Protein AF-0000000076064973 (afdb_homodimer)

Radius of gyration: 24.93 Å; Cα contacts (8 Å, |Δi|>4): 1109; chains: 2; bounding box: 46×72×66 Å

Nearest PDB structures (foldseek):
  3hca-assembly2_B  TM=9.732E-01  e=1.735E-37  Homo sapiens
  3hce-assembly2_B  TM=9.730E-01  e=3.536E-37  Homo sapiens
  2an3-assembly2_B  TM=9.728E-01  e=1.229E-36  Homo sapiens
  4mik-assembly1_A  TM=9.712E-01  e=2.505E-36  Homo sapiens
  2opb-assembly3_A  TM=9.695E-01  e=2.120E-35  Homo sapiens

Organism: Dicentrarchus labrax (NCBI:txid13489)

pLDDT: mean 95.2, std 8.59, range [31.08, 98.94]

Solvent-accessible surface area (backbone atoms only — not comparable to full-atom values): 27871 Å² total; per-residue (Å²): 120,74,71,55,54,57,46,52,53,34,42,55,53,43,56,58,57,50,74,69,51,29,62,54,51,31,44,59,71,59,63,30,70,62,29,39,29,84,88,38,67,87,18,57,45,41,40,53,48,49,53,48,40,50,54,45,65,69,70,80,53,61,55,49,36,35,35,30,46,39,41,52,67,57,62,72,89,44,58,54,44,47,80,51,21,70,30,32,36,41,22,21,64,49,63,72,23,48,50,40,47,48,26,54,64,64,66,69,77,63,46,81,67,84,58,60,68,58,48,42,51,54,19,57,78,68,72,48,72,48,85,52,51,63,58,47,43,51,66,22,45,75,52,76,41,66,36,42,52,88,34,78,68,29,51,63,83,80,72,53,61,94,66,34,26,32,27,38,36,34,53,59,28,59,44,49,58,20,71,37,66,69,51,26,31,49,25,51,33,21,53,46,70,49,39,18,77,65,15,36,38,39,39,35,38,56,24,53,17,50,35,36,45,37,20,93,89,30,72,31,60,26,35,52,37,47,72,29,55,52,46,47,33,39,47,76,40,47,30,45,69,41,34,40,36,44,44,75,60,54,75,85,60,65,79,72,54,49,58,59,51,25,38,36,43,36,38,29,30,32,100,123,76,70,58,54,57,46,52,54,36,42,55,55,43,56,60,54,51,73,68,52,30,61,56,50,29,43,60,71,58,64,31,70,59,28,39,28,84,88,38,70,88,17,56,45,40,40,52,49,50,52,49,38,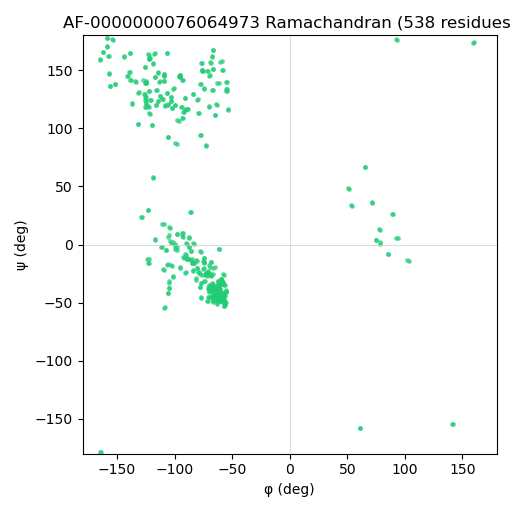50,54,44,64,70,69,81,52,58,56,51,34,36,36,32,46,37,40,52,67,57,62,74,90,45,59,54,42,45,79,54,20,69,29,30,36,41,21,21,65,50,64,71,22,47,50,41,48,47,26,53,65,65,65,68,78,66,45,81,67,85,58,60,68,58,50,41,50,52,20,55,77,68,74,48,70,48,86,51,51,64,59,48,41,52,67,22,45,75,50,76,42,67,37,41,51,87,34,77,68,30,50,62,84,80,72,54,60,94,68,35,27,30,28,38,36,33,52,60,28,59,43,49,59,21,72,36,68,69,50,27,33,49,25,52,32,22,54,45,70,50,39,19,78,65,16,36,39,39,38,34,38,55,24,51,17,48,36,35,45,37,20,94,91,31,73,32,60,27,35,52,38,48,72,29,55,52,46,47,33,39,47,74,39,48,32,44,70,40,34,37,36,44,44,73,60,54,75,83,59,66,80,72,53,48,57,59,51,25,37,38,41,35,39,29,30,32,100

InterPro domains:
  IPR000940 Methyltransferase, NNMT/PNMT/TEMT [PF01234] (10-270)
  IPR000940 Methyltransferase, NNMT/PNMT/TEMT [PIRSF000384] (15-271)
  IPR000940 Methyltransferase, NNMT/PNMT/TEMT [PS51681] (14-271)
  IPR000940 Methyltransferase, NNMT/PNMT/TEMT [PTHR10867] (10-270)
  IPR029063 S-adenosyl-L-methionine-dependent methyltransferase superfamily [G3DSA:3.40.50.150] (17-271)
  IPR029063 S-adenosyl-L-methionine-dependent methyltransferase superfamily [SSF53335] (15-270)

Structure (mmCIF, N/CA/C/O backbone):
data_AF-0000000076064973-model_v1
#
loop_
_entity.id
_entity.type
_entity.pdbx_description
1 polymer 'Phenylethanolamine N-methyltransferase'
#
loop_
_atom_site.group_PDB
_atom_site.id
_atom_site.type_symbol
_atom_site.label_atom_id
_atom_site.label_alt_id
_atom_site.label_comp_id
_atom_site.label_asym_id
_atom_site.label_entity_id
_atom_site.label_seq_id
_atom_site.pdbx_PDB_ins_code
_atom_site.Cartn_x
_atom_site.Cartn_y
_atom_site.Cartn_z
_atom_site.occupancy
_atom_site.B_iso_or_equiv
_atom_site.auth_seq_id
_atom_site.auth_comp_id
_atom_site.auth_asym_id
_atom_site.auth_atom_id
_atom_site.pdbx_PDB_model_num
ATOM 1 N N . MET A 1 1 ? 5.527 29.094 -19.375 1 31.08 1 MET A N 1
ATOM 2 C CA . MET A 1 1 ? 5.242 30.469 -18.984 1 31.08 1 MET A CA 1
ATOM 3 C C . MET A 1 1 ? 3.76 30.656 -18.656 1 31.08 1 MET A C 1
ATOM 5 O O . MET A 1 1 ? 3.395 31.5 -17.844 1 31.08 1 MET A O 1
ATOM 9 N N . LEU A 1 2 ? 2.896 30.031 -19.656 1 41 2 LEU A N 1
ATOM 10 C CA . LEU A 1 2 ? 1.448 30.172 -19.547 1 41 2 LEU A CA 1
ATOM 11 C C . LEU A 1 2 ? 0.914 29.391 -18.359 1 41 2 LEU A C 1
ATOM 13 O O . LEU A 1 2 ? -0.109 29.766 -17.766 1 41 2 LEU A O 1
ATOM 17 N N . SER A 1 3 ? 1.483 28.125 -17.969 1 45.94 3 SER A N 1
ATOM 18 C CA . SER A 1 3 ? 1.04 27.125 -16.984 1 45.94 3 SER A CA 1
ATOM 19 C C . SER A 1 3 ? 1.243 27.625 -15.562 1 45.94 3 SER A C 1
ATOM 21 O O . SER A 1 3 ? 0.435 27.344 -14.68 1 45.94 3 SER A O 1
ATOM 23 N N . GLY A 1 4 ? 2.188 28.5 -15.328 1 46.19 4 GLY A N 1
ATOM 24 C CA . GLY A 1 4 ? 2.498 29.109 -14.047 1 46.19 4 GLY A CA 1
ATOM 25 C C . GLY A 1 4 ? 1.452 30.109 -13.594 1 46.19 4 GLY A C 1
ATOM 26 O O . GLY A 1 4 ? 1.069 30.125 -12.422 1 46.19 4 GLY A O 1
ATOM 27 N N . SER A 1 5 ? 1.077 31 -14.445 1 49.84 5 SER A N 1
ATOM 28 C CA . SER A 1 5 ? 0.128 32.062 -14.125 1 49.84 5 SER A CA 1
ATOM 29 C C . SER A 1 5 ? -1.234 31.5 -13.75 1 49.84 5 SER A C 1
ATOM 31 O O . SER A 1 5 ? -1.862 31.953 -12.789 1 49.84 5 SER A O 1
ATOM 33 N N . ASN A 1 6 ? -1.636 30.484 -14.43 1 57.56 6 ASN A N 1
ATOM 34 C CA . ASN A 1 6 ? -2.91 29.844 -14.141 1 57.56 6 ASN A CA 1
ATOM 35 C C . ASN A 1 6 ? -2.871 29.109 -12.797 1 57.56 6 ASN A C 1
ATOM 37 O O . ASN A 1 6 ? -3.846 29.125 -12.047 1 57.56 6 ASN A O 1
ATOM 41 N N . THR A 1 7 ? -1.599 28.797 -12.547 1 72 7 THR A N 1
ATOM 42 C CA . THR A 1 7 ? -1.459 28.125 -11.258 1 72 7 THR A CA 1
ATOM 43 C C . THR A 1 7 ? -1.532 29.141 -10.117 1 72 7 THR A C 1
ATOM 45 O O . THR A 1 7 ? -2.164 28.875 -9.086 1 72 7 THR A O 1
ATOM 48 N N . ALA A 1 8 ? -0.966 30.375 -10.289 1 72.94 8 ALA A N 1
ATOM 49 C CA . ALA A 1 8 ? -0.979 31.406 -9.258 1 72.94 8 ALA A CA 1
ATOM 50 C C . ALA A 1 8 ? -2.396 31.922 -9.008 1 72.94 8 ALA A C 1
ATOM 52 O O . ALA A 1 8 ? -2.795 32.125 -7.859 1 72.94 8 ALA A O 1
ATOM 53 N N . SER A 1 9 ? -3.014 32.031 -10.023 1 79.31 9 SER A N 1
ATOM 54 C CA . SER A 1 9 ? -4.398 32.469 -9.922 1 79.31 9 SER A CA 1
ATOM 55 C C . SER A 1 9 ? -5.27 31.422 -9.234 1 79.31 9 SER A C 1
ATOM 57 O O . SER A 1 9 ? -6.121 31.766 -8.414 1 79.31 9 SER A O 1
ATOM 59 N N . GLY A 1 10 ? -5.039 30.203 -9.508 1 87.5 10 GLY A N 1
ATOM 60 C CA . GLY A 1 10 ? -5.77 29.125 -8.867 1 87.5 10 GLY A CA 1
ATOM 61 C C . GLY A 1 10 ? -5.477 29 -7.383 1 87.5 10 GLY A C 1
ATOM 62 O O . GLY A 1 10 ? -6.391 28.828 -6.574 1 87.5 10 GLY A O 1
ATOM 63 N N . VAL A 1 11 ? -4.242 29.25 -7.051 1 89.31 11 VAL A N 1
ATOM 64 C CA . VAL A 1 11 ? -3.818 29.172 -5.656 1 89.31 11 VAL A CA 1
ATOM 65 C C . VAL A 1 11 ? -4.426 30.312 -4.859 1 89.31 11 VAL A C 1
ATOM 67 O O . VAL A 1 11 ? -4.918 30.109 -3.746 1 89.31 11 VAL A O 1
ATOM 70 N N . ALA A 1 12 ? -4.367 31.438 -5.402 1 89.69 12 ALA A N 1
ATOM 71 C CA . ALA A 1 12 ? -4.98 32.594 -4.742 1 89.69 12 ALA A CA 1
ATOM 72 C C . ALA A 1 12 ? -6.477 32.375 -4.539 1 89.69 12 ALA A C 1
ATOM 74 O O . ALA A 1 12 ? -7.027 32.75 -3.496 1 89.69 12 ALA A O 1
ATOM 75 N N . ALA A 1 13 ? -7.098 31.844 -5.539 1 90.81 13 ALA A N 1
ATOM 76 C CA . ALA A 1 13 ? -8.523 31.547 -5.441 1 90.81 13 ALA A CA 1
ATOM 77 C C . ALA A 1 13 ? -8.805 30.547 -4.328 1 90.81 13 ALA A C 1
ATOM 79 O O . ALA A 1 13 ? -9.812 30.656 -3.625 1 90.81 13 ALA A O 1
ATOM 80 N N . MET A 1 14 ? -7.961 29.609 -4.148 1 93.12 14 MET A N 1
ATOM 81 C CA . MET A 1 14 ? -8.133 28.625 -3.086 1 93.12 14 MET A CA 1
ATOM 82 C C . MET A 1 14 ? -8.094 29.281 -1.715 1 93.12 14 MET A C 1
ATOM 84 O O . MET A 1 14 ? -8.883 28.938 -0.832 1 93.12 14 MET A O 1
ATOM 88 N N . ALA A 1 15 ? -7.172 30.219 -1.565 1 92.19 15 ALA A N 1
ATOM 89 C CA . ALA A 1 15 ? -7.051 30.906 -0.287 1 92.19 15 ALA A CA 1
ATOM 90 C C . ALA A 1 15 ? -8.359 31.609 0.081 1 92.19 15 ALA A C 1
ATOM 92 O O . ALA A 1 15 ? -8.719 31.688 1.257 1 92.19 15 ALA A O 1
ATOM 93 N N . ALA A 1 16 ? -9.055 32.031 -0.907 1 93.25 16 ALA A N 1
ATOM 94 C CA . ALA A 1 16 ? -10.305 32.75 -0.691 1 93.25 16 ALA A CA 1
ATOM 95 C C . ALA A 1 16 ? -11.367 31.844 -0.103 1 93.25 16 ALA A C 1
ATOM 97 O O . ALA A 1 16 ? -12.203 32.281 0.699 1 93.25 16 ALA A O 1
ATOM 98 N N . TYR A 1 17 ? -11.367 30.594 -0.438 1 94.38 17 TYR A N 1
ATOM 99 C CA . TYR A 1 17 ? -12.336 29.625 0.072 1 94.38 17 TYR A CA 1
ATOM 100 C C . TYR A 1 17 ? -12.156 29.406 1.571 1 94.38 17 TYR A C 1
ATOM 102 O O . TYR A 1 17 ? -13.086 28.984 2.256 1 94.38 17 TYR A O 1
ATOM 110 N N . TYR A 1 18 ? -11.016 29.734 2.094 1 96.38 18 TYR A N 1
ATOM 111 C CA . TYR A 1 18 ? -10.695 29.391 3.477 1 96.38 18 TYR A CA 1
ATOM 112 C C . TYR A 1 18 ? -10.945 30.578 4.398 1 96.38 18 TYR A C 1
ATOM 114 O O . TYR A 1 18 ? -10.758 30.469 5.613 1 96.38 18 TYR A O 1
ATOM 122 N N . GLN A 1 19 ? -11.352 31.703 3.891 1 93.19 19 GLN A N 1
ATOM 123 C CA . GLN A 1 19 ? -11.539 32.906 4.672 1 93.19 19 GLN A CA 1
ATOM 124 C C . GLN A 1 19 ? -12.539 32.688 5.805 1 93.19 19 GLN A C 1
ATOM 126 O O . GLN A 1 19 ? -12.391 33.281 6.887 1 93.19 19 GLN A O 1
ATOM 131 N N . ARG A 1 20 ? -13.578 31.828 5.586 1 94.62 20 ARG A N 1
ATOM 132 C CA . ARG A 1 20 ? -14.609 31.609 6.598 1 94.62 20 ARG A CA 1
ATOM 133 C C . ARG A 1 20 ? -14.484 30.219 7.219 1 94.62 20 ARG A C 1
ATOM 135 O O . ARG A 1 20 ? -15.469 29.688 7.727 1 94.62 20 ARG A O 1
ATOM 142 N N . PHE A 1 21 ? -13.336 29.641 7.035 1 97.81 21 PHE A N 1
ATOM 143 C CA . PHE A 1 21 ? -13.102 28.344 7.656 1 97.81 21 PHE A CA 1
ATOM 144 C C . PHE A 1 21 ? -13.352 28.406 9.156 1 97.81 21 PHE A C 1
ATOM 146 O O . PHE A 1 21 ? -12.906 29.344 9.828 1 97.81 21 PHE A O 1
ATOM 153 N N . ASP A 1 22 ? -14.062 27.453 9.695 1 97.94 22 ASP A N 1
ATOM 154 C CA . ASP A 1 22 ? -14.422 27.391 11.109 1 97.94 22 ASP A CA 1
ATOM 155 C C . ASP A 1 22 ? -13.867 26.125 11.758 1 97.94 22 ASP A C 1
ATOM 157 O O . ASP A 1 22 ? -14.453 25.047 11.641 1 97.94 22 ASP A O 1
ATOM 161 N N . PRO A 1 23 ? -12.773 26.297 12.508 1 97.88 23 PRO A N 1
ATOM 162 C CA . PRO A 1 23 ? -12.141 25.109 13.102 1 97.88 23 PRO A CA 1
ATOM 163 C C . PRO A 1 23 ? -13.109 24.281 13.945 1 97.88 23 PRO A C 1
ATOM 165 O O . PRO A 1 23 ? -13.07 23.047 13.914 1 97.88 23 PRO A O 1
ATOM 168 N N . ALA A 1 24 ? -13.977 24.922 14.703 1 97.5 24 ALA A N 1
ATOM 169 C CA . ALA A 1 24 ? -14.906 24.203 15.57 1 97.5 24 ALA A CA 1
ATOM 170 C C . ALA A 1 24 ? -15.867 23.344 14.75 1 97.5 24 ALA A C 1
ATOM 172 O O . ALA A 1 24 ? -16.078 22.172 15.062 1 97.5 24 ALA A O 1
ATOM 173 N N . ALA A 1 25 ? -16.484 23.922 13.758 1 97.56 25 ALA A N 1
ATOM 174 C CA . ALA A 1 25 ? -17.391 23.188 12.883 1 97.56 25 ALA A CA 1
ATOM 175 C C . ALA A 1 25 ? -16.672 22.047 12.172 1 97.56 25 ALA A C 1
ATOM 177 O O . ALA A 1 25 ? -17.188 20.922 12.086 1 97.56 25 ALA A O 1
ATOM 178 N N . TYR A 1 26 ? -15.523 22.375 11.695 1 97.94 26 TYR A N 1
ATOM 179 C CA . TYR A 1 26 ? -14.711 21.391 11.008 1 97.94 26 TYR A CA 1
ATOM 180 C C . TYR A 1 26 ? -14.438 20.188 11.906 1 97.94 26 TYR A C 1
ATOM 182 O O . TYR A 1 26 ? -14.57 19.031 11.477 1 97.94 26 TYR A O 1
ATOM 190 N N . LEU A 1 27 ? -14.008 20.406 13.125 1 98.12 27 LEU A N 1
ATOM 191 C CA . LEU A 1 27 ? -13.742 19.344 14.086 1 98.12 27 LEU A CA 1
ATOM 192 C C . LEU A 1 27 ? -15 18.531 14.367 1 98.12 27 LEU A C 1
ATOM 194 O O . LEU A 1 27 ? -14.953 17.312 14.438 1 98.12 27 LEU A O 1
ATOM 198 N N . GLN A 1 28 ? -16.109 19.188 14.453 1 96.69 28 GLN A N 1
ATOM 199 C CA . GLN A 1 28 ? -17.375 18.516 14.703 1 96.69 28 GLN A CA 1
ATOM 200 C C . GLN A 1 28 ? -17.766 17.641 13.516 1 96.69 28 GLN A C 1
ATOM 202 O O . GLN A 1 28 ? -18.344 16.562 13.703 1 96.69 28 GLN A O 1
ATOM 207 N N . TYR A 1 29 ? -17.453 18.109 12.336 1 95.81 29 TYR A N 1
ATOM 208 C CA . TYR A 1 29 ? -17.812 17.391 11.109 1 95.81 29 TYR A CA 1
ATOM 209 C C . TYR A 1 29 ? -16.984 16.125 10.961 1 95.81 29 TYR A C 1
ATOM 211 O O . TYR A 1 29 ? -17.5 15.094 10.5 1 95.81 29 TYR A O 1
ATOM 219 N N . ASN A 1 30 ? -15.734 16.109 11.375 1 96.56 30 ASN A N 1
ATOM 220 C CA . ASN A 1 30 ? -14.805 15.109 10.867 1 96.56 30 ASN A CA 1
ATOM 221 C C . ASN A 1 30 ? -14.188 14.297 12 1 96.56 30 ASN A C 1
ATOM 223 O O . ASN A 1 30 ? -13.656 13.203 11.773 1 96.56 30 ASN A O 1
ATOM 227 N N . TYR A 1 31 ? -14.297 14.766 13.203 1 97.44 31 TYR A N 1
ATOM 228 C CA . TYR A 1 31 ? -13.516 14.148 14.266 1 97.44 31 TYR A CA 1
ATOM 229 C C . TYR A 1 31 ? -14.398 13.789 15.453 1 97.44 31 TYR A C 1
ATOM 231 O O . TYR A 1 31 ? -13.938 13.789 16.594 1 97.44 31 TYR A O 1
ATOM 239 N N . THR A 1 32 ? -15.695 13.617 15.156 1 97 32 THR A N 1
ATOM 240 C CA . THR A 1 32 ? -16.672 13.039 16.078 1 97 32 THR A CA 1
ATOM 241 C C . THR A 1 32 ? -17.328 11.812 15.461 1 97 32 THR A C 1
ATOM 243 O O . THR A 1 32 ? -17.203 11.57 14.258 1 97 32 THR A O 1
ATOM 246 N N . PRO A 1 33 ? -17.984 10.977 16.281 1 96.12 33 PRO A N 1
ATOM 247 C CA . PRO A 1 33 ? -18.688 9.836 15.695 1 96.12 33 PRO A CA 1
ATOM 248 C C . PRO A 1 33 ? -19.688 10.242 14.617 1 96.12 33 PRO A C 1
ATOM 250 O O . PRO A 1 33 ? -20.312 11.305 14.727 1 96.12 33 PRO A O 1
ATOM 253 N N . PRO A 1 34 ? -19.781 9.508 13.539 1 97.12 34 PRO A N 1
ATOM 254 C CA . PRO A 1 34 ? -19.297 8.133 13.398 1 97.12 34 PRO A CA 1
ATOM 255 C C . PRO A 1 34 ? -17.859 8.062 12.883 1 97.12 34 PRO A C 1
ATOM 257 O O . PRO A 1 34 ? -17.234 7.008 12.945 1 97.12 34 PRO A O 1
ATOM 260 N N . ARG A 1 35 ? -17.219 9.078 12.461 1 97.69 35 ARG A N 1
ATOM 261 C CA . ARG A 1 35 ? -15.898 9.055 11.852 1 97.69 35 ARG A CA 1
ATOM 262 C C . ARG A 1 35 ? -14.805 8.898 12.906 1 97.69 35 ARG A C 1
ATOM 264 O O . ARG A 1 35 ? -13.703 8.438 12.602 1 97.69 35 ARG A O 1
ATOM 271 N N . ALA A 1 36 ? -15.094 9.32 14.125 1 97.5 36 ALA A N 1
ATOM 272 C CA . ALA A 1 36 ? -14.203 9.125 15.266 1 97.5 36 ALA A CA 1
ATOM 273 C C . ALA A 1 36 ? -14.875 8.273 16.344 1 97.5 36 ALA A C 1
ATOM 275 O O . ALA A 1 36 ? -15.047 8.727 17.469 1 97.5 36 ALA A O 1
ATOM 276 N N . ASP A 1 37 ? -15.266 7.082 15.961 1 97.56 37 ASP A N 1
ATOM 277 C CA . ASP A 1 37 ? -15.789 6.082 16.891 1 97.56 37 ASP A CA 1
ATOM 278 C C . ASP A 1 37 ? -14.703 5.094 17.297 1 97.56 37 ASP A C 1
ATOM 280 O O . ASP A 1 37 ? -14.328 4.215 16.516 1 97.56 37 ASP A O 1
ATOM 284 N N . PHE A 1 38 ? -14.203 5.16 18.484 1 97.19 38 PHE A N 1
ATOM 285 C CA . PHE A 1 38 ? -13.031 4.426 18.953 1 97.19 38 PHE A CA 1
ATOM 286 C C . PHE A 1 38 ? -13.414 3.018 19.391 1 97.19 38 PHE A C 1
ATOM 288 O O . PHE A 1 38 ? -12.547 2.215 19.734 1 97.19 38 PHE A O 1
ATOM 295 N N . GLU A 1 39 ? -14.711 2.688 19.266 1 95.56 39 GLU A N 1
ATOM 296 C CA . GLU A 1 39 ? -15.172 1.337 19.562 1 95.56 39 GLU A CA 1
ATOM 297 C C . GLU A 1 39 ? -15.102 0.44 18.328 1 95.56 39 GLU A C 1
ATOM 299 O O . GLU A 1 39 ? -15.234 -0.781 18.438 1 95.56 39 GLU A O 1
ATOM 304 N N . ARG A 1 40 ? -14.906 1.016 17.266 1 93.25 40 ARG A N 1
ATOM 305 C CA . ARG A 1 40 ? -14.797 0.234 16.031 1 93.25 40 ARG A CA 1
ATOM 306 C C . ARG A 1 40 ? -13.516 0.575 15.281 1 93.25 40 ARG A C 1
ATOM 308 O O . ARG A 1 40 ? -13.172 1.749 15.141 1 93.25 40 ARG A O 1
ATOM 315 N N . LYS A 1 41 ? -12.93 -0.402 14.719 1 85.88 41 LYS A N 1
ATOM 316 C CA . LYS A 1 41 ? -11.664 -0.236 14.008 1 85.88 41 LYS A CA 1
ATOM 317 C C . LYS A 1 41 ? -11.898 0.312 12.602 1 85.88 41 LYS A C 1
ATOM 319 O O . LYS A 1 41 ? -10.984 0.886 11.992 1 85.88 41 LYS A O 1
ATOM 324 N N . ASP A 1 42 ? -13.125 0.16 12.102 1 90.12 42 ASP A N 1
ATOM 325 C CA . ASP A 1 42 ? -13.367 0.544 10.719 1 90.12 42 ASP A CA 1
ATOM 326 C C . ASP A 1 42 ? -13.867 1.984 10.625 1 90.12 42 ASP A C 1
ATOM 328 O O . ASP A 1 42 ? -14.383 2.404 9.586 1 90.12 42 ASP A O 1
ATOM 332 N N . SER A 1 43 ? -13.797 2.67 11.766 1 97.19 43 SER A N 1
ATOM 333 C CA . SER A 1 43 ? -14.023 4.113 11.734 1 97.19 43 SER A CA 1
ATOM 334 C C . SER A 1 43 ? -12.812 4.848 11.164 1 97.19 43 SER A C 1
ATOM 336 O O . SER A 1 43 ? -11.68 4.387 11.305 1 97.19 43 SER A O 1
ATOM 338 N N . ILE A 1 44 ? -13.078 5.969 10.523 1 97.81 44 ILE A N 1
ATOM 339 C CA . ILE A 1 44 ? -12.047 6.68 9.781 1 97.81 44 ILE A CA 1
ATOM 340 C C . ILE A 1 44 ? -10.875 7.016 10.711 1 97.81 44 ILE A C 1
ATOM 342 O O . ILE A 1 44 ? -9.727 6.719 10.391 1 97.81 44 ILE A O 1
ATOM 346 N N . VAL A 1 45 ? -11.141 7.637 11.82 1 98.25 45 VAL A N 1
ATOM 347 C CA . VAL A 1 45 ? -10.094 8.156 12.695 1 98.25 45 VAL A CA 1
ATOM 348 C C . VAL A 1 45 ? -9.297 7.004 13.297 1 98.25 45 VAL A C 1
ATOM 350 O O . VAL A 1 45 ? -8.07 6.977 13.219 1 98.25 45 VAL A O 1
ATOM 353 N N . PRO A 1 46 ? -9.984 5.973 13.875 1 98 46 PRO A N 1
ATOM 354 C CA . PRO A 1 46 ? -9.227 4.816 14.359 1 98 46 PRO A CA 1
ATOM 355 C C . PRO A 1 46 ? -8.344 4.191 13.273 1 98 46 PRO A C 1
ATOM 357 O O . PRO A 1 46 ? -7.215 3.783 13.547 1 98 46 PRO A O 1
ATOM 360 N N . TRP A 1 47 ? -8.828 4.086 12.094 1 98 47 TRP A N 1
ATOM 361 C CA . TRP A 1 47 ? -8.039 3.533 10.992 1 98 47 TRP A CA 1
ATOM 362 C C . TRP A 1 47 ? -6.789 4.367 10.742 1 98 47 TRP A C 1
ATOM 364 O O . TRP A 1 47 ? -5.688 3.824 10.617 1 98 47 TRP A O 1
ATOM 374 N N . LYS A 1 48 ? -6.941 5.703 10.656 1 98.62 48 LYS A N 1
ATOM 375 C CA . LYS A 1 48 ? -5.809 6.594 10.438 1 98.62 48 LYS A CA 1
ATOM 376 C C . LYS A 1 48 ? -4.785 6.469 11.562 1 98.62 48 LYS A C 1
ATOM 378 O O . LYS A 1 48 ? -3.58 6.418 11.312 1 98.62 48 LYS A O 1
ATOM 383 N N . LEU A 1 49 ? -5.297 6.43 12.781 1 98.44 49 LEU A N 1
ATOM 384 C CA . LEU A 1 49 ? -4.414 6.332 13.938 1 98.44 49 LEU A CA 1
ATOM 385 C C . LEU A 1 49 ? -3.639 5.02 13.914 1 98.44 49 LEU A C 1
ATOM 387 O O . LEU A 1 49 ? -2.457 4.988 14.273 1 98.44 49 LEU A O 1
ATOM 391 N N . ALA A 1 50 ? -4.301 3.969 13.531 1 97.5 50 ALA A N 1
ATOM 392 C CA . ALA A 1 50 ? -3.635 2.674 13.43 1 97.5 50 ALA A CA 1
ATOM 393 C C . ALA A 1 50 ? -2.521 2.709 12.391 1 97.5 50 ALA A C 1
ATOM 395 O O . ALA A 1 50 ? -1.435 2.172 12.609 1 97.5 50 ALA A O 1
ATOM 396 N N . CYS A 1 51 ? -2.779 3.316 11.219 1 98.06 51 CYS A N 1
ATOM 397 C CA . CYS A 1 51 ? -1.772 3.449 10.172 1 98.06 51 CYS A CA 1
ATOM 398 C C . CYS A 1 51 ? -0.558 4.219 10.68 1 98.06 51 CYS A C 1
ATOM 400 O O . CYS A 1 51 ? 0.58 3.787 10.484 1 98.06 51 CYS A O 1
ATOM 402 N N . LEU A 1 52 ? -0.816 5.348 11.328 1 98.56 52 LEU A N 1
ATOM 403 C CA . LEU A 1 52 ? 0.261 6.188 11.836 1 98.56 52 LEU A CA 1
ATOM 404 C C . LEU A 1 52 ? 1.054 5.457 12.914 1 98.56 52 LEU A C 1
ATOM 406 O O . LEU A 1 52 ? 2.287 5.48 12.914 1 98.56 52 LEU A O 1
ATOM 410 N N . HIS A 1 53 ? 0.342 4.801 13.805 1 97.69 53 HIS A N 1
ATOM 411 C CA . HIS A 1 53 ? 0.998 4.039 14.859 1 97.69 53 HIS A CA 1
ATOM 412 C C . HIS A 1 53 ? 1.948 2.996 14.281 1 97.69 53 HIS A C 1
ATOM 414 O O . HIS A 1 53 ? 3.102 2.898 14.703 1 97.69 53 HIS A O 1
ATOM 420 N N . ARG A 1 54 ? 1.455 2.246 13.344 1 96.75 54 ARG A N 1
ATOM 421 C CA . ARG A 1 54 ? 2.281 1.219 12.719 1 96.75 54 ARG A CA 1
ATOM 422 C C . ARG A 1 54 ? 3.512 1.831 12.055 1 96.75 54 ARG A C 1
ATOM 424 O O . ARG A 1 54 ? 4.625 1.337 12.227 1 96.75 54 ARG A O 1
ATOM 431 N N . ALA A 1 55 ? 3.336 2.91 11.32 1 97.81 55 ALA A N 1
ATOM 432 C CA . ALA A 1 55 ? 4.43 3.551 10.594 1 97.81 55 ALA A CA 1
ATOM 433 C C . ALA A 1 55 ? 5.52 4.02 11.555 1 97.81 55 ALA A C 1
ATOM 435 O O . ALA A 1 55 ? 6.711 3.869 11.273 1 97.81 55 ALA A O 1
ATOM 436 N N . PHE A 1 56 ? 5.133 4.555 12.688 1 97.5 56 PHE A N 1
ATOM 437 C CA . PHE A 1 56 ? 6.094 5.113 13.625 1 97.5 56 PHE A CA 1
ATOM 438 C C . PHE A 1 56 ? 6.723 4.012 14.477 1 97.5 56 PHE A C 1
ATOM 440 O O . PHE A 1 56 ? 7.742 4.234 15.133 1 97.5 56 PHE A O 1
ATOM 447 N N . ASN A 1 57 ? 6.16 2.822 14.461 1 93.81 57 ASN A N 1
ATOM 448 C CA . ASN A 1 57 ? 6.637 1.788 15.375 1 93.81 57 ASN A CA 1
ATOM 449 C C . ASN A 1 57 ? 7.34 0.66 14.625 1 93.81 57 ASN A C 1
ATOM 451 O O . ASN A 1 57 ? 7.84 -0.284 15.234 1 93.81 57 ASN A O 1
ATOM 455 N N . GLU A 1 58 ? 7.41 0.691 13.352 1 91.38 58 GLU A N 1
ATOM 456 C CA . GLU A 1 58 ? 8.078 -0.327 12.547 1 91.38 58 GLU A CA 1
ATOM 457 C C . GLU A 1 58 ? 9.594 -0.2 12.633 1 91.38 58 GLU A C 1
ATOM 459 O O . GLU A 1 58 ? 10.32 -1.1 12.211 1 91.38 58 GLU A O 1
ATOM 464 N N . GLY A 1 59 ? 10.133 0.904 13.125 1 90.06 59 GLY A N 1
ATOM 465 C CA . GLY A 1 59 ? 11.539 1.017 13.461 1 90.06 59 GLY A CA 1
ATOM 466 C C . GLY A 1 59 ? 12.344 1.776 12.422 1 90.06 59 GLY A C 1
ATOM 467 O O . GLY A 1 59 ? 13.477 2.189 12.688 1 90.06 59 GLY A O 1
ATOM 468 N N . ASP A 1 60 ? 11.812 2.004 11.258 1 92.25 60 ASP A N 1
ATOM 469 C CA . ASP A 1 60 ? 12.586 2.646 10.203 1 92.25 60 ASP A CA 1
ATOM 470 C C . ASP A 1 60 ? 12.336 4.152 10.172 1 92.25 60 ASP A C 1
ATOM 472 O O . ASP A 1 60 ? 13.125 4.91 9.609 1 92.25 60 ASP A O 1
ATOM 476 N N . VAL A 1 61 ? 11.25 4.586 10.758 1 95.94 61 VAL A N 1
ATOM 477 C CA . VAL A 1 61 ? 10.953 6.008 10.891 1 95.94 61 VAL A CA 1
ATOM 478 C C . VAL A 1 61 ? 11.469 6.527 12.227 1 95.94 61 VAL A C 1
ATOM 480 O O . VAL A 1 61 ? 10.922 6.184 13.281 1 95.94 61 VAL A O 1
ATOM 483 N N . SER A 1 62 ? 12.5 7.301 12.18 1 94.62 62 SER A N 1
ATOM 484 C CA . SER A 1 62 ? 13.109 7.801 13.406 1 94.62 62 SER A CA 1
ATOM 485 C C . SER A 1 62 ? 13.938 9.055 13.148 1 94.62 62 SER A C 1
ATOM 487 O O . SER A 1 62 ? 14.109 9.461 11.992 1 94.62 62 SER A O 1
ATOM 489 N N . GLY A 1 63 ? 14.367 9.695 14.211 1 96.25 63 GLY A N 1
ATOM 490 C CA . GLY A 1 63 ? 15.164 10.906 14.148 1 96.25 63 GLY A CA 1
ATOM 491 C C . GLY A 1 63 ? 14.797 11.914 15.227 1 96.25 63 GLY A C 1
ATOM 492 O O . GLY A 1 63 ? 14.336 11.531 16.312 1 96.25 63 GLY A O 1
ATOM 493 N N . GLU A 1 64 ? 15.07 13.133 14.938 1 97.88 64 GLU A N 1
ATOM 494 C CA . GLU A 1 64 ? 14.898 14.172 15.953 1 97.88 64 GLU A CA 1
ATOM 495 C C . GLU A 1 64 ? 13.656 15.008 15.68 1 97.88 64 GLU A C 1
ATOM 497 O O . GLU A 1 64 ? 12.898 15.328 16.594 1 97.88 64 GLU A O 1
ATOM 502 N N . LEU A 1 65 ? 13.367 15.289 14.438 1 98.69 65 LEU A N 1
ATOM 503 C CA . LEU A 1 65 ? 12.391 16.328 14.117 1 98.69 65 LEU A CA 1
ATOM 504 C C . LEU A 1 65 ? 11.289 15.781 13.219 1 98.69 65 LEU A C 1
ATOM 506 O O . LEU A 1 65 ? 11.57 15.297 12.117 1 98.69 65 LEU A O 1
ATOM 510 N N . LEU A 1 66 ? 10.094 15.805 13.672 1 98.81 66 LEU A N 1
ATOM 511 C CA . LEU A 1 66 ? 8.867 15.57 12.93 1 98.81 66 LEU A CA 1
ATOM 512 C C . LEU A 1 66 ? 8.148 16.891 12.625 1 98.81 66 LEU A C 1
ATOM 514 O O . LEU A 1 66 ? 7.934 17.703 13.523 1 98.81 66 LEU A O 1
ATOM 518 N N . VAL A 1 67 ? 7.844 17.109 11.359 1 98.88 67 VAL A N 1
ATOM 519 C CA . VAL A 1 67 ? 7.094 18.312 10.992 1 98.88 67 VAL A CA 1
ATOM 520 C C . VAL A 1 67 ? 5.723 17.922 10.445 1 98.88 67 VAL A C 1
ATOM 522 O O . VAL A 1 67 ? 5.625 17.125 9.516 1 98.88 67 VAL A O 1
ATOM 525 N N . ASP A 1 68 ? 4.695 18.438 11.039 1 98.94 68 ASP A N 1
ATOM 526 C CA . ASP A 1 68 ? 3.336 18.266 10.531 1 98.94 68 ASP A CA 1
ATOM 527 C C . ASP A 1 68 ? 2.986 19.375 9.539 1 98.94 68 ASP A C 1
ATOM 529 O O . ASP A 1 68 ? 2.926 20.547 9.906 1 98.94 68 ASP A O 1
ATOM 533 N N . ILE A 1 69 ? 2.736 19.031 8.297 1 98.88 69 ILE A N 1
ATOM 534 C CA . ILE A 1 69 ? 2.453 19.953 7.203 1 98.88 69 ILE A CA 1
ATOM 535 C C . ILE A 1 69 ? 0.946 20.156 7.082 1 98.88 69 ILE A C 1
ATOM 537 O O . ILE A 1 69 ? 0.227 19.281 6.605 1 98.88 69 ILE A O 1
ATOM 541 N N . GLY A 1 70 ? 0.517 21.375 7.359 1 98.75 70 GLY A N 1
ATOM 542 C CA . GLY A 1 70 ? -0.92 21.594 7.352 1 98.75 70 GLY A CA 1
ATOM 543 C C . GLY A 1 70 ? -1.65 20.828 8.438 1 98.75 70 GLY A C 1
ATOM 544 O O . GLY A 1 70 ? -2.514 20 8.148 1 98.75 70 GLY A O 1
ATOM 545 N N . SER A 1 71 ? -1.4 21.188 9.68 1 98.75 71 SER A N 1
ATOM 546 C CA . SER A 1 71 ? -1.933 20.453 10.82 1 98.75 71 SER A CA 1
ATOM 547 C C . SER A 1 71 ? -3.445 20.609 10.93 1 98.75 71 SER A C 1
ATOM 549 O O . SER A 1 71 ? -4.137 19.734 11.445 1 98.75 71 SER A O 1
ATOM 551 N N . GLY A 1 72 ? -3.951 21.734 10.398 1 98.38 72 GLY A N 1
ATOM 552 C CA . GLY A 1 72 ? -5.301 22.109 10.781 1 98.38 72 GLY A CA 1
ATOM 553 C C . GLY A 1 72 ? -5.449 22.359 12.273 1 98.38 72 GLY A C 1
ATOM 554 O O . GLY A 1 72 ? -4.5 22.781 12.93 1 98.38 72 GLY A O 1
ATOM 555 N N . PRO A 1 73 ? -6.684 22.25 12.734 1 98.56 73 PRO A N 1
ATOM 556 C CA . PRO A 1 73 ? -6.895 22.344 14.18 1 98.56 73 PRO A CA 1
ATOM 557 C C . PRO A 1 73 ? -6.734 21 14.883 1 98.56 73 PRO A C 1
ATOM 559 O O . PRO A 1 73 ? -7.449 20.719 15.852 1 98.56 73 PRO A O 1
ATOM 562 N N . THR A 1 74 ? -5.91 20.062 14.352 1 98.69 74 THR A N 1
ATOM 563 C CA . THR A 1 74 ? -5.926 18.672 14.82 1 98.69 74 THR A CA 1
ATOM 564 C C . THR A 1 74 ? -4.562 18.281 15.391 1 98.69 74 THR A C 1
ATOM 566 O O . THR A 1 74 ? -3.547 18.906 15.062 1 98.69 74 THR A O 1
ATOM 569 N N . LEU A 1 75 ? -4.578 17.297 16.266 1 97.88 75 LEU A N 1
ATOM 570 C CA . LEU A 1 75 ? -3.375 16.828 16.938 1 97.88 75 LEU A CA 1
ATOM 571 C C . LEU A 1 75 ? -3.15 15.344 16.688 1 97.88 75 LEU A C 1
ATOM 573 O O . LEU A 1 75 ? -2.059 14.828 16.938 1 97.88 75 LEU A O 1
ATOM 577 N N . TYR A 1 76 ? -4.105 14.633 16.156 1 98.06 76 TYR A N 1
ATOM 578 C CA . TYR A 1 76 ? -4.125 13.172 16.141 1 98.06 76 TYR A CA 1
ATOM 579 C C . TYR A 1 76 ? -2.943 12.625 15.352 1 98.06 76 TYR A C 1
ATOM 581 O O . TYR A 1 76 ? -2.402 11.562 15.68 1 98.06 76 TYR A O 1
ATOM 589 N N . GLN A 1 77 ? -2.486 13.367 14.312 1 98.38 77 GLN A N 1
ATOM 590 C CA . GLN A 1 77 ? -1.532 12.852 13.336 1 98.38 77 GLN A CA 1
ATOM 591 C C . GLN A 1 77 ? -0.127 12.781 13.93 1 98.38 77 GLN A C 1
ATOM 593 O O . GLN A 1 77 ? 0.762 12.148 13.352 1 98.38 77 GLN A O 1
ATOM 598 N N . VAL A 1 78 ? 0.081 13.414 15.133 1 98.56 78 VAL A N 1
ATOM 599 C CA . VAL A 1 78 ? 1.434 13.414 15.688 1 98.56 78 VAL A CA 1
ATOM 600 C C . VAL A 1 78 ? 1.455 12.664 17.016 1 98.56 78 VAL A C 1
ATOM 602 O O . VAL A 1 78 ? 2.492 12.594 17.672 1 98.56 78 VAL A O 1
ATOM 605 N N . LEU A 1 79 ? 0.334 12.07 17.391 1 97.62 79 LEU A N 1
ATOM 606 C CA . LEU A 1 79 ? 0.238 11.438 18.703 1 97.62 79 LEU A CA 1
ATOM 607 C C . LEU A 1 79 ? 1.21 10.273 18.812 1 97.62 79 LEU A C 1
ATOM 609 O O . LEU A 1 79 ? 1.914 10.133 19.812 1 97.62 79 LEU A O 1
ATOM 613 N N . SER A 1 80 ? 1.27 9.406 17.797 1 97.69 80 SER A N 1
ATOM 614 C CA . SER A 1 80 ? 2.211 8.297 17.828 1 97.69 80 SER A CA 1
ATOM 615 C C . SER A 1 80 ? 3.639 8.773 17.578 1 97.69 80 SER A C 1
ATOM 617 O O . SER A 1 80 ? 4.586 8.234 18.156 1 97.69 80 SER A O 1
ATOM 619 N N . GLY A 1 81 ? 3.795 9.828 16.781 1 97.69 81 GLY A N 1
ATOM 620 C CA . GLY A 1 81 ? 5.105 10.352 16.422 1 97.69 81 GLY A CA 1
ATOM 621 C C . GLY A 1 81 ? 5.836 10.992 17.594 1 97.69 81 GLY A C 1
ATOM 622 O O . GLY A 1 81 ? 7.066 11.008 17.625 1 97.69 81 GLY A O 1
ATOM 623 N N . CYS A 1 82 ? 5.051 11.477 18.547 1 96.56 82 CYS A N 1
ATOM 624 C CA . CYS A 1 82 ? 5.676 12.211 19.641 1 96.56 82 CYS A CA 1
ATOM 625 C C . CYS A 1 82 ? 6.504 11.273 20.516 1 96.56 82 CYS A C 1
ATOM 627 O O . CYS A 1 82 ? 7.348 11.734 21.297 1 96.56 82 CYS A O 1
ATOM 629 N N . GLU A 1 83 ? 6.312 9.914 20.391 1 95.06 83 GLU A N 1
ATOM 630 C CA . GLU A 1 83 ? 7.102 8.93 21.125 1 95.06 83 GLU A CA 1
ATOM 631 C C . GLU A 1 83 ? 8.422 8.641 20.422 1 95.06 83 GLU A C 1
ATOM 633 O O . GLU A 1 83 ? 9.336 8.055 21 1 95.06 83 GLU A O 1
ATOM 638 N N . VAL A 1 84 ? 8.5 9.023 19.203 1 97.31 84 VAL A N 1
ATOM 639 C CA . VAL A 1 84 ? 9.641 8.656 18.375 1 97.31 84 VAL A CA 1
ATOM 640 C C . VAL A 1 84 ? 10.555 9.867 18.203 1 97.31 84 VAL A C 1
ATOM 642 O O . VAL A 1 84 ? 11.781 9.719 18.141 1 97.31 84 VAL A O 1
ATOM 645 N N . PHE A 1 85 ? 9.969 11.047 18.172 1 98.12 85 PHE A N 1
ATOM 646 C CA . PHE A 1 85 ? 10.727 12.266 17.875 1 98.12 85 PHE A CA 1
ATOM 647 C C . PHE A 1 85 ? 10.789 13.172 19.109 1 98.12 85 PHE A C 1
ATOM 649 O O . PHE A 1 85 ? 9.789 13.352 19.797 1 98.12 85 PHE A O 1
ATOM 656 N N . SER A 1 86 ? 11.898 13.75 19.297 1 98 86 SER A N 1
ATOM 657 C CA . SER A 1 86 ? 12.07 14.633 20.453 1 98 86 SER A CA 1
ATOM 658 C C . SER A 1 86 ? 11.578 16.047 20.141 1 98 86 SER A C 1
ATOM 660 O O . SER A 1 86 ? 11.406 16.859 21.047 1 98 86 SER A O 1
ATOM 662 N N . LYS A 1 87 ? 11.406 16.359 18.906 1 98.56 87 LYS A N 1
ATOM 663 C CA . LYS A 1 87 ? 10.883 17.641 18.469 1 98.56 87 LYS A CA 1
ATOM 664 C C . LYS A 1 87 ? 9.766 17.469 17.453 1 98.56 87 LYS A C 1
ATOM 666 O O . LYS A 1 87 ? 9.906 16.719 16.484 1 98.56 87 LYS A O 1
ATOM 671 N N . VAL A 1 88 ? 8.703 18.141 17.688 1 98.75 88 VAL A N 1
ATOM 672 C CA . VAL A 1 88 ? 7.57 18.156 16.766 1 98.75 88 VAL A CA 1
ATOM 673 C C . VAL A 1 88 ? 7.223 19.609 16.406 1 98.75 88 VAL A C 1
ATOM 675 O O . VAL A 1 88 ? 7.051 20.438 17.297 1 98.75 88 VAL A O 1
ATOM 678 N N . LEU A 1 89 ? 7.215 19.891 15.203 1 98.81 89 LEU A N 1
ATOM 679 C CA . LEU A 1 89 ? 6.805 21.203 14.703 1 98.81 89 LEU A CA 1
ATOM 680 C C . LEU A 1 89 ? 5.449 21.109 14.008 1 98.81 89 LEU A C 1
ATOM 682 O O . LEU A 1 89 ? 5.273 20.344 13.07 1 98.81 89 LEU A O 1
ATOM 686 N N . LEU A 1 90 ? 4.48 21.844 14.5 1 98.88 90 LEU A N 1
ATOM 687 C CA . LEU A 1 90 ? 3.188 21.953 13.836 1 98.88 90 LEU A CA 1
ATOM 688 C C . LEU A 1 90 ? 3.148 23.172 12.922 1 98.88 90 LEU A C 1
ATOM 690 O O . LEU A 1 90 ? 3.746 24.203 13.234 1 98.88 90 LEU A O 1
ATOM 694 N N . THR A 1 91 ? 2.506 23.031 11.766 1 98.94 91 THR A N 1
ATOM 695 C CA . THR A 1 91 ? 2.422 24.156 10.836 1 98.94 91 THR A CA 1
ATOM 696 C C . THR A 1 91 ? 1.042 24.203 10.18 1 98.94 91 THR A C 1
ATOM 698 O O . THR A 1 91 ? 0.425 23.172 9.93 1 98.94 91 THR A O 1
ATOM 701 N N . ASP A 1 92 ? 0.581 25.359 9.945 1 98.81 92 ASP A N 1
ATOM 702 C CA . ASP A 1 92 ? -0.665 25.547 9.203 1 98.81 92 ASP A CA 1
ATOM 703 C C . ASP A 1 92 ? -0.723 26.938 8.57 1 98.81 92 ASP A C 1
ATOM 705 O O . ASP A 1 92 ? -0.246 27.906 9.156 1 98.81 92 ASP A O 1
ATOM 709 N N . PHE A 1 93 ? -1.341 26.984 7.469 1 98.5 93 PHE A N 1
ATOM 710 C CA . PHE A 1 93 ? -1.487 28.234 6.734 1 98.5 93 PHE A CA 1
ATOM 711 C C . PHE A 1 93 ? -2.443 29.172 7.453 1 98.5 93 PHE A C 1
ATOM 713 O O . PHE A 1 93 ? -2.205 30.375 7.512 1 98.5 93 PHE A O 1
ATOM 720 N N . LEU A 1 94 ? -3.508 28.688 8 1 98.38 94 LEU A N 1
ATOM 721 C CA . LEU A 1 94 ? -4.566 29.484 8.609 1 98.38 94 LEU A CA 1
ATOM 722 C C . LEU A 1 94 ? -4.215 29.844 10.047 1 98.38 94 LEU A C 1
ATOM 724 O O . LEU A 1 94 ? -3.943 28.953 10.867 1 98.38 94 LEU A O 1
ATOM 728 N N . GLU A 1 95 ? -4.316 31.047 10.359 1 98.06 95 GLU A N 1
ATOM 729 C CA . GLU A 1 95 ? -4.059 31.531 11.719 1 98.06 95 GLU A CA 1
ATOM 730 C C . GLU A 1 95 ? -5.062 30.938 12.711 1 98.06 95 GLU A C 1
ATOM 732 O O . GLU A 1 95 ? -4.703 30.609 13.836 1 98.06 95 GLU A O 1
ATOM 737 N N . VAL A 1 96 ? -6.309 30.812 12.336 1 97.81 96 VAL A N 1
ATOM 738 C CA . VAL A 1 96 ? -7.359 30.312 13.227 1 97.81 96 VAL A CA 1
ATOM 739 C C . VAL A 1 96 ? -7.051 28.891 13.656 1 97.81 96 VAL A C 1
ATOM 741 O O . VAL A 1 96 ? -7.359 28.5 14.781 1 97.81 96 VAL A O 1
ATOM 744 N N . ASN A 1 97 ? -6.496 28.078 12.75 1 98.56 97 ASN A N 1
ATOM 745 C CA . ASN A 1 97 ? -6.078 26.719 13.109 1 98.56 97 ASN A CA 1
ATOM 746 C C . ASN A 1 97 ? -4.902 26.734 14.086 1 98.56 97 ASN A C 1
ATOM 748 O O . ASN A 1 97 ? -4.895 26 15.07 1 98.56 97 ASN A O 1
ATOM 752 N N . ARG A 1 98 ? -3.879 27.594 13.82 1 98.62 98 ARG A N 1
ATOM 753 C CA . ARG A 1 98 ? -2.729 27.703 14.711 1 98.62 98 ARG A CA 1
ATOM 754 C C . ARG A 1 98 ? -3.156 28.156 16.109 1 98.62 98 ARG A C 1
ATOM 756 O O . ARG A 1 98 ? -2.613 27.688 17.109 1 98.62 98 ARG A O 1
ATOM 763 N N . GLU A 1 99 ? -4.094 29.031 16.172 1 97.94 99 GLU A N 1
ATOM 764 C CA . GLU A 1 99 ? -4.602 29.484 17.469 1 97.94 99 GLU A CA 1
ATOM 765 C C . GLU A 1 99 ? -5.254 28.344 18.234 1 97.94 99 GLU A C 1
ATOM 767 O O . GLU A 1 99 ? -5.059 28.219 19.453 1 97.94 99 GLU A O 1
ATOM 772 N N . GLU A 1 100 ? -6.066 27.531 17.5 1 97.94 100 GLU A N 1
ATOM 773 C CA . GLU A 1 100 ? -6.668 26.359 18.125 1 97.94 100 GLU A CA 1
ATOM 774 C C . GLU A 1 100 ? -5.598 25.438 18.719 1 97.94 100 GLU A C 1
ATOM 776 O O . GLU A 1 100 ? -5.754 24.953 19.844 1 97.94 100 GLU A O 1
ATOM 781 N N . LEU A 1 101 ? -4.539 25.234 18 1 98.44 101 LEU A N 1
ATOM 782 C CA . LEU A 1 101 ? -3.441 24.391 18.469 1 98.44 101 LEU A CA 1
ATOM 783 C C . LEU A 1 101 ? -2.742 25.016 19.672 1 98.44 101 LEU A C 1
ATOM 785 O O . LEU A 1 101 ? -2.357 24.312 20.594 1 98.44 101 LEU A O 1
ATOM 789 N N . LYS A 1 102 ? -2.582 26.328 19.672 1 98 102 LYS A N 1
ATOM 790 C CA . LYS A 1 102 ? -1.939 27.047 20.766 1 98 102 LYS A CA 1
ATOM 791 C C . LYS A 1 102 ? -2.748 26.906 22.062 1 98 102 LYS A C 1
ATOM 793 O O . LYS A 1 102 ? -2.18 26.766 23.141 1 98 102 LYS A O 1
ATOM 798 N N . HIS A 1 103 ? -4.062 26.969 21.922 1 97.06 103 HIS A N 1
ATOM 799 C CA . HIS A 1 103 ? -4.914 26.797 23.078 1 97.06 103 HIS A CA 1
ATOM 800 C C . HIS A 1 103 ? -4.676 25.438 23.75 1 97.06 103 HIS A C 1
ATOM 802 O O . HIS A 1 103 ? -4.605 25.344 24.969 1 97.06 103 HIS A O 1
ATOM 808 N N . TRP A 1 104 ? -4.555 24.422 22.938 1 96.75 104 TRP A N 1
ATOM 809 C CA . TRP A 1 104 ? -4.305 23.094 23.484 1 96.75 104 TRP A CA 1
ATOM 810 C C . TRP A 1 104 ? -2.928 23.047 24.141 1 96.75 104 TRP A C 1
ATOM 812 O O . TRP A 1 104 ? -2.779 22.484 25.234 1 96.75 104 TRP A O 1
ATOM 822 N N . LEU A 1 105 ? -1.945 23.609 23.453 1 96.81 105 LEU A N 1
ATOM 823 C CA . LEU A 1 105 ? -0.569 23.562 23.938 1 96.81 105 LEU A CA 1
ATOM 824 C C . LEU A 1 105 ? -0.444 24.266 25.281 1 96.81 105 LEU A C 1
ATOM 826 O O . LEU A 1 105 ? 0.288 23.812 26.156 1 96.81 105 LEU A O 1
ATOM 830 N N . GLN A 1 106 ? -1.196 25.312 25.453 1 94.12 106 GLN A N 1
ATOM 831 C CA . GLN A 1 106 ? -1.127 26.125 26.656 1 94.12 106 GLN A CA 1
ATOM 832 C C . GLN A 1 106 ? -2.025 25.562 27.75 1 94.12 106 GLN A C 1
ATOM 834 O O . GLN A 1 106 ? -1.989 26.031 28.891 1 94.12 106 GLN A O 1
ATOM 839 N N . ASP A 1 107 ? -2.77 24.562 27.406 1 90.75 107 ASP A N 1
ATOM 840 C CA . ASP A 1 107 ? -3.691 23.938 28.359 1 90.75 107 ASP A CA 1
ATOM 841 C C . ASP A 1 107 ? -4.574 24.984 29.031 1 90.75 107 ASP A C 1
ATOM 843 O O . ASP A 1 107 ? -4.707 24.984 30.25 1 90.75 107 ASP A O 1
ATOM 847 N N . ASP A 1 108 ? -5.152 25.844 28.328 1 88 108 ASP A N 1
ATOM 848 C CA . ASP A 1 108 ? -5.891 26.969 28.891 1 88 108 ASP A CA 1
ATOM 849 C C . ASP A 1 108 ? -7.395 26.75 28.766 1 88 108 ASP A C 1
ATOM 851 O O . ASP A 1 108 ? -8.18 27.656 29.047 1 88 108 ASP A O 1
ATOM 855 N N . GLY A 1 109 ? -7.781 25.578 28.312 1 84.38 109 GLY A N 1
ATOM 856 C CA . GLY A 1 109 ? -9.195 25.25 28.234 1 84.38 109 GLY A CA 1
ATOM 857 C C . GLY A 1 109 ? -9.891 25.859 27.047 1 84.38 109 GLY A C 1
ATOM 858 O O . GLY A 1 109 ? -11.117 25.812 26.938 1 84.38 109 GLY A O 1
ATOM 859 N N . GLY A 1 110 ? -9.281 26.391 26.094 1 87.88 110 GLY A N 1
ATOM 860 C CA . GLY A 1 110 ? -9.875 27.109 24.969 1 87.88 110 GLY A CA 1
ATOM 861 C C . GLY A 1 110 ? -10.023 26.25 23.734 1 87.88 110 GLY A C 1
ATOM 862 O O . GLY A 1 110 ? -10.438 26.734 22.672 1 87.88 110 GLY A O 1
ATOM 863 N N . CYS A 1 111 ? -9.789 25.031 23.875 1 89.31 111 CYS A N 1
ATOM 864 C CA . CYS A 1 111 ? -9.906 24.156 22.703 1 89.31 111 CYS A CA 1
ATOM 865 C C . CYS A 1 111 ? -11.367 23.875 22.375 1 89.31 111 CYS A C 1
ATOM 867 O O . CYS A 1 111 ? -12.203 23.781 23.266 1 89.31 111 CYS A O 1
ATOM 869 N N . ASN A 1 112 ? -11.602 23.672 21.078 1 92.31 112 ASN A N 1
ATOM 870 C CA . ASN A 1 112 ? -12.961 23.438 20.578 1 92.31 112 ASN A CA 1
ATOM 871 C C . ASN A 1 112 ? -13.328 21.969 20.625 1 92.31 112 ASN A C 1
ATOM 873 O O . ASN A 1 112 ? -14.477 21.594 20.359 1 92.31 112 ASN A O 1
ATOM 877 N N . LEU A 1 113 ? -12.328 21.125 20.844 1 94.94 113 LEU A N 1
ATOM 878 C CA . LEU A 1 113 ? -12.586 19.688 20.906 1 94.94 113 LEU A CA 1
ATOM 879 C C . LEU A 1 113 ? -11.797 19.031 22.031 1 94.94 113 LEU A C 1
ATOM 881 O O . LEU A 1 113 ? -10.633 19.375 22.266 1 94.94 113 LEU A O 1
ATOM 885 N N . ASP A 1 114 ? -12.43 18.078 22.703 1 95.44 114 ASP A N 1
ATOM 886 C CA . ASP A 1 114 ? -11.758 17.25 23.688 1 95.44 114 ASP A CA 1
ATOM 887 C C . ASP A 1 114 ? -10.938 16.141 23.031 1 95.44 114 ASP A C 1
ATOM 889 O O . ASP A 1 114 ? -11.5 15.195 22.484 1 95.44 114 ASP A O 1
ATOM 893 N N . TRP A 1 115 ? -9.633 16.203 23.141 1 95.88 115 TRP A N 1
ATOM 894 C CA . TRP A 1 115 ? -8.742 15.258 22.484 1 95.88 115 TRP A CA 1
ATOM 895 C C . TRP A 1 115 ? -8.469 14.047 23.359 1 95.88 115 TRP A C 1
ATOM 897 O O . TRP A 1 115 ? -7.77 13.117 22.953 1 95.88 115 TRP A O 1
ATOM 907 N N . THR A 1 116 ? -9.031 13.984 24.5 1 94.88 116 THR A N 1
ATOM 908 C CA . THR A 1 116 ? -8.758 12.945 25.484 1 94.88 116 THR A CA 1
ATOM 909 C C . THR A 1 116 ? -9.023 11.562 24.906 1 94.88 116 THR A C 1
ATOM 911 O O . THR A 1 116 ? -8.188 10.664 25.016 1 94.88 116 THR A O 1
ATOM 914 N N . PRO A 1 117 ? -10.219 11.352 24.203 1 95.94 117 PRO A N 1
ATOM 915 C CA . PRO A 1 117 ? -10.461 10.016 23.641 1 95.94 117 PRO A CA 1
ATOM 916 C C . PRO A 1 117 ? -9.398 9.602 22.625 1 95.94 117 PRO A C 1
ATOM 918 O O . PRO A 1 117 ? -9.062 8.414 22.531 1 95.94 117 PRO A O 1
ATOM 921 N N . TYR A 1 118 ? -8.859 10.5 21.891 1 97 118 TYR A N 1
ATOM 922 C CA . TYR A 1 118 ? -7.809 10.227 20.922 1 97 118 TYR A CA 1
ATOM 923 C C . TYR A 1 118 ? -6.523 9.789 21.609 1 97 118 TYR A C 1
ATOM 925 O O . TYR A 1 118 ? -5.91 8.797 21.219 1 97 118 TYR A O 1
ATOM 933 N N . LEU A 1 119 ? -6.152 10.57 22.656 1 96.38 119 LEU A N 1
ATOM 934 C CA . LEU A 1 119 ? -4.965 10.266 23.453 1 96.38 119 LEU A CA 1
ATOM 935 C C . LEU A 1 119 ? -5.07 8.883 24.078 1 96.38 119 LEU A C 1
ATOM 937 O O . LEU A 1 119 ? -4.125 8.094 24.016 1 96.38 119 LEU A O 1
ATOM 941 N N . GLN A 1 120 ? -6.207 8.617 24.578 1 96.12 120 GLN A N 1
ATOM 942 C CA . GLN A 1 120 ? -6.445 7.332 25.234 1 96.12 120 GLN A CA 1
ATOM 943 C C . GLN A 1 120 ? -6.344 6.184 24.219 1 96.12 120 GLN A C 1
ATOM 945 O O . GLN A 1 120 ? -5.734 5.152 24.516 1 96.12 120 GLN A O 1
ATOM 950 N N . HIS A 1 121 ? -6.941 6.375 23.109 1 96.81 121 HIS A N 1
ATOM 951 C CA . HIS A 1 121 ? -6.926 5.34 22.078 1 96.81 121 HIS A CA 1
ATOM 952 C C . HIS A 1 121 ? -5.504 5.047 21.625 1 96.81 121 HIS A C 1
ATOM 954 O O . HIS A 1 121 ? -5.113 3.883 21.5 1 96.81 121 HIS A O 1
ATOM 960 N N . VAL A 1 122 ? -4.719 6.051 21.359 1 96.81 122 VAL A N 1
ATOM 961 C CA . VAL A 1 122 ? -3.354 5.875 20.875 1 96.81 122 VAL A CA 1
ATOM 962 C C . VAL A 1 122 ? -2.508 5.203 21.969 1 96.81 122 VAL A C 1
ATOM 964 O O . VAL A 1 122 ? -1.668 4.352 21.656 1 96.81 122 VAL A O 1
ATOM 967 N N . CYS A 1 123 ? -2.738 5.562 23.234 1 96.62 123 CYS A N 1
ATOM 968 C CA . CYS A 1 123 ? -2.039 4.906 24.328 1 96.62 123 CYS A CA 1
ATOM 969 C C . CYS A 1 123 ? -2.365 3.416 24.359 1 96.62 123 CYS A C 1
ATOM 971 O O . CYS A 1 123 ? -1.484 2.59 24.625 1 96.62 123 CYS A O 1
ATOM 973 N N . LYS A 1 124 ? -3.619 3.143 24.109 1 95 124 LYS A N 1
ATOM 974 C CA . LYS A 1 124 ? -4.02 1.74 24.047 1 95 124 LYS A CA 1
ATOM 975 C C . LYS A 1 124 ? -3.279 1.012 22.922 1 95 124 LYS A C 1
ATOM 977 O O . LYS A 1 124 ? -2.793 -0.104 23.125 1 95 124 LYS A O 1
ATOM 982 N N . LEU A 1 125 ? -3.164 1.569 21.75 1 94.44 125 LEU A N 1
ATOM 983 C CA . LEU A 1 125 ? -2.424 0.999 20.641 1 94.44 125 LEU A CA 1
ATOM 984 C C . LEU A 1 125 ? -0.974 0.729 21.016 1 94.44 125 LEU A C 1
ATOM 986 O O . LEU A 1 125 ? -0.381 -0.256 20.578 1 94.44 125 LEU A O 1
ATOM 990 N N . GLU A 1 126 ? -0.43 1.584 21.844 1 94.38 126 GLU A N 1
ATOM 991 C CA . GLU A 1 126 ? 0.994 1.55 22.172 1 94.38 126 GLU A CA 1
ATOM 992 C C . GLU A 1 126 ? 1.26 0.71 23.406 1 94.38 126 GLU A C 1
ATOM 994 O O . GLU A 1 126 ? 2.414 0.431 23.75 1 94.38 126 GLU A O 1
ATOM 999 N N . GLY A 1 127 ? 0.2 0.381 24.078 1 92.5 127 GLY A N 1
ATOM 1000 C CA . GLY A 1 127 ? 0.362 -0.341 25.328 1 92.5 127 GLY A CA 1
ATOM 1001 C C . GLY A 1 127 ? 0.926 0.519 26.453 1 92.5 127 GLY A C 1
ATOM 1002 O O . GLY A 1 127 ? 1.76 0.059 27.234 1 92.5 127 GLY A O 1
ATOM 1003 N N . ARG A 1 128 ? 0.501 1.815 26.453 1 87.56 128 ARG A N 1
ATOM 1004 C CA . ARG A 1 128 ? 0.98 2.77 27.453 1 87.56 128 ARG A CA 1
ATOM 1005 C C . ARG A 1 128 ? -0.166 3.277 28.312 1 87.56 128 ARG A C 1
ATOM 1007 O O . ARG A 1 128 ? -1.335 3.146 27.953 1 87.56 128 ARG A O 1
ATOM 1014 N N . ARG A 1 129 ? 0.409 3.898 29.469 1 83.5 129 ARG A N 1
ATOM 1015 C CA . ARG A 1 129 ? -0.557 4.547 30.344 1 83.5 129 ARG A CA 1
ATOM 1016 C C . ARG A 1 129 ? -1.003 5.891 29.781 1 83.5 129 ARG A C 1
ATOM 1018 O O . ARG A 1 129 ? -0.185 6.652 29.25 1 83.5 129 ARG A O 1
ATOM 1025 N N . TYR A 1 130 ? -2.191 6.309 29.797 1 78.19 130 TYR A N 1
ATOM 1026 C CA . TYR A 1 130 ? -2.857 7.449 29.172 1 78.19 130 TYR A CA 1
ATOM 1027 C C . TYR A 1 130 ? -2.291 8.766 29.688 1 78.19 130 TYR A C 1
ATOM 1029 O O . TYR A 1 130 ? -2.07 9.703 28.922 1 78.19 130 TYR A O 1
ATOM 1037 N N . ASP A 1 131 ? -2.156 8.867 30.922 1 78.44 131 ASP A N 1
ATOM 1038 C CA . ASP A 1 131 ? -1.82 10.141 31.562 1 78.44 131 ASP A CA 1
ATOM 1039 C C . ASP A 1 131 ? -0.466 10.656 31.078 1 78.44 131 ASP A C 1
ATOM 1041 O O . ASP A 1 131 ? -0.169 11.844 31.203 1 78.44 131 ASP A O 1
ATOM 1045 N N . GLN A 1 132 ? 0.229 9.984 30.312 1 88.12 132 GLN A N 1
ATOM 1046 C CA . GLN A 1 132 ? 1.587 10.367 29.938 1 88.12 132 GLN A CA 1
ATOM 1047 C C . GLN A 1 132 ? 1.625 10.961 28.531 1 88.12 132 GLN A C 1
ATOM 1049 O O . GLN A 1 132 ? 2.52 11.742 28.203 1 88.12 132 GLN A O 1
ATOM 1054 N N . LYS A 1 133 ? 0.67 10.758 27.766 1 92.81 133 LYS A N 1
ATOM 1055 C CA . LYS A 1 133 ? 0.744 11.094 26.359 1 92.81 133 LYS A CA 1
ATOM 1056 C C . LYS A 1 133 ? 0.576 12.594 26.141 1 92.81 133 LYS A C 1
ATOM 1058 O O . LYS A 1 133 ? 1.31 13.203 25.359 1 92.81 133 LYS A O 1
ATOM 1063 N N . ALA A 1 134 ? -0.376 13.219 26.766 1 93.12 134 ALA A N 1
ATOM 1064 C CA . ALA A 1 134 ? -0.608 14.648 26.609 1 93.12 134 ALA A CA 1
ATOM 1065 C C . ALA A 1 134 ? 0.613 15.453 27.047 1 93.12 134 ALA A C 1
ATOM 1067 O O . ALA A 1 134 ? 1.025 16.391 26.359 1 93.12 134 ALA A O 1
ATOM 1068 N N . ALA A 1 135 ? 1.12 15.133 28.188 1 93.62 135 ALA A N 1
ATOM 1069 C CA . ALA A 1 135 ? 2.297 15.82 28.703 1 93.62 135 ALA A CA 1
ATOM 1070 C C . ALA A 1 135 ? 3.486 15.672 27.766 1 93.62 135 ALA A C 1
ATOM 1072 O O . ALA A 1 135 ? 4.211 16.641 27.516 1 93.62 135 ALA A O 1
ATOM 1073 N N . LYS A 1 136 ? 3.674 14.469 27.344 1 95.81 136 LYS A N 1
ATOM 1074 C CA . LYS A 1 136 ? 4.762 14.203 26.406 1 95.81 136 LYS A CA 1
ATOM 1075 C C . LYS A 1 136 ? 4.617 15.047 25.141 1 95.81 136 LYS A C 1
ATOM 1077 O O . LYS A 1 136 ? 5.586 15.648 24.672 1 95.81 136 LYS A O 1
ATOM 1082 N N . LEU A 1 137 ? 3.402 15.023 24.547 1 96.62 137 LEU A N 1
ATOM 1083 C CA . LEU A 1 137 ? 3.162 15.781 23.328 1 96.62 137 LEU A CA 1
ATOM 1084 C C . LEU A 1 137 ? 3.434 17.266 23.547 1 96.62 137 LEU A C 1
ATOM 1086 O O . LEU A 1 137 ? 4.062 17.922 22.719 1 96.62 137 LEU A O 1
ATOM 1090 N N . ARG A 1 138 ? 2.99 17.844 24.656 1 96.25 138 ARG A N 1
ATOM 1091 C CA . ARG A 1 138 ? 3.211 19.266 24.969 1 96.25 138 ARG A CA 1
ATOM 1092 C C . ARG A 1 138 ? 4.699 19.562 25.109 1 96.25 138 ARG A C 1
ATOM 1094 O O . ARG A 1 138 ? 5.152 20.656 24.766 1 96.25 138 ARG A O 1
ATOM 1101 N N . GLN A 1 139 ? 5.375 18.609 25.609 1 96.69 139 GLN A N 1
ATOM 1102 C CA . GLN A 1 139 ? 6.809 18.781 25.828 1 96.69 139 GLN A CA 1
ATOM 1103 C C . GLN A 1 139 ? 7.566 18.812 24.516 1 96.69 139 GLN A C 1
ATOM 1105 O O . GLN A 1 139 ? 8.516 19.578 24.344 1 96.69 139 GLN A O 1
ATOM 1110 N N . VAL A 1 140 ? 7.145 17.984 23.594 1 98.19 140 VAL A N 1
ATOM 1111 C CA . VAL A 1 140 ? 7.969 17.797 22.406 1 98.19 140 VAL A CA 1
ATOM 1112 C C . VAL A 1 140 ? 7.57 18.797 21.312 1 98.19 140 VAL A C 1
ATOM 1114 O O . VAL A 1 140 ? 8.328 19.047 20.375 1 98.19 140 VAL A O 1
ATOM 1117 N N . ILE A 1 141 ? 6.352 19.312 21.344 1 98.56 141 ILE A N 1
ATOM 1118 C CA . ILE A 1 141 ? 5.984 20.359 20.391 1 98.56 141 ILE A CA 1
ATOM 1119 C C . ILE A 1 141 ? 6.828 21.594 20.641 1 98.56 141 ILE A C 1
ATOM 1121 O O . ILE A 1 141 ? 6.738 22.219 21.703 1 98.56 141 ILE A O 1
ATOM 1125 N N . THR A 1 142 ? 7.57 22.016 19.641 1 97.81 142 THR A N 1
ATOM 1126 C CA . THR A 1 142 ? 8.539 23.094 19.859 1 97.81 142 THR A CA 1
ATOM 1127 C C . THR A 1 142 ? 7.992 24.422 19.328 1 97.81 142 THR A C 1
ATOM 1129 O O . THR A 1 142 ? 8.406 25.484 19.781 1 97.81 142 THR A O 1
ATOM 1132 N N . ASP A 1 143 ? 7.137 24.344 18.344 1 97.81 143 ASP A N 1
ATOM 1133 C CA . ASP A 1 143 ? 6.59 25.578 17.766 1 97.81 143 ASP A CA 1
ATOM 1134 C C . ASP A 1 143 ? 5.359 25.281 16.906 1 97.81 143 ASP A C 1
ATOM 1136 O O . ASP A 1 143 ? 5.105 24.125 16.547 1 97.81 143 ASP A O 1
ATOM 1140 N N . ILE A 1 144 ? 4.57 26.188 16.672 1 98.62 144 ILE A N 1
ATOM 1141 C CA . ILE A 1 144 ? 3.453 26.234 15.742 1 98.62 144 ILE A CA 1
ATOM 1142 C C . ILE A 1 144 ? 3.648 27.391 14.773 1 98.62 144 ILE A C 1
ATOM 1144 O O . ILE A 1 144 ? 3.576 28.562 15.164 1 98.62 144 ILE A O 1
ATOM 1148 N N . LEU A 1 145 ? 3.877 27.109 13.469 1 98.75 145 LEU A N 1
ATOM 1149 C CA . LEU A 1 145 ? 4.348 28.125 12.547 1 98.75 145 LEU A CA 1
ATOM 1150 C C . LEU A 1 145 ? 3.432 28.219 11.328 1 98.75 145 LEU A C 1
ATOM 1152 O O . LEU A 1 145 ? 2.766 27.25 10.969 1 98.75 145 LEU A O 1
ATOM 1156 N N . PRO A 1 146 ? 3.383 29.422 10.703 1 98.44 146 PRO A N 1
ATOM 1157 C CA . PRO A 1 146 ? 2.701 29.516 9.414 1 98.44 146 PRO A CA 1
ATOM 1158 C C . PRO A 1 146 ? 3.459 28.812 8.297 1 98.44 146 PRO A C 1
ATOM 1160 O O . PRO A 1 146 ? 4.691 28.844 8.266 1 98.4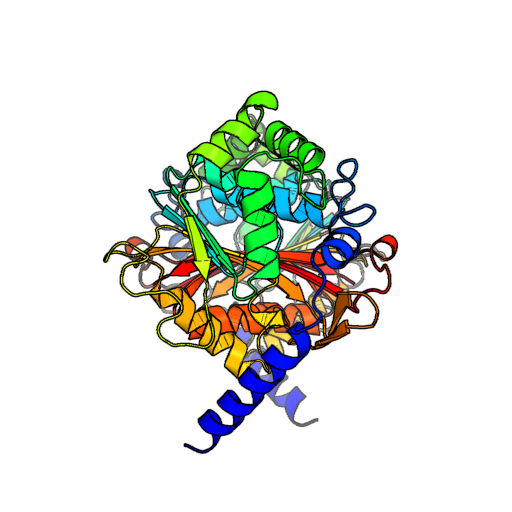4 146 PRO A O 1
ATOM 1163 N N . ILE A 1 147 ? 2.742 28.25 7.406 1 98.62 147 ILE A N 1
ATOM 1164 C CA . ILE A 1 147 ? 3.33 27.562 6.262 1 98.62 147 ILE A CA 1
ATOM 1165 C C . ILE A 1 147 ? 2.525 27.875 5.004 1 98.62 147 ILE A C 1
ATOM 1167 O O . ILE A 1 147 ? 1.322 28.141 5.078 1 98.62 147 ILE A O 1
ATOM 1171 N N . ASP A 1 148 ? 3.145 27.922 3.857 1 98.31 148 ASP A N 1
ATOM 1172 C CA . ASP A 1 148 ? 2.516 28 2.543 1 98.31 148 ASP A CA 1
ATOM 1173 C C . ASP A 1 148 ? 3.121 26.984 1.582 1 98.31 148 ASP A C 1
ATOM 1175 O O . ASP A 1 148 ? 4.176 27.219 0.994 1 98.31 148 ASP A O 1
ATOM 1179 N N . VAL A 1 149 ? 2.395 25.891 1.33 1 98.5 149 VAL A N 1
ATOM 1180 C CA . VAL A 1 149 ? 2.945 24.766 0.597 1 98.5 149 VAL A CA 1
ATOM 1181 C C . VAL A 1 149 ? 3.037 25.094 -0.889 1 98.5 149 VAL A C 1
ATOM 1183 O O . VAL A 1 149 ? 3.67 24.375 -1.659 1 98.5 149 VAL A O 1
ATOM 1186 N N . HIS A 1 150 ? 2.4 26.125 -1.325 1 98.06 150 HIS A N 1
ATOM 1187 C CA . HIS A 1 150 ? 2.432 26.5 -2.734 1 98.06 150 HIS A CA 1
ATOM 1188 C C . HIS A 1 150 ? 3.617 27.406 -3.037 1 98.06 150 HIS A C 1
ATOM 1190 O O . HIS A 1 150 ? 3.838 27.781 -4.191 1 98.06 150 HIS A O 1
ATOM 1196 N N . ARG A 1 151 ? 4.383 27.734 -2.012 1 97.06 151 ARG A N 1
ATOM 1197 C CA . ARG A 1 151 ? 5.645 28.438 -2.213 1 97.06 151 ARG A CA 1
ATOM 1198 C C . ARG A 1 151 ? 6.812 27.469 -2.273 1 97.06 151 ARG A C 1
ATOM 1200 O O . ARG A 1 151 ? 6.844 26.469 -1.539 1 97.06 151 ARG A O 1
ATOM 1207 N N . PRO A 1 152 ? 7.82 27.781 -3.082 1 96.19 152 PRO A N 1
ATOM 1208 C CA . PRO A 1 152 ? 9 26.906 -3.123 1 96.19 152 PRO A CA 1
ATOM 1209 C C . PRO A 1 152 ? 9.688 26.781 -1.767 1 96.19 152 PRO A C 1
ATOM 1211 O O . PRO A 1 152 ? 10.242 25.719 -1.449 1 96.19 152 PRO A O 1
ATOM 1214 N N . GLN A 1 153 ? 9.656 27.844 -1.038 1 96.31 153 GLN A N 1
ATOM 1215 C CA . GLN A 1 153 ? 10.062 27.844 0.363 1 96.31 153 GLN A CA 1
ATOM 1216 C C . GLN A 1 153 ? 8.852 27.922 1.288 1 96.31 153 GLN A C 1
ATOM 1218 O O . GLN A 1 153 ? 8.438 29.016 1.683 1 96.31 153 GLN A O 1
ATOM 1223 N N . PRO A 1 154 ? 8.367 26.734 1.698 1 97.88 154 PRO A N 1
ATOM 1224 C CA . PRO A 1 154 ? 7.07 26.719 2.379 1 97.88 154 PRO A CA 1
ATOM 1225 C C . PRO A 1 154 ? 7.145 27.281 3.799 1 97.88 154 PRO A C 1
ATOM 1227 O O . PRO A 1 154 ? 6.129 27.703 4.352 1 97.88 154 PRO A O 1
ATOM 1230 N N . LEU A 1 155 ? 8.305 27.219 4.422 1 97.81 155 LEU A N 1
ATOM 1231 C CA . LEU A 1 155 ? 8.555 27.719 5.773 1 97.81 155 LEU A CA 1
ATOM 1232 C C . LEU A 1 155 ? 9.664 28.766 5.77 1 97.81 155 LEU A C 1
ATOM 1234 O O . LEU A 1 155 ? 10.445 28.844 4.82 1 97.81 155 LEU A O 1
ATOM 1238 N N . ALA A 1 156 ? 9.656 29.516 6.82 1 94.31 156 ALA A N 1
ATOM 1239 C CA . ALA A 1 156 ? 10.742 30.484 6.965 1 94.31 156 ALA A CA 1
ATOM 1240 C C . ALA A 1 156 ? 12.102 29.781 6.953 1 94.31 156 ALA A C 1
ATOM 1242 O O . ALA A 1 156 ? 12.227 28.641 7.418 1 94.31 156 ALA A O 1
ATOM 1243 N N . HIS A 1 157 ? 13.141 30.391 6.496 1 88.88 157 HIS A N 1
ATOM 1244 C CA . HIS A 1 157 ? 14.469 29.828 6.285 1 88.88 157 HIS A CA 1
ATOM 1245 C C . HIS A 1 157 ? 15.062 29.297 7.586 1 88.88 157 HIS A C 1
ATOM 1247 O O . HIS A 1 157 ? 15.797 28.312 7.582 1 88.88 157 HIS A O 1
ATOM 1253 N N . ASP A 1 158 ? 14.719 29.859 8.648 1 91.38 158 ASP A N 1
ATOM 1254 C CA . ASP A 1 158 ? 15.352 29.469 9.898 1 91.38 158 ASP A CA 1
ATOM 1255 C C . ASP A 1 158 ? 14.414 28.609 10.742 1 91.38 158 ASP A C 1
ATOM 1257 O O . ASP A 1 158 ? 14.68 28.359 11.922 1 91.38 158 ASP A O 1
ATOM 1261 N N . ALA A 1 159 ? 13.414 28.141 10.086 1 93.12 159 ALA A N 1
ATOM 1262 C CA . ALA A 1 159 ? 12.422 27.375 10.836 1 93.12 159 ALA A CA 1
ATOM 1263 C C . ALA A 1 159 ? 12.914 25.969 11.133 1 93.12 159 ALA A C 1
ATOM 1265 O O . ALA A 1 159 ? 12.531 25.359 12.141 1 93.12 159 ALA A O 1
ATOM 1266 N N . LEU A 1 160 ? 13.711 25.406 10.188 1 95.31 160 LEU A N 1
ATOM 1267 C CA . LEU A 1 160 ? 14.227 24.047 10.344 1 95.31 160 LEU A CA 1
ATOM 1268 C C . LEU A 1 160 ? 15.75 24.031 10.289 1 95.31 160 LEU A C 1
ATOM 1270 O O . LEU A 1 160 ? 16.359 24.969 9.773 1 95.31 160 LEU A O 1
ATOM 1274 N N . PRO A 1 161 ? 16.328 22.969 10.82 1 93.81 161 PRO A N 1
ATOM 1275 C CA . PRO A 1 161 ? 17.766 22.781 10.609 1 93.81 161 PRO A CA 1
ATOM 1276 C C . PRO A 1 161 ? 18.141 22.656 9.133 1 93.81 161 PRO A C 1
ATOM 1278 O O . PRO A 1 161 ? 17.297 22.297 8.312 1 93.81 161 PRO A O 1
ATOM 1281 N N . SER A 1 162 ? 19.391 22.953 8.836 1 92.94 162 SER A N 1
ATOM 1282 C CA . SER A 1 162 ? 19.859 22.922 7.457 1 92.94 162 SER A CA 1
ATOM 1283 C C . SER A 1 162 ? 19.703 21.531 6.84 1 92.94 162 SER A C 1
ATOM 1285 O O . SER A 1 162 ? 19.469 21.406 5.637 1 92.94 162 SER A O 1
ATOM 1287 N N . ALA A 1 163 ? 19.781 20.531 7.656 1 94.5 163 ALA A N 1
ATOM 1288 C CA . ALA A 1 163 ? 19.688 19.156 7.16 1 94.5 163 ALA A CA 1
ATOM 1289 C C . ALA A 1 163 ? 18.25 18.797 6.797 1 94.5 163 ALA A C 1
ATOM 1291 O O . ALA A 1 163 ? 18.016 17.844 6.051 1 94.5 163 ALA A O 1
ATOM 1292 N N . GLY A 1 164 ? 17.297 19.531 7.344 1 97.19 164 GLY A N 1
ATOM 1293 C CA . GLY A 1 164 ? 15.891 19.234 7.121 1 97.19 164 GLY A CA 1
ATOM 1294 C C . GLY A 1 164 ? 15.297 18.328 8.188 1 97.19 164 GLY A C 1
ATOM 1295 O O . GLY A 1 164 ? 15.992 17.922 9.117 1 97.19 164 GLY A O 1
ATOM 1296 N N . ALA A 1 165 ? 14.062 18.094 8.094 1 98.62 165 ALA A N 1
ATOM 1297 C CA . ALA A 1 165 ? 13.344 17.234 9.039 1 98.62 165 ALA A CA 1
ATOM 1298 C C . ALA A 1 165 ? 13.625 15.758 8.766 1 98.62 165 ALA A C 1
ATOM 1300 O O . ALA A 1 165 ? 14.039 15.391 7.66 1 98.62 165 ALA A O 1
ATOM 1301 N N . ASP A 1 166 ? 13.453 14.938 9.781 1 98.69 166 ASP A N 1
ATOM 1302 C CA . ASP A 1 166 ? 13.602 13.492 9.633 1 98.69 166 ASP A CA 1
ATOM 1303 C C . ASP A 1 166 ? 12.336 12.867 9.062 1 98.69 166 ASP A C 1
ATOM 1305 O O . ASP A 1 166 ? 12.391 11.828 8.398 1 98.69 166 ASP A O 1
ATOM 1309 N N . CYS A 1 167 ? 11.25 13.469 9.328 1 98.88 167 CYS A N 1
ATOM 1310 C CA . CYS A 1 167 ? 9.961 12.961 8.891 1 98.88 167 CYS A CA 1
ATOM 1311 C C . CYS A 1 167 ? 8.961 14.094 8.711 1 98.88 167 CYS A C 1
ATOM 1313 O O . CYS A 1 167 ? 8.953 15.047 9.492 1 98.88 167 CYS A O 1
ATOM 1315 N N . LEU A 1 168 ? 8.211 14.023 7.668 1 98.94 168 LEU A N 1
ATOM 1316 C CA . LEU A 1 168 ? 7.031 14.859 7.484 1 98.94 168 LEU A CA 1
ATOM 1317 C C . LEU A 1 168 ? 5.754 14.031 7.598 1 98.94 168 LEU A C 1
ATOM 1319 O O . LEU A 1 168 ? 5.711 12.883 7.148 1 98.94 168 LEU A O 1
ATOM 1323 N N . VAL A 1 169 ? 4.766 14.578 8.203 1 98.94 169 VAL A N 1
ATOM 1324 C CA . VAL A 1 169 ? 3.408 14.047 8.133 1 98.94 169 VAL A CA 1
ATOM 1325 C C . VAL A 1 169 ? 2.461 15.109 7.586 1 98.94 169 VAL A C 1
ATOM 1327 O O . VAL A 1 169 ? 2.59 16.297 7.922 1 98.94 169 VAL A O 1
ATOM 1330 N N . SER A 1 170 ? 1.64 14.828 6.652 1 98.94 170 SER A N 1
ATOM 1331 C CA . SER A 1 170 ? 0.632 15.719 6.09 1 98.94 170 SER A CA 1
ATOM 1332 C C . SER A 1 170 ? -0.696 15 5.891 1 98.94 170 SER A C 1
ATOM 1334 O O . SER A 1 170 ? -0.761 13.992 5.188 1 98.94 170 SER A O 1
ATOM 1336 N N . CYS A 1 171 ? -1.722 15.492 6.5 1 98.88 171 CYS A N 1
ATOM 1337 C CA . CYS A 1 171 ? -3.014 14.812 6.492 1 98.88 171 CYS A CA 1
ATOM 1338 C C . CYS A 1 171 ? -4.102 15.727 5.93 1 98.88 171 CYS A C 1
ATOM 1340 O O . CYS A 1 171 ? -4.395 16.781 6.504 1 98.88 171 CYS A O 1
ATOM 1342 N N . PHE A 1 172 ? -4.691 15.289 4.867 1 98.75 172 PHE A N 1
ATOM 1343 C CA . PHE A 1 172 ? -5.816 15.961 4.23 1 98.75 172 PHE A CA 1
ATOM 1344 C C . PHE A 1 172 ? -5.488 17.422 3.947 1 98.75 172 PHE A C 1
ATOM 1346 O O . PHE A 1 172 ? -6.352 18.297 4.082 1 98.75 172 PHE A O 1
ATOM 1353 N N . CYS A 1 173 ? -4.316 17.781 3.631 1 98.75 173 CYS A N 1
ATOM 1354 C CA . CYS A 1 173 ? -3.906 19.172 3.445 1 98.75 173 CYS A CA 1
ATOM 1355 C C . CYS A 1 173 ? -3.641 19.469 1.974 1 98.75 173 CYS A C 1
ATOM 1357 O O . CYS A 1 173 ? -4.316 20.297 1.373 1 98.75 173 CYS A O 1
ATOM 1359 N N . LEU A 1 174 ? -2.785 18.703 1.315 1 98.75 174 LEU A N 1
ATOM 1360 C CA . LEU A 1 174 ? -2.248 19.078 0.013 1 98.75 174 LEU A CA 1
ATOM 1361 C C . LEU A 1 174 ? -3.338 19.047 -1.054 1 98.75 174 LEU A C 1
ATOM 1363 O O . LEU A 1 174 ? -3.459 19.984 -1.849 1 98.75 174 LEU A O 1
ATOM 1367 N N . GLU A 1 175 ? -4.164 18 -1.085 1 98.69 175 GLU A N 1
ATOM 1368 C CA . GLU A 1 175 ? -5.227 17.938 -2.082 1 98.69 175 GLU A CA 1
ATOM 1369 C C . GLU A 1 175 ? -6.332 18.953 -1.781 1 98.69 175 GLU A C 1
ATOM 1371 O O . GLU A 1 175 ? -7.059 19.359 -2.684 1 98.69 175 GLU A O 1
ATOM 1376 N N . SER A 1 176 ? -6.453 19.375 -0.516 1 98.31 176 SER A N 1
ATOM 1377 C CA . SER A 1 176 ? -7.52 20.281 -0.112 1 98.31 176 SER A CA 1
ATOM 1378 C C . SER A 1 176 ? -7.148 21.734 -0.397 1 98.31 176 SER A C 1
ATOM 1380 O O . SER A 1 176 ? -8.023 22.594 -0.508 1 98.31 176 SER A O 1
ATOM 1382 N N . VAL A 1 177 ? -5.875 22.031 -0.502 1 98.25 177 VAL A N 1
ATOM 1383 C CA . VAL A 1 177 ? -5.488 23.422 -0.655 1 98.25 177 VAL A CA 1
ATOM 1384 C C . VAL A 1 177 ? -5.023 23.672 -2.088 1 98.25 177 VAL A C 1
ATOM 1386 O O . VAL A 1 177 ? -4.676 24.812 -2.441 1 98.25 177 VAL A O 1
ATOM 1389 N N . SER A 1 178 ? -4.949 22.625 -2.895 1 98.44 178 SER A N 1
ATOM 1390 C CA . SER A 1 178 ? -4.492 22.766 -4.273 1 98.44 178 SER A CA 1
ATOM 1391 C C . SER A 1 178 ? -5.668 22.906 -5.234 1 98.44 178 SER A C 1
ATOM 1393 O O . SER A 1 178 ? -6.699 22.25 -5.066 1 98.44 178 SER A O 1
ATOM 1395 N N . PRO A 1 179 ? -5.531 23.719 -6.332 1 97.69 179 PRO A N 1
ATOM 1396 C CA . PRO A 1 179 ? -6.629 23.906 -7.281 1 97.69 179 PRO A CA 1
ATOM 1397 C C . PRO A 1 179 ? -6.762 22.75 -8.273 1 97.69 179 PRO A C 1
ATOM 1399 O O . PRO A 1 179 ? -7.824 22.547 -8.867 1 97.69 179 PRO A O 1
ATOM 1402 N N . ASP A 1 180 ? -5.703 22.031 -8.492 1 98 180 ASP A N 1
ATOM 1403 C CA . ASP A 1 180 ? -5.699 20.922 -9.453 1 98 180 ASP A CA 1
ATOM 1404 C C . ASP A 1 180 ? -4.562 19.953 -9.156 1 98 180 ASP A C 1
ATOM 1406 O O . ASP A 1 180 ? -3.785 20.156 -8.227 1 98 180 ASP A O 1
ATOM 1410 N N . LEU A 1 181 ? -4.504 18.906 -9.922 1 98.56 181 LEU A N 1
ATOM 1411 C CA . LEU A 1 181 ? -3.543 17.828 -9.711 1 98.56 181 LEU A CA 1
ATOM 1412 C C . LEU A 1 181 ? -2.113 18.328 -9.875 1 98.56 181 LEU A C 1
ATOM 1414 O O . LEU A 1 181 ? -1.22 17.938 -9.125 1 98.56 181 LEU A O 1
ATOM 1418 N N . ALA A 1 182 ? -1.857 19.141 -10.859 1 98.38 182 ALA A N 1
ATOM 1419 C CA . ALA A 1 182 ? -0.52 19.672 -11.086 1 98.38 182 ALA A CA 1
ATOM 1420 C C . ALA A 1 182 ? -0.034 20.469 -9.867 1 98.38 182 ALA A C 1
ATOM 1422 O O . ALA A 1 182 ? 1.116 20.312 -9.445 1 98.38 182 ALA A O 1
ATOM 1423 N N . ALA A 1 183 ? -0.889 21.328 -9.297 1 98.31 183 ALA A N 1
ATOM 1424 C CA . ALA A 1 183 ? -0.543 22.109 -8.109 1 98.31 183 ALA A CA 1
ATOM 1425 C C . ALA A 1 183 ? -0.314 21.203 -6.902 1 98.31 183 ALA A C 1
ATOM 1427 O O . ALA A 1 183 ? 0.565 21.469 -6.082 1 98.31 183 ALA A O 1
ATOM 1428 N N . PHE A 1 184 ? -1.133 20.203 -6.812 1 98.62 184 PHE A N 1
ATOM 1429 C CA . PHE A 1 184 ? -0.94 19.188 -5.777 1 98.62 184 PHE A CA 1
ATOM 1430 C C . PHE A 1 184 ? 0.454 18.578 -5.871 1 98.62 184 PHE A C 1
ATOM 1432 O O . PHE A 1 184 ? 1.171 18.5 -4.871 1 98.62 184 PHE A O 1
ATOM 1439 N N . THR A 1 185 ? 0.829 18.125 -7.043 1 98.81 185 THR A N 1
ATOM 1440 C CA . THR A 1 185 ? 2.123 17.5 -7.27 1 98.81 185 THR A CA 1
ATOM 1441 C C . THR A 1 185 ? 3.26 18.469 -6.984 1 98.81 185 THR A C 1
ATOM 1443 O O . THR A 1 185 ? 4.258 18.109 -6.355 1 98.81 185 THR A O 1
ATOM 1446 N N . ARG A 1 186 ? 3.129 19.703 -7.352 1 98.38 186 ARG A N 1
ATOM 1447 C CA . ARG A 1 186 ? 4.137 20.719 -7.082 1 98.38 186 ARG A CA 1
ATOM 1448 C C . ARG A 1 186 ? 4.285 20.969 -5.582 1 98.38 186 ARG A C 1
ATOM 1450 O O . ARG A 1 186 ? 5.402 21.109 -5.078 1 98.38 186 ARG A O 1
ATOM 1457 N N . ALA A 1 187 ? 3.145 21.078 -4.898 1 98.62 187 ALA A N 1
ATOM 1458 C CA . ALA A 1 187 ? 3.174 21.25 -3.449 1 98.62 187 ALA A CA 1
ATOM 1459 C C . ALA A 1 187 ? 3.91 20.109 -2.766 1 98.62 187 ALA A C 1
ATOM 1461 O O . ALA A 1 187 ? 4.664 20.328 -1.815 1 98.62 187 ALA A O 1
ATOM 1462 N N . LEU A 1 188 ? 3.615 18.922 -3.27 1 98.69 188 LEU A N 1
ATOM 1463 C CA . LEU A 1 188 ? 4.32 17.75 -2.768 1 98.69 188 LEU A CA 1
ATOM 1464 C C . LEU A 1 188 ? 5.828 17.906 -2.939 1 98.69 188 LEU A C 1
ATOM 1466 O O . LEU A 1 188 ? 6.602 17.531 -2.057 1 98.69 188 LEU A O 1
ATOM 1470 N N . GLY A 1 189 ? 6.254 18.422 -4.062 1 98.56 189 GLY A N 1
ATOM 1471 C CA . GLY A 1 189 ? 7.66 18.734 -4.281 1 98.56 189 GLY A CA 1
ATOM 1472 C C . GLY A 1 189 ? 8.188 19.797 -3.336 1 98.56 189 GLY A C 1
ATOM 1473 O O . GLY A 1 189 ? 9.297 19.672 -2.811 1 98.56 189 GLY A O 1
ATOM 1474 N N . HIS A 1 190 ? 7.426 20.891 -3.109 1 98.56 190 HIS A N 1
ATOM 1475 C CA . HIS A 1 190 ? 7.828 21.969 -2.219 1 98.56 190 HIS A CA 1
ATOM 1476 C C . HIS A 1 190 ? 8.094 21.453 -0.809 1 98.56 190 HIS A C 1
ATOM 1478 O O . HIS A 1 190 ? 9.125 21.766 -0.215 1 98.56 190 HIS A O 1
ATOM 1484 N N . ILE A 1 191 ? 7.184 20.625 -0.288 1 98.62 191 ILE A N 1
ATOM 1485 C CA . ILE A 1 191 ? 7.371 20.203 1.095 1 98.62 191 ILE A CA 1
ATOM 1486 C C . ILE A 1 191 ? 8.531 19.203 1.18 1 98.62 191 ILE A C 1
ATOM 1488 O O . ILE A 1 191 ? 9.156 19.062 2.232 1 98.62 191 ILE A O 1
ATOM 1492 N N . GLY A 1 192 ? 8.812 18.531 0.072 1 98.31 192 GLY A N 1
ATOM 1493 C CA . GLY A 1 192 ? 9.984 17.672 0.023 1 98.31 192 GLY A CA 1
ATOM 1494 C C . GLY A 1 192 ? 11.273 18.406 0.339 1 98.31 192 GLY A C 1
ATOM 1495 O O . GLY A 1 192 ? 12.234 17.797 0.823 1 98.31 192 GLY A O 1
ATOM 1496 N N . ARG A 1 193 ? 11.297 19.672 0.094 1 97.19 193 ARG A N 1
ATOM 1497 C CA . ARG A 1 193 ? 12.492 20.484 0.359 1 97.19 193 ARG A CA 1
ATOM 1498 C C . ARG A 1 193 ? 12.727 20.625 1.858 1 97.19 193 ARG A C 1
ATOM 1500 O O . ARG A 1 193 ? 13.82 21 2.287 1 97.19 193 ARG A O 1
ATOM 1507 N N . LEU A 1 194 ? 11.734 20.391 2.668 1 98.44 194 LEU A N 1
ATOM 1508 C CA . LEU A 1 194 ? 11.836 20.484 4.121 1 98.44 194 LEU A CA 1
ATOM 1509 C C . LEU A 1 194 ? 12.367 19.188 4.715 1 98.44 194 LEU A C 1
ATOM 1511 O O . LEU A 1 194 ? 12.648 19.125 5.914 1 98.44 194 LEU A O 1
ATOM 1515 N N . LEU A 1 195 ? 12.414 18.156 3.934 1 98.5 195 LEU A N 1
ATOM 1516 C CA . LEU A 1 195 ? 12.766 16.812 4.363 1 98.5 195 LEU A CA 1
ATOM 1517 C C . LEU A 1 195 ? 14.203 16.484 3.979 1 98.5 195 LEU A C 1
ATOM 1519 O O . LEU A 1 195 ? 14.641 16.766 2.861 1 98.5 195 LEU A O 1
ATOM 1523 N N . ARG A 1 196 ? 14.992 15.922 4.855 1 98.19 196 ARG A N 1
ATOM 1524 C CA . ARG A 1 196 ? 16.344 15.508 4.52 1 98.19 196 ARG A CA 1
ATOM 1525 C C . ARG A 1 196 ? 16.344 14.336 3.543 1 98.19 196 ARG A C 1
ATOM 1527 O O . ARG A 1 196 ? 15.367 13.578 3.48 1 98.19 196 ARG A O 1
ATOM 1534 N N . PRO A 1 197 ? 17.453 14.172 2.787 1 97.38 197 PRO A N 1
ATOM 1535 C CA . PRO A 1 197 ? 17.531 12.953 1.979 1 97.38 197 PRO A CA 1
ATOM 1536 C C . PRO A 1 197 ? 17.375 11.688 2.809 1 97.38 197 PRO A C 1
ATOM 1538 O O . PRO A 1 197 ? 17.953 11.578 3.895 1 97.38 197 PRO A O 1
ATOM 1541 N N . GLY A 1 198 ? 16.547 10.805 2.352 1 97.56 198 GLY A N 1
ATOM 1542 C CA . GLY A 1 198 ? 16.312 9.562 3.072 1 97.56 198 GLY A CA 1
ATOM 1543 C C . GLY A 1 198 ? 15.258 9.68 4.152 1 97.56 198 GLY A C 1
ATOM 1544 O O . GLY A 1 198 ? 14.883 8.688 4.777 1 97.56 198 GLY A O 1
ATOM 1545 N N . GLY A 1 199 ? 14.812 10.938 4.406 1 98.56 199 GLY A N 1
ATOM 1546 C CA . GLY A 1 199 ? 13.734 11.133 5.363 1 98.56 199 GLY A CA 1
ATOM 1547 C C . GLY A 1 199 ? 12.414 10.562 4.902 1 98.56 199 GLY A C 1
ATOM 1548 O O . GLY A 1 199 ? 12.258 10.195 3.734 1 98.56 199 GLY A O 1
ATOM 1549 N N . HIS A 1 200 ? 11.453 10.453 5.781 1 98.81 200 HIS A N 1
ATOM 1550 C CA . HIS A 1 200 ? 10.195 9.797 5.461 1 98.81 200 HIS A CA 1
ATOM 1551 C C . HIS A 1 200 ? 9.055 10.812 5.355 1 98.81 200 HIS A C 1
ATOM 1553 O O . HIS A 1 200 ? 9.078 11.844 6.027 1 98.81 200 HIS A O 1
ATOM 1559 N N . LEU A 1 201 ? 8.148 10.516 4.488 1 98.94 201 LEU A N 1
ATOM 1560 C CA . LEU A 1 201 ? 6.879 11.227 4.363 1 98.94 201 LEU A CA 1
ATOM 1561 C C . LEU A 1 201 ? 5.707 10.305 4.672 1 98.94 201 LEU A C 1
ATOM 1563 O O . LEU A 1 201 ? 5.578 9.234 4.07 1 98.94 201 LEU A O 1
ATOM 1567 N N . LEU A 1 202 ? 4.934 10.641 5.645 1 98.94 202 LEU A N 1
ATOM 1568 C CA . LEU A 1 202 ? 3.646 10.008 5.91 1 98.94 202 LEU A CA 1
ATOM 1569 C C . LEU A 1 202 ? 2.498 10.891 5.434 1 98.94 202 LEU A C 1
ATOM 1571 O O . LEU A 1 202 ? 2.342 12.023 5.902 1 98.94 202 LEU A O 1
ATOM 1575 N N . LEU A 1 203 ? 1.74 10.375 4.488 1 98.94 203 LEU A N 1
ATOM 1576 C CA . LEU A 1 203 ? 0.689 11.148 3.842 1 98.94 203 LEU A CA 1
ATOM 1577 C C . LEU A 1 203 ? -0.67 10.484 4.023 1 98.94 203 LEU A C 1
ATOM 1579 O O . LEU A 1 203 ? -0.812 9.281 3.801 1 98.94 203 LEU A O 1
ATOM 1583 N N . ILE A 1 204 ? -1.629 11.18 4.551 1 98.94 204 ILE A N 1
ATOM 1584 C CA . ILE A 1 204 ? -3.023 10.742 4.57 1 98.94 204 ILE A CA 1
ATOM 1585 C C . ILE A 1 204 ? -3.871 11.711 3.74 1 98.94 204 ILE A C 1
ATOM 1587 O O . ILE A 1 204 ? -3.73 12.93 3.859 1 98.94 204 ILE A O 1
ATOM 1591 N N . GLY A 1 205 ? -4.695 11.258 2.891 1 98.81 205 GLY A N 1
ATOM 1592 C CA . GLY A 1 205 ? -5.555 12.094 2.07 1 98.81 205 GLY A CA 1
ATOM 1593 C C . GLY A 1 205 ? -6.824 11.398 1.63 1 98.81 205 GLY A C 1
ATOM 1594 O O . GLY A 1 205 ? -7.039 10.227 1.953 1 98.81 205 GLY A O 1
ATOM 1595 N N . ALA A 1 206 ? -7.621 12.117 0.979 1 98.56 206 ALA A N 1
ATOM 1596 C CA . ALA A 1 206 ? -8.93 11.641 0.525 1 98.56 206 ALA A CA 1
ATOM 1597 C C . ALA A 1 206 ? -8.859 11.141 -0.915 1 98.56 206 ALA A C 1
ATOM 1599 O O . ALA A 1 206 ? -8.094 11.672 -1.726 1 98.56 206 ALA A O 1
ATOM 1600 N N . LEU A 1 207 ? -9.602 10.133 -1.182 1 98.56 207 LEU A N 1
ATOM 1601 C CA . LEU A 1 207 ? -9.781 9.625 -2.537 1 98.56 207 LEU A CA 1
ATOM 1602 C C . LEU A 1 207 ? -11.156 9.984 -3.076 1 98.56 207 LEU A C 1
ATOM 1604 O O . LEU A 1 207 ? -12.164 9.82 -2.379 1 98.56 207 LEU A O 1
ATOM 1608 N N . GLY A 1 208 ? -11.227 10.547 -4.273 1 97.88 208 GLY A N 1
ATOM 1609 C CA . GLY A 1 208 ? -12.477 10.82 -4.969 1 97.88 208 GLY A CA 1
ATOM 1610 C C . GLY A 1 208 ? -13.227 12.008 -4.395 1 97.88 208 GLY A C 1
ATOM 1611 O O . GLY A 1 208 ? -14.344 12.305 -4.824 1 97.88 208 GLY A O 1
ATOM 1612 N N . GLU A 1 209 ? -12.656 12.68 -3.422 1 98.56 209 GLU A N 1
ATOM 1613 C CA . GLU A 1 209 ? -13.336 13.797 -2.781 1 98.56 209 GLU A CA 1
ATOM 1614 C C . GLU A 1 209 ? -13.219 15.07 -3.619 1 98.56 209 GLU A C 1
ATOM 1616 O O . GLU A 1 209 ? -12.109 15.5 -3.945 1 98.56 209 GLU A O 1
ATOM 1621 N N . SER A 1 210 ? -14.312 15.648 -3.938 1 98.56 210 SER A N 1
ATOM 1622 C CA . SER A 1 210 ? -14.258 16.844 -4.777 1 98.56 210 SER A CA 1
ATOM 1623 C C . SER A 1 210 ? -14.539 18.094 -3.967 1 98.56 210 SER A C 1
ATOM 1625 O O . SER A 1 210 ? -14.281 19.219 -4.426 1 98.56 210 SER A O 1
ATOM 1627 N N . TYR A 1 211 ? -15.117 17.938 -2.777 1 98.56 211 TYR A N 1
ATOM 1628 C CA . TYR A 1 211 ? -15.32 19.078 -1.883 1 98.56 211 TYR A CA 1
ATOM 1629 C C . TYR A 1 211 ? -15.469 18.609 -0.439 1 98.56 211 TYR A C 1
ATOM 1631 O O . TYR A 1 211 ? -15.766 17.438 -0.184 1 98.56 211 TYR A O 1
ATOM 1639 N N . TYR A 1 212 ? -15.312 19.469 0.509 1 98.5 212 TYR A N 1
ATOM 1640 C CA . TYR A 1 212 ? -15.727 19.281 1.897 1 98.5 212 TYR A CA 1
ATOM 1641 C C . TYR A 1 212 ? -16.219 20.594 2.49 1 98.5 212 TYR A C 1
ATOM 1643 O O . TYR A 1 212 ? -15.969 21.672 1.937 1 98.5 212 TYR A O 1
ATOM 1651 N N . PHE A 1 213 ? -16.922 20.531 3.549 1 98.06 213 PHE A N 1
ATOM 1652 C CA . PHE A 1 213 ? -17.391 21.719 4.25 1 98.06 213 PHE A CA 1
ATOM 1653 C C . PHE A 1 213 ? -16.422 22.094 5.367 1 98.06 213 PHE A C 1
ATOM 1655 O O . PHE A 1 213 ? -16.203 21.312 6.297 1 98.06 213 PHE A O 1
ATOM 1662 N N . GLY A 1 214 ? -15.828 23.328 5.242 1 97.12 214 GLY A N 1
ATOM 1663 C CA . GLY A 1 214 ? -14.953 23.844 6.277 1 97.12 214 GLY A CA 1
ATOM 1664 C C . GLY A 1 214 ? -15.695 24.594 7.371 1 97.12 214 GLY A C 1
ATOM 1665 O O . GLY A 1 214 ? -15.078 25.172 8.266 1 97.12 214 GLY A O 1
ATOM 1666 N N . GLY A 1 215 ? -16.953 24.594 7.316 1 96.12 215 GLY A N 1
ATOM 1667 C CA . GLY A 1 215 ? -17.938 25.25 8.164 1 96.12 215 GLY A CA 1
ATOM 1668 C C . GLY A 1 215 ? -19.297 25.391 7.508 1 96.12 215 GLY A C 1
ATOM 1669 O O . GLY A 1 215 ? -19.484 24.953 6.367 1 96.12 215 GLY A O 1
ATOM 1670 N N . PRO A 1 216 ? -20.234 25.875 8.336 1 94.19 216 PRO A N 1
ATOM 1671 C CA . PRO A 1 216 ? -21.547 26.062 7.742 1 94.19 216 PRO A CA 1
ATOM 1672 C C . PRO A 1 216 ? -21.516 26.906 6.477 1 94.19 216 PRO A C 1
ATOM 1674 O O . PRO A 1 216 ? -21.109 28.078 6.527 1 94.19 216 PRO A O 1
ATOM 1677 N N . GLY A 1 217 ? -21.891 26.266 5.375 1 93.88 217 GLY A N 1
ATOM 1678 C CA . GLY A 1 217 ? -22 26.969 4.109 1 93.88 217 GLY A CA 1
ATOM 1679 C C . GLY A 1 217 ? -20.656 27.203 3.447 1 93.88 217 GLY A C 1
ATOM 1680 O O . GLY A 1 217 ? -20.562 27.859 2.404 1 93.88 217 GLY A O 1
ATOM 1681 N N . VAL A 1 218 ? -19.578 26.75 3.99 1 96.94 218 VAL A N 1
ATOM 1682 C CA . VAL A 1 218 ? -18.234 26.938 3.457 1 96.94 218 VAL A CA 1
ATOM 1683 C C . VAL A 1 218 ? -17.797 25.688 2.707 1 96.94 218 VAL A C 1
ATOM 1685 O O . VAL A 1 218 ? -17.156 24.797 3.283 1 96.94 218 VAL A O 1
ATOM 1688 N N . LYS A 1 219 ? -18.156 25.656 1.442 1 97.5 219 LYS A N 1
ATOM 1689 C CA . LYS A 1 219 ? -17.828 24.516 0.587 1 97.5 219 LYS A CA 1
ATOM 1690 C C . LYS A 1 219 ? -16.484 24.719 -0.107 1 97.5 219 LYS A C 1
ATOM 1692 O O . LYS A 1 219 ? -16.344 25.594 -0.954 1 97.5 219 LYS A O 1
ATOM 1697 N N . ILE A 1 220 ? -15.555 23.922 0.168 1 98.19 220 ILE A N 1
ATOM 1698 C CA . ILE A 1 220 ? -14.195 24.078 -0.341 1 98.19 220 ILE A CA 1
ATOM 1699 C C . ILE A 1 220 ? -13.891 22.969 -1.344 1 98.19 220 ILE A C 1
ATOM 1701 O O . ILE A 1 220 ? -14.086 21.781 -1.049 1 98.19 220 ILE A O 1
ATOM 1705 N N . PRO A 1 221 ? -13.477 23.312 -2.539 1 98.19 221 PRO A N 1
ATOM 1706 C CA . PRO A 1 221 ? -13.117 22.281 -3.521 1 98.19 221 PRO A CA 1
ATOM 1707 C C . PRO A 1 221 ? -11.883 21.484 -3.115 1 98.19 221 PRO A C 1
ATOM 1709 O O . PRO A 1 221 ? -11.023 22 -2.393 1 98.19 221 PRO A O 1
ATOM 1712 N N . VAL A 1 222 ? -11.789 20.234 -3.539 1 98.69 222 VAL A N 1
ATOM 1713 C CA . VAL A 1 222 ? -10.68 19.328 -3.273 1 98.69 222 VAL A CA 1
ATOM 1714 C C . VAL A 1 222 ? -10.266 18.625 -4.562 1 98.69 222 VAL A C 1
ATOM 1716 O O . VAL A 1 222 ? -11.117 18.281 -5.387 1 98.69 222 VAL A O 1
ATOM 1719 N N . VAL A 1 223 ? -8.961 18.438 -4.82 1 98.75 223 VAL A N 1
ATOM 1720 C CA . VAL A 1 223 ? -8.516 17.625 -5.941 1 98.75 223 VAL A CA 1
ATOM 1721 C C . VAL A 1 223 ? -8.938 16.172 -5.715 1 98.75 223 VAL A C 1
ATOM 1723 O O . VAL A 1 223 ? -8.477 15.516 -4.773 1 98.75 223 VAL A O 1
ATOM 1726 N N . PRO A 1 224 ? -9.852 15.641 -6.48 1 98.75 224 PRO A N 1
ATOM 1727 C CA . PRO A 1 224 ? -10.305 14.266 -6.289 1 98.75 224 PRO A CA 1
ATOM 1728 C C . PRO A 1 224 ? -9.273 13.227 -6.73 1 98.75 224 PRO A C 1
ATOM 1730 O O . PRO A 1 224 ? -9.375 12.688 -7.832 1 98.75 224 PRO A O 1
ATOM 1733 N N . LEU A 1 225 ? -8.383 12.883 -5.91 1 98.81 225 LEU A N 1
ATOM 1734 C CA . LEU A 1 225 ? -7.238 12.031 -6.211 1 98.81 225 LEU A CA 1
ATOM 1735 C C . LEU A 1 225 ? -7.68 10.586 -6.418 1 98.81 225 LEU A C 1
ATOM 1737 O O . LEU A 1 225 ? -8.672 10.148 -5.832 1 98.81 225 LEU A O 1
ATOM 1741 N N . THR A 1 226 ? -6.957 9.875 -7.254 1 98.69 226 THR A N 1
ATOM 1742 C CA . THR A 1 226 ? -6.984 8.422 -7.324 1 98.69 226 THR A CA 1
ATOM 1743 C C . THR A 1 226 ? -5.707 7.824 -6.734 1 98.69 226 THR A C 1
ATOM 1745 O O . THR A 1 226 ? -4.707 8.531 -6.574 1 98.69 226 THR A O 1
ATOM 1748 N N . GLU A 1 227 ? -5.75 6.531 -6.461 1 98.75 227 GLU A N 1
ATOM 1749 C CA . GLU A 1 227 ? -4.559 5.836 -5.984 1 98.75 227 GLU A CA 1
ATOM 1750 C C . GLU A 1 227 ? -3.398 5.992 -6.965 1 98.75 227 GLU A C 1
ATOM 1752 O O . GLU A 1 227 ? -2.266 6.254 -6.559 1 98.75 227 GLU A O 1
ATOM 1757 N N . ALA A 1 228 ? -3.66 5.852 -8.219 1 98.88 228 ALA A N 1
ATOM 1758 C CA . ALA A 1 228 ? -2.639 5.953 -9.258 1 98.88 228 ALA A CA 1
ATOM 1759 C C . ALA A 1 228 ? -2.012 7.344 -9.281 1 98.88 228 ALA A C 1
ATOM 1761 O O . ALA A 1 228 ? -0.793 7.48 -9.414 1 98.88 228 ALA A O 1
ATOM 1762 N N . GLN A 1 229 ? -2.84 8.328 -9.156 1 98.88 229 GLN A N 1
ATOM 1763 C CA . GLN A 1 229 ? -2.35 9.703 -9.156 1 98.88 229 GLN A CA 1
ATOM 1764 C C . GLN A 1 229 ? -1.46 9.969 -7.949 1 98.88 229 GLN A C 1
ATOM 1766 O O . GLN A 1 229 ? -0.485 10.719 -8.039 1 98.88 229 GLN A O 1
ATOM 1771 N N . VAL A 1 230 ? -1.822 9.391 -6.777 1 98.94 230 VAL A N 1
ATOM 1772 C CA . VAL A 1 230 ? -0.987 9.516 -5.586 1 98.94 230 VAL A CA 1
ATOM 1773 C C . VAL A 1 230 ? 0.39 8.914 -5.855 1 98.94 230 VAL A C 1
ATOM 1775 O O . VAL A 1 230 ? 1.414 9.555 -5.598 1 98.94 230 VAL A O 1
ATOM 1778 N N . CYS A 1 231 ? 0.444 7.707 -6.449 1 98.88 231 CYS A N 1
ATOM 1779 C CA . CYS A 1 231 ? 1.702 7.047 -6.773 1 98.88 231 CYS A CA 1
ATOM 1780 C C . CYS A 1 231 ? 2.527 7.883 -7.742 1 98.88 231 CYS A C 1
ATOM 1782 O O . CYS A 1 231 ? 3.717 8.109 -7.52 1 98.88 231 CYS A O 1
ATOM 1784 N N . ASP A 1 232 ? 1.901 8.383 -8.789 1 98.81 232 ASP A N 1
ATOM 1785 C CA . ASP A 1 232 ? 2.596 9.172 -9.805 1 98.81 232 ASP A CA 1
ATOM 1786 C C . ASP A 1 232 ? 3.162 10.461 -9.211 1 98.81 232 ASP A C 1
ATOM 1788 O O . ASP A 1 232 ? 4.293 10.844 -9.516 1 98.81 232 ASP A O 1
ATOM 1792 N N . SER A 1 233 ? 2.348 11.117 -8.398 1 98.88 233 SER A N 1
ATOM 1793 C CA . SER A 1 233 ? 2.77 12.391 -7.828 1 98.88 233 SER A CA 1
ATOM 1794 C C . SER A 1 233 ? 3.945 12.203 -6.875 1 98.88 233 SER A C 1
ATOM 1796 O O . SER A 1 233 ? 4.867 13.023 -6.855 1 98.88 233 SER A O 1
ATOM 1798 N N . LEU A 1 234 ? 3.873 11.148 -6.066 1 98.88 234 LEU A N 1
ATOM 1799 C CA . LEU A 1 234 ? 5 10.859 -5.188 1 98.88 234 LEU A CA 1
ATOM 1800 C C . LEU A 1 234 ? 6.273 10.633 -5.992 1 98.88 234 LEU A C 1
ATOM 1802 O O . LEU A 1 234 ? 7.312 11.234 -5.707 1 98.88 234 LEU A O 1
ATOM 1806 N N . LYS A 1 235 ? 6.156 9.836 -7.008 1 98.31 235 LYS A N 1
ATOM 1807 C CA . LYS A 1 235 ? 7.312 9.516 -7.84 1 98.31 235 LYS A CA 1
ATOM 1808 C C . LYS A 1 235 ? 7.871 10.766 -8.508 1 98.31 235 LYS A C 1
ATOM 1810 O O . LYS A 1 235 ? 9.078 11.008 -8.477 1 98.31 235 LYS A O 1
ATOM 1815 N N . GLU A 1 236 ? 6.98 11.516 -9.094 1 98.38 236 GLU A N 1
ATOM 1816 C CA . GLU A 1 236 ? 7.371 12.742 -9.797 1 98.38 236 GLU A CA 1
ATOM 1817 C C . GLU A 1 236 ? 8.055 13.719 -8.852 1 98.38 236 GLU A C 1
ATOM 1819 O O . GLU A 1 236 ? 8.93 14.484 -9.273 1 98.38 236 GLU A O 1
ATOM 1824 N N . SER A 1 237 ? 7.695 13.688 -7.59 1 98.62 237 SER A N 1
ATOM 1825 C CA . SER A 1 237 ? 8.203 14.648 -6.613 1 98.62 237 SER A CA 1
ATOM 1826 C C . SER A 1 237 ? 9.43 14.109 -5.895 1 98.62 237 SER A C 1
ATOM 1828 O O . SER A 1 237 ? 9.906 14.711 -4.926 1 98.62 237 SER A O 1
ATOM 1830 N N . GLY A 1 238 ? 9.953 12.992 -6.309 1 98.06 238 GLY A N 1
ATOM 1831 C CA . GLY A 1 238 ? 11.219 12.5 -5.797 1 98.06 238 GLY A CA 1
ATOM 1832 C C . GLY A 1 238 ? 11.07 11.625 -4.57 1 98.06 238 GLY A C 1
ATOM 1833 O O . GLY A 1 238 ? 11.953 11.586 -3.715 1 98.06 238 GLY A O 1
ATOM 1834 N N . TYR A 1 239 ? 9.914 10.969 -4.402 1 98.56 239 TYR A N 1
ATOM 1835 C CA . TYR A 1 239 ? 9.688 10.031 -3.311 1 98.56 239 TYR A CA 1
ATOM 1836 C C . TYR A 1 239 ? 9.633 8.594 -3.824 1 98.56 239 TYR A C 1
ATOM 1838 O O . TYR A 1 239 ? 9.156 8.352 -4.938 1 98.56 239 TYR A O 1
ATOM 1846 N N . THR A 1 240 ? 10.125 7.684 -3.047 1 97.94 240 THR A N 1
ATOM 1847 C CA . THR A 1 240 ? 9.922 6.254 -3.264 1 97.94 240 THR A CA 1
ATOM 1848 C C . THR A 1 240 ? 8.82 5.723 -2.355 1 97.94 240 THR A C 1
ATOM 1850 O O . THR A 1 240 ? 8.906 5.828 -1.13 1 97.94 240 THR A O 1
ATOM 1853 N N . LEU A 1 241 ? 7.809 5.211 -2.965 1 98.75 241 LEU A N 1
ATOM 1854 C CA . LEU A 1 241 ? 6.695 4.648 -2.207 1 98.75 241 LEU A CA 1
ATOM 1855 C C . LEU A 1 241 ? 7.129 3.398 -1.452 1 98.75 241 LEU A C 1
ATOM 1857 O O . LEU A 1 241 ? 7.812 2.535 -2.012 1 98.75 241 LEU A O 1
ATOM 1861 N N . ILE A 1 242 ? 6.785 3.307 -0.221 1 98.38 242 ILE A N 1
ATOM 1862 C CA . ILE A 1 242 ? 7.031 2.125 0.599 1 98.38 242 ILE A CA 1
ATOM 1863 C C . ILE A 1 242 ? 5.723 1.359 0.804 1 98.38 242 ILE A C 1
ATOM 1865 O O . ILE A 1 242 ? 5.691 0.133 0.679 1 98.38 242 ILE A O 1
ATOM 1869 N N . ARG A 1 243 ? 4.66 2.148 1.052 1 98.62 243 ARG A N 1
ATOM 1870 C CA . ARG A 1 243 ? 3.373 1.524 1.344 1 98.62 243 ARG A CA 1
ATOM 1871 C C . ARG A 1 243 ? 2.221 2.473 1.03 1 98.62 243 ARG A C 1
ATOM 1873 O O . ARG A 1 243 ? 2.307 3.672 1.302 1 98.62 243 ARG A O 1
ATOM 1880 N N . LEU A 1 244 ? 1.236 1.963 0.429 1 98.88 244 LEU A N 1
ATOM 1881 C CA . LEU A 1 244 ? -0.046 2.629 0.22 1 98.88 244 LEU A CA 1
ATOM 1882 C C . LEU A 1 244 ? -1.192 1.778 0.758 1 98.88 244 LEU A C 1
ATOM 1884 O O . LEU A 1 244 ? -1.323 0.606 0.399 1 98.88 244 LEU A O 1
ATOM 1888 N N . GLU A 1 245 ? -1.94 2.311 1.663 1 98.69 245 GLU A N 1
ATOM 1889 C CA . GLU A 1 245 ? -3.129 1.65 2.197 1 98.69 245 GLU A CA 1
ATOM 1890 C C . GLU A 1 245 ? -4.391 2.449 1.882 1 98.69 245 GLU A C 1
ATOM 1892 O O . GLU A 1 245 ? -4.375 3.682 1.911 1 98.69 245 GLU A O 1
ATOM 1897 N N . VAL A 1 246 ? -5.441 1.741 1.633 1 98.5 246 VAL A N 1
ATOM 1898 C CA . VAL A 1 246 ? -6.68 2.383 1.201 1 98.5 246 VAL A CA 1
ATOM 1899 C C . VAL A 1 246 ? -7.828 1.953 2.109 1 98.5 246 VAL A C 1
ATOM 1901 O O . VAL A 1 246 ? -7.98 0.767 2.414 1 98.5 246 VAL A O 1
ATOM 1904 N N . TYR A 1 247 ? -8.516 2.906 2.562 1 97.75 247 TYR A N 1
ATOM 1905 C CA . TYR A 1 247 ? -9.742 2.771 3.34 1 97.75 247 TYR A CA 1
ATOM 1906 C C . TYR A 1 247 ? -10.961 3.131 2.502 1 97.75 247 TYR A C 1
ATOM 1908 O O . TYR A 1 247 ? -11.07 4.254 2.006 1 97.75 247 TYR A O 1
ATOM 1916 N N . THR A 1 248 ? -11.883 2.143 2.357 1 96 248 THR A N 1
ATOM 1917 C CA . THR A 1 248 ? -13.133 2.418 1.669 1 96 248 THR A CA 1
ATOM 1918 C C . THR A 1 248 ? -14.203 2.877 2.656 1 96 248 THR A C 1
ATOM 1920 O O . THR A 1 248 ? -14.477 2.197 3.648 1 96 248 THR A O 1
ATOM 1923 N N . LEU A 1 249 ? -14.75 3.949 2.377 1 95.62 249 LEU A N 1
ATOM 1924 C CA . LEU A 1 249 ? -15.695 4.559 3.299 1 95.62 249 LEU A CA 1
ATOM 1925 C C . LEU A 1 249 ? -16.984 3.746 3.369 1 95.62 249 LEU A C 1
ATOM 1927 O O . LEU A 1 249 ? -17.672 3.574 2.359 1 95.62 249 LEU A O 1
ATOM 1931 N N . PRO A 1 250 ? -17.312 3.246 4.516 1 93.75 250 PRO A N 1
ATOM 1932 C CA . PRO A 1 250 ? -18.625 2.627 4.676 1 93.75 250 PRO A CA 1
ATOM 1933 C C . PRO A 1 250 ? -19.766 3.639 4.586 1 93.75 250 PRO A C 1
ATOM 1935 O O . PRO A 1 250 ? -19.562 4.832 4.82 1 93.75 250 PRO A O 1
ATOM 1938 N N . GLN A 1 251 ? -20.906 3.156 4.359 1 92.81 251 GLN A N 1
ATOM 1939 C CA . GLN A 1 251 ? -22.062 4 4.105 1 92.81 251 GLN A CA 1
ATOM 1940 C C . GLN A 1 251 ? -22.391 4.863 5.32 1 92.81 251 GLN A C 1
ATOM 1942 O O . GLN A 1 251 ? -22.781 6.023 5.176 1 92.81 251 GLN A O 1
ATOM 1947 N N . ASP A 1 252 ? -22.188 4.34 6.445 1 93.75 252 ASP A N 1
ATOM 1948 C CA . ASP A 1 252 ? -22.625 5.027 7.652 1 93.75 252 ASP A CA 1
ATOM 1949 C C . ASP A 1 252 ? -21.656 6.16 8.016 1 93.75 252 ASP A C 1
ATOM 1951 O O . ASP A 1 252 ? -21.953 6.965 8.906 1 93.75 252 ASP A O 1
ATOM 1955 N N . MET A 1 253 ? -20.562 6.289 7.316 1 93.94 253 MET A N 1
ATOM 1956 C CA . MET A 1 253 ? -19.609 7.363 7.574 1 93.94 253 MET A CA 1
ATOM 1957 C C . MET A 1 253 ? -19.797 8.508 6.59 1 93.94 253 MET A C 1
ATOM 1959 O O . MET A 1 253 ? -19.125 9.531 6.676 1 93.94 253 MET A O 1
ATOM 1963 N N . ARG A 1 254 ? -20.703 8.32 5.641 1 94 254 ARG A N 1
ATOM 1964 C CA . ARG A 1 254 ? -21.094 9.398 4.742 1 94 254 ARG A CA 1
ATOM 1965 C C . ARG A 1 254 ? -22.047 10.367 5.426 1 94 254 ARG A C 1
ATOM 1967 O O . ARG A 1 254 ? -23.266 10.227 5.32 1 94 254 ARG A O 1
ATOM 1974 N N . VAL A 1 255 ? -21.547 11.438 5.992 1 93.69 255 VAL A N 1
ATOM 1975 C CA . VAL A 1 255 ? -22.328 12.266 6.898 1 93.69 255 VAL A CA 1
ATOM 1976 C C . VAL A 1 255 ? -22.766 13.539 6.188 1 93.69 255 VAL A C 1
ATOM 1978 O O . VAL A 1 255 ? -23.312 14.453 6.816 1 93.69 255 VAL A O 1
ATOM 1981 N N . GLY A 1 256 ? -22.453 13.695 4.91 1 94.62 256 GLY A N 1
ATOM 1982 C CA . GLY A 1 256 ? -23.031 14.766 4.113 1 94.62 256 GLY A CA 1
ATOM 1983 C C . GLY A 1 256 ? -22.172 16.016 4.105 1 94.62 256 GLY A C 1
ATOM 1984 O O . GLY A 1 256 ? -22.578 17.047 3.543 1 94.62 256 GLY A O 1
ATOM 1985 N N . VAL A 1 257 ? -21 15.984 4.691 1 97 257 VAL A N 1
ATOM 1986 C CA . VAL A 1 257 ? -20.188 17.188 4.773 1 97 257 VAL A CA 1
ATOM 1987 C C . VAL A 1 257 ? -19.094 17.141 3.699 1 97 257 VAL A C 1
ATOM 1989 O O . VAL A 1 257 ? -18.25 18.047 3.629 1 97 257 VAL A O 1
ATOM 1992 N N . ASP A 1 258 ? -19.094 16.141 2.916 1 98.19 258 ASP A N 1
ATOM 1993 C CA . ASP A 1 258 ? -18.203 15.93 1.772 1 98.19 258 ASP A CA 1
ATOM 1994 C C . ASP A 1 258 ? -18.734 14.82 0.868 1 98.19 258 ASP A C 1
ATOM 1996 O O . ASP A 1 258 ? -19.844 14.328 1.066 1 98.19 258 ASP A O 1
ATOM 2000 N N . ASP A 1 259 ? -18.016 14.5 -0.199 1 98 259 ASP A N 1
ATOM 2001 C CA . ASP A 1 259 ? -18.391 13.391 -1.071 1 98 259 ASP A CA 1
ATOM 2002 C C . ASP A 1 259 ? -17.266 12.375 -1.191 1 98 259 ASP A C 1
ATOM 2004 O O . ASP A 1 259 ? -17.078 11.758 -2.244 1 98 259 ASP A O 1
ATOM 2008 N N . VAL A 1 260 ? -16.453 12.266 -0.101 1 97.5 260 VAL A N 1
ATOM 2009 C CA . VAL A 1 260 ? -15.289 11.391 -0.069 1 97.5 260 VAL A CA 1
ATOM 2010 C C . VAL A 1 260 ? -15.734 9.938 -0.225 1 97.5 260 VAL A C 1
ATOM 2012 O O . VAL A 1 260 ? -16.75 9.531 0.343 1 97.5 260 VAL A O 1
ATOM 2015 N N . THR A 1 261 ? -14.977 9.164 -1.017 1 96 261 THR A N 1
ATOM 2016 C CA . THR A 1 261 ? -15.312 7.762 -1.224 1 96 261 THR A CA 1
ATOM 2017 C C . THR A 1 261 ? -14.297 6.855 -0.534 1 96 261 THR A C 1
ATOM 2019 O O . THR A 1 261 ? -14.555 5.668 -0.326 1 96 261 THR A O 1
ATOM 2022 N N . GLY A 1 262 ? -13.133 7.316 -0.267 1 97.62 262 GLY A N 1
ATOM 2023 C CA . GLY A 1 262 ? -12.078 6.57 0.399 1 97.62 262 GLY A CA 1
ATOM 2024 C C . GLY A 1 262 ? -10.984 7.461 0.959 1 97.62 262 GLY A C 1
ATOM 2025 O O . GLY A 1 262 ? -10.961 8.664 0.699 1 97.62 262 GLY A O 1
ATOM 2026 N N . VAL A 1 263 ? -10.164 6.934 1.8 1 98.56 263 VAL A N 1
ATOM 2027 C CA . VAL A 1 263 ? -9 7.594 2.387 1 98.56 263 VAL A CA 1
ATOM 2028 C C . VAL A 1 263 ? -7.75 6.758 2.131 1 98.56 263 VAL A C 1
ATOM 2030 O O . VAL A 1 263 ? -7.805 5.527 2.139 1 98.56 263 VAL A O 1
ATOM 2033 N N . PHE A 1 264 ? -6.652 7.406 1.814 1 98.88 264 PHE A N 1
ATOM 2034 C CA . PHE A 1 264 ? -5.41 6.66 1.66 1 98.88 264 PHE A CA 1
ATOM 2035 C C . PHE A 1 264 ? -4.398 7.062 2.727 1 98.88 264 PHE A C 1
ATOM 2037 O O . PHE A 1 264 ? -4.453 8.18 3.25 1 98.88 264 PHE A O 1
ATOM 2044 N N . PHE A 1 265 ? -3.6 6.184 3.133 1 98.94 265 PHE A N 1
ATOM 2045 C CA . PHE A 1 265 ? -2.352 6.391 3.855 1 98.94 265 PHE A CA 1
ATOM 2046 C C . PHE A 1 265 ? -1.156 5.984 3 1 98.94 265 PHE A C 1
ATOM 2048 O O . PHE A 1 265 ? -1.119 4.879 2.459 1 98.94 265 PHE A O 1
ATOM 2055 N N . ALA A 1 266 ? -0.187 6.848 2.848 1 98.94 266 ALA A N 1
ATOM 2056 C CA . ALA A 1 266 ? 1.03 6.539 2.104 1 98.94 266 ALA A CA 1
ATOM 2057 C C . ALA A 1 266 ? 2.271 6.789 2.955 1 98.94 266 ALA A C 1
ATOM 2059 O O . ALA A 1 266 ? 2.389 7.832 3.602 1 98.94 266 ALA A O 1
ATOM 2060 N N . LYS A 1 267 ? 3.1 5.887 3.07 1 98.88 267 LYS A N 1
ATOM 2061 C CA . LYS A 1 267 ? 4.453 5.996 3.607 1 98.88 267 LYS A CA 1
ATOM 2062 C C . LYS A 1 267 ? 5.488 6.004 2.488 1 98.88 267 LYS A C 1
ATOM 2064 O O . LYS A 1 267 ? 5.523 5.09 1.662 1 98.88 267 LYS A O 1
ATOM 2069 N N . ALA A 1 268 ? 6.285 6.98 2.408 1 98.81 268 ALA A N 1
ATOM 2070 C CA . ALA A 1 268 ? 7.289 7.117 1.358 1 98.81 268 ALA A CA 1
ATOM 2071 C C . ALA A 1 268 ? 8.609 7.629 1.928 1 98.81 268 ALA A C 1
ATOM 2073 O O . ALA A 1 268 ? 8.664 8.086 3.074 1 98.81 268 ALA A O 1
ATOM 2074 N N . ARG A 1 269 ? 9.641 7.5 1.159 1 98.38 269 ARG A N 1
ATOM 2075 C CA . ARG A 1 269 ? 10.969 7.988 1.509 1 98.38 269 ARG A CA 1
ATOM 2076 C C . ARG A 1 269 ? 11.516 8.922 0.43 1 98.38 269 ARG A C 1
ATOM 2078 O O . ARG A 1 269 ? 11.336 8.664 -0.763 1 98.38 269 ARG A O 1
ATOM 2085 N N . LYS A 1 270 ? 12.109 9.922 0.87 1 98.12 270 LYS A N 1
ATOM 2086 C CA . LYS A 1 270 ? 12.719 10.836 -0.096 1 98.12 270 LYS A CA 1
ATOM 2087 C C . LYS A 1 270 ? 14 10.242 -0.681 1 98.12 270 LYS A C 1
ATOM 2089 O O . LYS A 1 270 ? 14.828 9.703 0.052 1 98.12 270 LYS A O 1
ATOM 2094 N N . ASP A 1 271 ? 14.211 10.305 -1.982 1 93.75 271 ASP A N 1
ATOM 2095 C CA . ASP A 1 271 ? 15.406 9.805 -2.662 1 93.75 271 ASP A CA 1
ATOM 2096 C C . ASP A 1 271 ? 16.609 10.719 -2.412 1 93.75 271 ASP A C 1
ATOM 2098 O O . ASP A 1 271 ? 16.438 11.922 -2.197 1 93.75 271 ASP A O 1
ATOM 2102 N N . MET B 1 1 ? -11.945 -3.99 -33.125 1 31.33 1 MET B N 1
ATOM 2103 C CA . MET B 1 1 ? -11.734 -5.168 -33.938 1 31.33 1 MET B CA 1
ATOM 2104 C C . MET B 1 1 ? -10.242 -5.406 -34.188 1 31.33 1 MET B C 1
ATOM 2106 O O . MET B 1 1 ? -9.828 -6.539 -34.438 1 31.33 1 MET B O 1
ATOM 2110 N N . LEU B 1 2 ? -9.531 -4.176 -34.5 1 40.28 2 LEU B N 1
ATOM 2111 C CA . LEU B 1 2 ? -8.109 -4.219 -34.812 1 40.28 2 LEU B CA 1
ATOM 2112 C C . LEU B 1 2 ? -7.273 -4.586 -33.594 1 40.28 2 LEU B C 1
ATOM 2114 O O . LEU B 1 2 ? -6.176 -5.125 -33.719 1 40.28 2 LEU B O 1
ATOM 2118 N N . SER B 1 3 ? -7.633 -4.16 -32.25 1 45.75 3 SER B N 1
ATOM 2119 C CA . SER B 1 3 ? -6.906 -4.234 -31 1 45.75 3 SER B CA 1
ATOM 2120 C C . SER B 1 3 ? -6.852 -5.664 -30.469 1 45.75 3 SER B C 1
ATOM 2122 O O . SER B 1 3 ? -5.855 -6.074 -29.875 1 45.75 3 SER B O 1
ATOM 2124 N N . GLY B 1 4 ? -7.805 -6.512 -30.797 1 46.09 4 GLY B N 1
ATOM 2125 C CA . GLY B 1 4 ? -7.898 -7.914 -30.406 1 46.09 4 GLY B CA 1
ATOM 2126 C C . GLY B 1 4 ? -6.883 -8.789 -31.109 1 46.09 4 GLY B C 1
ATOM 2127 O O . GLY B 1 4 ? -6.266 -9.656 -30.5 1 46.09 4 GLY B O 1
ATOM 2128 N N . SER B 1 5 ? -6.773 -8.664 -32.375 1 49.81 5 SER B N 1
ATOM 2129 C CA . SER B 1 5 ? -5.887 -9.492 -33.188 1 49.81 5 SER B CA 1
ATOM 2130 C C . SER B 1 5 ? -4.426 -9.273 -32.812 1 49.81 5 SER B C 1
ATOM 2132 O O . SER B 1 5 ? -3.658 -10.227 -32.719 1 49.81 5 SER B O 1
ATOM 2134 N N . ASN B 1 6 ? -4.066 -8.062 -32.562 1 57.16 6 ASN B N 1
ATOM 2135 C CA . ASN B 1 6 ? -2.705 -7.746 -32.125 1 57.16 6 ASN B CA 1
ATOM 2136 C C . ASN B 1 6 ? -2.393 -8.305 -30.75 1 57.16 6 ASN B C 1
ATOM 2138 O O . ASN B 1 6 ? -1.29 -8.805 -30.516 1 57.16 6 ASN B O 1
ATOM 2142 N N . THR B 1 7 ? -3.562 -8.438 -30.094 1 71.56 7 THR B N 1
ATOM 2143 C CA . THR B 1 7 ? -3.365 -9.016 -28.766 1 71.56 7 THR B CA 1
ATOM 2144 C C . THR B 1 7 ? -3.16 -10.523 -28.859 1 71.56 7 THR B C 1
ATOM 2146 O O . THR B 1 7 ? -2.297 -11.078 -28.188 1 71.56 7 THR B O 1
ATOM 2149 N N . ALA B 1 8 ? -3.865 -11.234 -29.797 1 72.81 8 ALA B N 1
ATOM 2150 C CA . ALA B 1 8 ? -3.742 -12.68 -29.969 1 72.81 8 ALA B CA 1
ATOM 2151 C C . ALA B 1 8 ? -2.361 -13.055 -30.5 1 72.81 8 ALA B C 1
ATOM 2153 O O . ALA B 1 8 ? -1.756 -14.023 -30.047 1 72.81 8 ALA B O 1
ATOM 2154 N N . SER B 1 9 ? -1.973 -12.281 -31.328 1 79.19 9 SER B N 1
ATOM 2155 C CA . SER B 1 9 ? -0.647 -12.508 -31.906 1 79.19 9 SER B CA 1
ATOM 2156 C C . SER B 1 9 ? 0.446 -12.281 -30.859 1 79.19 9 SER B C 1
ATOM 2158 O O . SER B 1 9 ? 1.413 -13.047 -30.797 1 79.19 9 SER B O 1
ATOM 2160 N N . GLY B 1 10 ? 0.294 -11.32 -30.047 1 87.19 10 GLY B N 1
ATOM 2161 C CA . GLY B 1 10 ? 1.244 -11.055 -28.984 1 87.19 10 GLY B CA 1
ATOM 2162 C C . GLY B 1 10 ? 1.278 -12.148 -27.922 1 87.19 10 GLY B C 1
ATOM 2163 O O . GLY B 1 10 ? 2.354 -12.562 -27.484 1 87.19 10 GLY B O 1
ATOM 2164 N N . VAL B 1 11 ? 0.118 -12.688 -27.672 1 89.12 11 VAL B N 1
ATOM 2165 C CA . VAL B 1 11 ? 0 -13.75 -26.672 1 89.12 11 VAL B CA 1
ATOM 2166 C C . VAL B 1 11 ? 0.646 -15.023 -27.188 1 89.12 11 VAL B C 1
ATOM 2168 O O . VAL B 1 11 ? 1.373 -15.703 -26.469 1 89.12 11 VAL B O 1
ATOM 2171 N N . ALA B 1 12 ? 0.364 -15.328 -28.375 1 89.38 12 ALA B N 1
ATOM 2172 C CA . ALA B 1 12 ? 0.982 -16.5 -28.984 1 89.38 12 ALA B CA 1
ATOM 2173 C C . ALA B 1 12 ? 2.502 -16.375 -29 1 89.38 12 ALA B C 1
ATOM 2175 O O . ALA B 1 12 ? 3.217 -17.359 -28.766 1 89.38 12 ALA B O 1
ATOM 2176 N N . ALA B 1 13 ? 2.945 -15.211 -29.328 1 90.62 13 ALA B N 1
ATOM 2177 C CA . ALA B 1 13 ? 4.383 -14.961 -29.344 1 90.62 13 ALA B CA 1
ATOM 2178 C C . ALA B 1 13 ? 4.988 -15.148 -27.953 1 90.62 13 ALA B C 1
ATOM 2180 O O . ALA B 1 13 ? 6.105 -15.656 -27.828 1 90.62 13 ALA B O 1
ATOM 2181 N N . MET B 1 14 ? 4.301 -14.781 -26.938 1 93.12 14 MET B N 1
ATOM 2182 C CA . MET B 1 14 ? 4.789 -14.961 -25.578 1 93.12 14 MET B CA 1
ATOM 2183 C C . MET B 1 14 ? 4.98 -16.438 -25.25 1 93.12 14 MET B C 1
ATOM 2185 O O . MET B 1 14 ? 5.965 -16.812 -24.609 1 93.12 14 MET B O 1
ATOM 2189 N N . ALA B 1 15 ? 4.023 -17.234 -25.688 1 91.88 15 ALA B N 1
ATOM 2190 C CA . ALA B 1 15 ? 4.105 -18.672 -25.438 1 91.88 15 ALA B CA 1
ATOM 2191 C C . ALA B 1 15 ? 5.387 -19.25 -26.016 1 91.88 15 ALA B C 1
ATOM 2193 O O . ALA B 1 15 ? 5.98 -20.172 -25.438 1 91.88 15 ALA B O 1
ATOM 2194 N N . ALA B 1 16 ? 5.812 -18.703 -27.094 1 93.06 16 ALA B N 1
ATOM 2195 C CA . ALA B 1 16 ? 7.008 -19.188 -27.766 1 93.06 16 ALA B CA 1
ATOM 2196 C C . ALA B 1 16 ? 8.258 -18.953 -26.922 1 93.06 16 ALA B C 1
ATOM 2198 O O . ALA B 1 16 ? 9.188 -19.766 -26.938 1 93.06 16 ALA B O 1
ATOM 2199 N N . TYR B 1 17 ? 8.305 -17.891 -26.172 1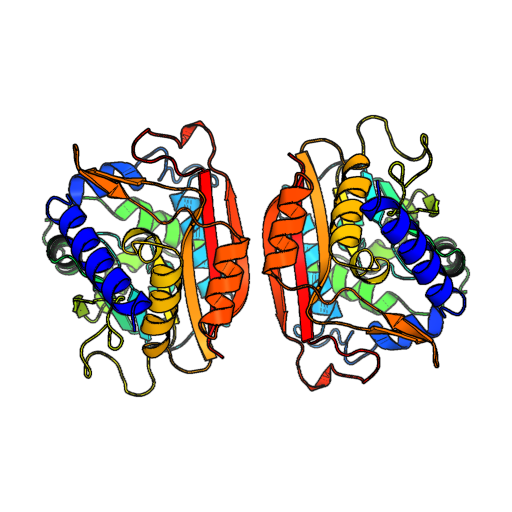 94.44 17 TYR B N 1
ATOM 2200 C CA . TYR B 1 17 ? 9.445 -17.578 -25.312 1 94.44 17 TYR B CA 1
ATOM 2201 C C . TYR B 1 17 ? 9.602 -18.609 -24.203 1 94.44 17 TYR B C 1
ATOM 2203 O O . TYR B 1 17 ? 10.688 -18.766 -23.641 1 94.44 17 TYR B O 1
ATOM 2211 N N . TYR B 1 18 ? 8.578 -19.344 -23.906 1 96.31 18 TYR B N 1
ATOM 2212 C CA . TYR B 1 18 ? 8.586 -20.219 -22.734 1 96.31 18 TYR B CA 1
ATOM 2213 C C . TYR B 1 18 ? 8.898 -21.656 -23.141 1 96.31 18 TYR B C 1
ATOM 2215 O O . TYR B 1 18 ? 8.984 -22.531 -22.281 1 96.31 18 TYR B O 1
ATOM 2223 N N . GLN B 1 19 ? 9.078 -21.938 -24.391 1 93.06 19 GLN B N 1
ATOM 2224 C CA . GLN B 1 19 ? 9.297 -23.281 -24.891 1 93.06 19 GLN B CA 1
ATOM 2225 C C . GLN B 1 19 ? 10.523 -23.922 -24.25 1 93.06 19 GLN B C 1
ATOM 2227 O O . GLN B 1 19 ? 10.555 -25.125 -24 1 93.06 19 GLN B O 1
ATOM 2232 N N . ARG B 1 20 ? 11.578 -23.109 -23.906 1 94.56 20 ARG B N 1
ATOM 2233 C CA . ARG B 1 20 ? 12.812 -23.641 -23.359 1 94.56 20 ARG B CA 1
ATOM 2234 C C . ARG B 1 20 ? 12.969 -23.25 -21.891 1 94.56 20 ARG B C 1
ATOM 2236 O O . ARG B 1 20 ? 14.086 -23.188 -21.359 1 94.56 20 ARG B O 1
ATOM 2243 N N . PHE B 1 21 ? 11.867 -22.859 -21.312 1 97.75 21 PHE B N 1
ATOM 2244 C CA . PHE B 1 21 ? 11.906 -22.531 -19.891 1 97.75 21 PHE B CA 1
ATOM 2245 C C . PHE B 1 21 ? 12.453 -23.703 -19.078 1 97.75 21 PHE B C 1
ATOM 2247 O O . PHE B 1 21 ? 12.055 -24.844 -19.297 1 97.75 21 PHE B O 1
ATOM 2254 N N . ASP B 1 22 ? 13.352 -23.438 -18.172 1 97.94 22 ASP B N 1
ATOM 2255 C CA . ASP B 1 22 ? 14.008 -24.438 -17.344 1 97.94 22 ASP B CA 1
ATOM 2256 C C . ASP B 1 22 ? 13.727 -24.188 -15.867 1 97.94 22 ASP B C 1
ATOM 2258 O O . ASP B 1 22 ? 14.383 -23.359 -15.234 1 97.94 22 ASP B O 1
ATOM 2262 N N . PRO B 1 23 ? 12.805 -24.984 -15.305 1 97.88 23 PRO B N 1
ATOM 2263 C CA . PRO B 1 23 ? 12.43 -24.75 -13.906 1 97.88 23 PRO B CA 1
ATOM 2264 C C . PRO B 1 23 ? 13.633 -24.781 -12.969 1 97.88 23 PRO B C 1
ATOM 2266 O O . PRO B 1 23 ? 13.711 -23.969 -12.031 1 97.88 23 PRO B O 1
ATOM 2269 N N . ALA B 1 24 ? 14.57 -25.672 -13.18 1 97.5 24 ALA B N 1
ATOM 2270 C CA . ALA B 1 24 ? 15.734 -25.797 -12.305 1 97.5 24 ALA B CA 1
ATOM 2271 C C . ALA B 1 24 ? 16.578 -24.531 -12.336 1 97.5 24 ALA B C 1
ATOM 2273 O O . ALA B 1 24 ? 16.953 -24 -11.297 1 97.5 24 ALA B O 1
ATOM 2274 N N . ALA B 1 25 ? 16.922 -24.062 -13.508 1 97.56 25 ALA B N 1
ATOM 2275 C CA . ALA B 1 25 ? 17.703 -22.828 -13.656 1 97.56 25 ALA B CA 1
ATOM 2276 C C . ALA B 1 25 ? 16.953 -21.641 -13.062 1 97.56 25 ALA B C 1
ATOM 2278 O O . ALA B 1 25 ? 17.547 -20.812 -12.367 1 97.56 25 ALA B O 1
ATOM 2279 N N . TYR B 1 26 ? 15.711 -21.594 -13.383 1 97.94 26 TYR B N 1
ATOM 2280 C CA . TYR B 1 26 ? 14.867 -20.516 -12.867 1 97.94 26 TYR B CA 1
ATOM 2281 C C . TYR B 1 26 ? 14.914 -20.469 -11.344 1 97.94 26 TYR B C 1
ATOM 2283 O O . TYR B 1 26 ? 15.055 -19.406 -10.75 1 97.94 26 TYR B O 1
ATOM 2291 N N . LEU B 1 27 ? 14.727 -21.594 -10.688 1 98.12 27 LEU B N 1
ATOM 2292 C CA . LEU B 1 27 ? 14.773 -21.688 -9.227 1 98.12 27 LEU B CA 1
ATOM 2293 C C . LEU B 1 27 ? 16.141 -21.266 -8.703 1 98.12 27 LEU B C 1
ATOM 2295 O O . LEU B 1 27 ? 16.234 -20.547 -7.707 1 98.12 27 LEU B O 1
ATOM 2299 N N . GLN B 1 28 ? 17.156 -21.641 -9.375 1 96.69 28 GLN B N 1
ATOM 2300 C CA . GLN B 1 28 ? 18.516 -21.281 -8.977 1 96.69 28 GLN B CA 1
ATOM 2301 C C . GLN B 1 28 ? 18.75 -19.766 -9.102 1 96.69 28 GLN B C 1
ATOM 2303 O O . GLN B 1 28 ? 19.453 -19.172 -8.289 1 96.69 28 GLN B O 1
ATOM 2308 N N . TYR B 1 29 ? 18.141 -19.172 -10.109 1 95.75 29 TYR B N 1
ATOM 2309 C CA . TYR B 1 29 ? 18.297 -17.75 -10.383 1 95.75 29 TYR B CA 1
ATOM 2310 C C . TYR B 1 29 ? 17.594 -16.922 -9.32 1 95.75 29 TYR B C 1
ATOM 2312 O O . TYR B 1 29 ? 18.094 -15.859 -8.914 1 95.75 29 TYR B O 1
ATOM 2320 N N . ASN B 1 30 ? 16.469 -17.344 -8.805 1 96.5 30 ASN B N 1
ATOM 2321 C CA . ASN B 1 30 ? 15.562 -16.422 -8.141 1 96.5 30 ASN B CA 1
ATOM 2322 C C . ASN B 1 30 ? 15.281 -16.828 -6.703 1 96.5 30 ASN B C 1
ATOM 2324 O O . ASN B 1 30 ? 14.828 -16.016 -5.895 1 96.5 30 ASN B O 1
ATOM 2328 N N . TYR B 1 31 ? 15.586 -18.047 -6.363 1 97.44 31 TYR B N 1
ATOM 2329 C CA . TYR B 1 31 ? 15.102 -18.547 -5.078 1 97.44 31 TYR B CA 1
ATOM 2330 C C . TYR B 1 31 ? 16.25 -19.141 -4.266 1 97.44 31 TYR B C 1
ATOM 2332 O O . TYR B 1 31 ? 16.031 -20.062 -3.469 1 97.44 31 TYR B O 1
ATOM 2340 N N . THR B 1 32 ? 17.469 -18.672 -4.582 1 97 32 THR B N 1
ATOM 2341 C CA . THR B 1 32 ? 18.656 -18.922 -3.781 1 97 32 THR B CA 1
ATOM 2342 C C . THR B 1 32 ? 19.297 -17.609 -3.357 1 97 32 THR B C 1
ATOM 2344 O O . THR B 1 32 ? 18.953 -16.547 -3.873 1 97 32 THR B O 1
ATOM 2347 N N . PRO B 1 33 ? 20.188 -17.641 -2.355 1 96.12 33 PRO B N 1
ATOM 2348 C CA . PRO B 1 33 ? 20.875 -16.391 -1.978 1 96.12 33 PRO B CA 1
ATOM 2349 C C . PRO B 1 33 ? 21.578 -15.734 -3.152 1 96.12 33 PRO B C 1
ATOM 2351 O O . PRO B 1 33 ? 22.109 -16.422 -4.031 1 96.12 33 PRO B O 1
ATOM 2354 N N . PRO B 1 34 ? 21.531 -14.43 -3.273 1 97.12 34 PRO B N 1
ATOM 2355 C CA . PRO B 1 34 ? 21.156 -13.5 -2.201 1 97.12 34 PRO B CA 1
ATOM 2356 C C . PRO B 1 34 ? 19.656 -13.203 -2.162 1 97.12 34 PRO B C 1
ATOM 2358 O O . PRO B 1 34 ? 19.156 -12.641 -1.183 1 97.12 34 PRO B O 1
ATOM 2361 N N . ARG B 1 35 ? 18.844 -13.57 -3.061 1 97.69 35 ARG B N 1
ATOM 2362 C CA . ARG B 1 35 ? 17.438 -13.227 -3.143 1 97.69 35 ARG B CA 1
ATOM 2363 C C . ARG B 1 35 ? 16.609 -14.039 -2.15 1 97.69 35 ARG B C 1
ATOM 2365 O O . ARG B 1 35 ? 15.523 -13.625 -1.753 1 97.69 35 ARG B O 1
ATOM 2372 N N . ALA B 1 36 ? 17.109 -15.211 -1.794 1 97.44 36 ALA B N 1
ATOM 2373 C CA . ALA B 1 36 ? 16.5 -16.047 -0.765 1 97.44 36 ALA B CA 1
ATOM 2374 C C . ALA B 1 36 ? 17.453 -16.266 0.403 1 97.44 36 ALA B C 1
ATOM 2376 O O . ALA B 1 36 ? 17.812 -17.406 0.719 1 97.44 36 ALA B O 1
ATOM 2377 N N . ASP B 1 37 ? 17.891 -15.195 1.004 1 97.5 37 ASP B N 1
ATOM 2378 C CA . ASP B 1 37 ? 18.688 -15.211 2.225 1 97.5 37 ASP B CA 1
ATOM 2379 C C . ASP B 1 37 ? 17.812 -15.016 3.459 1 97.5 37 ASP B C 1
ATOM 2381 O O . ASP B 1 37 ? 17.359 -13.898 3.736 1 97.5 37 ASP B O 1
ATOM 2385 N N . PHE B 1 38 ? 17.562 -16.016 4.23 1 97.19 38 PHE B N 1
ATOM 2386 C CA . PHE B 1 38 ? 16.578 -16.016 5.316 1 97.19 38 PHE B CA 1
ATOM 2387 C C . PHE B 1 38 ? 17.188 -15.422 6.582 1 97.19 38 PHE B C 1
ATOM 2389 O O . PHE B 1 38 ? 16.484 -15.266 7.59 1 97.19 38 PHE B O 1
ATOM 2396 N N . GLU B 1 39 ? 18.453 -15 6.492 1 95.5 39 GLU B N 1
ATOM 2397 C CA . GLU B 1 39 ? 19.094 -14.32 7.617 1 95.5 39 GLU B CA 1
ATOM 2398 C C . GLU B 1 39 ? 18.859 -12.812 7.559 1 95.5 39 GLU B C 1
ATOM 2400 O O . GLU B 1 39 ? 19.125 -12.102 8.531 1 95.5 39 GLU B O 1
ATOM 2405 N N . ARG B 1 40 ? 18.406 -12.391 6.5 1 93.06 40 ARG B N 1
ATOM 2406 C CA . ARG B 1 40 ? 18.141 -10.961 6.355 1 93.06 40 ARG B CA 1
ATOM 2407 C C . ARG B 1 40 ? 16.688 -10.727 5.934 1 93.06 40 ARG B C 1
ATOM 2409 O O . ARG B 1 40 ? 16.188 -11.398 5.031 1 93.06 40 ARG B O 1
ATOM 2416 N N . LYS B 1 41 ? 16.109 -9.727 6.473 1 85.62 41 LYS B N 1
ATOM 2417 C CA . LYS B 1 41 ? 14.719 -9.398 6.195 1 85.62 41 LYS B CA 1
ATOM 2418 C C . LYS B 1 41 ? 14.578 -8.648 4.871 1 85.62 41 LYS B C 1
ATOM 2420 O O . LYS B 1 41 ? 13.508 -8.648 4.266 1 85.62 41 LYS B O 1
ATOM 2425 N N . ASP B 1 42 ? 15.68 -8.062 4.418 1 89.75 42 ASP B N 1
ATOM 2426 C CA . ASP B 1 42 ? 15.578 -7.215 3.23 1 89.75 42 ASP B CA 1
ATOM 2427 C C . ASP B 1 42 ? 15.898 -8.008 1.966 1 89.75 42 ASP B C 1
ATOM 2429 O O . ASP B 1 42 ? 16.141 -7.43 0.905 1 89.75 42 ASP B O 1
ATOM 2433 N N . SER B 1 43 ? 16 -9.328 2.152 1 97.12 43 SER B N 1
ATOM 2434 C CA . SER B 1 43 ? 16.078 -10.188 0.98 1 97.12 43 SER B CA 1
ATOM 2435 C C . SER B 1 43 ? 14.703 -10.344 0.325 1 97.12 43 SER B C 1
ATOM 2437 O O . SER B 1 43 ? 13.672 -10.273 1.001 1 97.12 43 SER B O 1
ATOM 2439 N N . ILE B 1 44 ? 14.711 -10.539 -0.983 1 97.81 44 ILE B N 1
ATOM 2440 C CA . ILE B 1 44 ? 13.484 -10.523 -1.766 1 97.81 44 ILE B CA 1
ATOM 2441 C C . ILE B 1 44 ? 12.508 -11.562 -1.216 1 97.81 44 ILE B C 1
ATOM 2443 O O . ILE B 1 44 ? 11.352 -11.25 -0.938 1 97.81 44 ILE B O 1
ATOM 2447 N N . VAL B 1 45 ? 12.938 -12.789 -1.076 1 98.25 45 VAL B N 1
ATOM 2448 C CA . VAL B 1 45 ? 12.055 -13.898 -0.729 1 98.25 45 VAL B CA 1
ATOM 2449 C C . VAL B 1 45 ? 11.523 -13.711 0.689 1 98.25 45 VAL B C 1
ATOM 2451 O O . VAL B 1 45 ? 10.312 -13.75 0.915 1 98.25 45 VAL B O 1
ATOM 2454 N N . PRO B 1 46 ? 12.406 -13.422 1.686 1 97.94 46 PRO B N 1
ATOM 2455 C CA . PRO B 1 46 ? 11.883 -13.133 3.023 1 97.94 46 PRO B CA 1
ATOM 2456 C C . PRO B 1 46 ? 10.867 -12 3.029 1 97.94 46 PRO B C 1
ATOM 2458 O O . PRO B 1 46 ? 9.867 -12.062 3.75 1 97.94 46 PRO B O 1
ATOM 2461 N N . TRP B 1 47 ? 11.102 -10.984 2.289 1 98 47 TRP B N 1
ATOM 2462 C CA . TRP B 1 47 ? 10.164 -9.867 2.215 1 98 47 TRP B CA 1
ATOM 2463 C C . TRP B 1 47 ? 8.805 -10.328 1.687 1 98 47 TRP B C 1
ATOM 2465 O O . TRP B 1 47 ? 7.766 -10 2.256 1 98 47 TRP B O 1
ATOM 2475 N N . LYS B 1 48 ? 8.805 -11.086 0.585 1 98.56 48 LYS B N 1
ATOM 2476 C CA . LYS B 1 48 ? 7.566 -11.594 0.006 1 98.56 48 LYS B CA 1
ATOM 2477 C C . LYS B 1 48 ? 6.824 -12.484 0.998 1 98.56 48 LYS B C 1
ATOM 2479 O O . LYS B 1 48 ? 5.605 -12.375 1.14 1 98.56 48 LYS B O 1
ATOM 2484 N N . LEU B 1 49 ? 7.582 -13.336 1.657 1 98.44 49 LEU B N 1
ATOM 2485 C CA . LEU B 1 49 ? 6.973 -14.258 2.617 1 98.44 49 LEU B CA 1
ATOM 2486 C C . LEU B 1 49 ? 6.344 -13.484 3.775 1 98.44 49 LEU B C 1
ATOM 2488 O O . LEU B 1 49 ? 5.27 -13.859 4.262 1 98.44 49 LEU B O 1
ATOM 2492 N N . ALA B 1 50 ? 7.012 -12.453 4.207 1 97.5 50 ALA B N 1
ATOM 2493 C CA . ALA B 1 50 ? 6.469 -11.625 5.277 1 97.5 50 ALA B CA 1
ATOM 2494 C C . ALA B 1 50 ? 5.168 -10.961 4.852 1 97.5 50 ALA B C 1
ATOM 2496 O O . ALA B 1 50 ? 4.211 -10.898 5.629 1 97.5 50 ALA B O 1
ATOM 2497 N N . CYS B 1 51 ? 5.113 -10.43 3.631 1 98 51 CYS B N 1
ATOM 2498 C CA . CYS B 1 51 ? 3.9 -9.805 3.105 1 98 51 CYS B CA 1
ATOM 2499 C C . CYS B 1 51 ? 2.748 -10.805 3.074 1 98 51 CYS B C 1
ATOM 2501 O O . CYS B 1 51 ? 1.646 -10.5 3.529 1 98 51 CYS B O 1
ATOM 2503 N N . LEU B 1 52 ? 3.023 -11.992 2.543 1 98.56 52 LEU B N 1
ATOM 2504 C CA . LEU B 1 52 ? 1.998 -13.023 2.434 1 98.56 52 LEU B CA 1
ATOM 2505 C C . LEU B 1 52 ? 1.526 -13.469 3.812 1 98.56 52 LEU B C 1
ATOM 2507 O O . LEU B 1 52 ? 0.323 -13.602 4.051 1 98.56 52 LEU B O 1
ATOM 2511 N N . HIS B 1 53 ? 2.469 -13.664 4.703 1 97.75 53 HIS B N 1
ATOM 2512 C CA . HIS B 1 53 ? 2.127 -14.062 6.066 1 97.75 53 HIS B CA 1
ATOM 2513 C C . HIS B 1 53 ? 1.187 -13.047 6.711 1 97.75 53 HIS B C 1
ATOM 2515 O O . HIS B 1 53 ? 0.163 -13.43 7.289 1 97.75 53 HIS B O 1
ATOM 2521 N N . ARG B 1 54 ? 1.544 -11.805 6.621 1 96.75 54 ARG B N 1
ATOM 2522 C CA . ARG B 1 54 ? 0.713 -10.758 7.203 1 96.75 54 ARG B CA 1
ATOM 2523 C C . ARG B 1 54 ? -0.683 -10.758 6.59 1 96.75 54 ARG B C 1
ATOM 2525 O O . ARG B 1 54 ? -1.683 -10.688 7.309 1 96.75 54 ARG B O 1
ATOM 2532 N N . ALA B 1 55 ? -0.774 -10.852 5.285 1 97.88 55 ALA B N 1
ATOM 2533 C CA . ALA B 1 55 ? -2.053 -10.812 4.582 1 97.88 55 ALA B CA 1
ATOM 2534 C C . ALA B 1 55 ? -2.963 -11.953 5.031 1 97.88 55 ALA B C 1
ATOM 2536 O O . ALA B 1 55 ? -4.164 -11.758 5.227 1 97.88 55 ALA B O 1
ATOM 2537 N N . PHE B 1 56 ? -2.395 -13.125 5.219 1 97.56 56 PHE B N 1
ATOM 2538 C CA . PHE B 1 56 ? -3.191 -14.297 5.562 1 97.56 56 PHE B CA 1
ATOM 2539 C C . PHE B 1 56 ? -3.52 -14.312 7.051 1 97.56 56 PHE B C 1
ATOM 2541 O O . PHE B 1 56 ? -4.398 -15.055 7.492 1 97.56 56 PHE B O 1
ATOM 2548 N N . ASN B 1 57 ? -2.85 -13.492 7.84 1 93.88 57 ASN B N 1
ATOM 2549 C CA . ASN B 1 57 ? -3.021 -13.586 9.289 1 93.88 57 ASN B CA 1
ATOM 2550 C C . ASN B 1 57 ? -3.752 -12.367 9.844 1 93.88 57 ASN B C 1
ATOM 2552 O O . ASN B 1 57 ? -4.02 -12.289 11.047 1 93.88 57 ASN B O 1
ATOM 2556 N N . GLU B 1 58 ? -4.098 -11.414 9.062 1 91.56 58 GLU B N 1
ATOM 2557 C CA . GLU B 1 58 ? -4.809 -10.219 9.5 1 91.56 58 GLU B CA 1
ATOM 2558 C C . GLU B 1 58 ? -6.277 -10.516 9.781 1 91.56 58 GLU B C 1
ATOM 2560 O O . GLU B 1 58 ? -6.98 -9.703 10.375 1 91.56 58 GLU B O 1
ATOM 2565 N N . GLY B 1 59 ? -6.805 -11.641 9.328 1 90.5 59 GLY B N 1
ATOM 2566 C CA . GLY B 1 59 ? -8.117 -12.109 9.75 1 90.5 59 GLY B CA 1
ATOM 2567 C C . GLY B 1 59 ? -9.195 -11.883 8.703 1 90.5 59 GLY B C 1
ATOM 2568 O O . GLY B 1 59 ? -10.281 -12.453 8.789 1 90.5 59 GLY B O 1
ATOM 2569 N N . ASP B 1 60 ? -8.945 -11.086 7.715 1 92.5 60 ASP B N 1
ATOM 2570 C CA . ASP B 1 60 ? -9.977 -10.758 6.742 1 92.5 60 ASP B CA 1
ATOM 2571 C C . ASP B 1 60 ? -9.891 -11.664 5.52 1 92.5 60 ASP B C 1
ATOM 2573 O O . ASP B 1 60 ? -10.859 -11.797 4.766 1 92.5 60 ASP B O 1
ATOM 2577 N N . VAL B 1 61 ? -8.758 -12.273 5.309 1 96.06 61 VAL B N 1
ATOM 2578 C CA . VAL B 1 61 ? -8.586 -13.242 4.23 1 96.06 61 VAL B CA 1
ATOM 2579 C C . VAL B 1 61 ? -8.852 -14.656 4.754 1 96.06 61 VAL B C 1
ATOM 2581 O O . VAL B 1 61 ? -8.07 -15.188 5.543 1 96.06 61 VAL B O 1
ATOM 2584 N N . SER B 1 62 ? -9.945 -15.219 4.34 1 94.81 62 SER B N 1
ATOM 2585 C CA . SER B 1 62 ? -10.336 -16.531 4.836 1 94.81 62 SER B CA 1
ATOM 2586 C C . SER B 1 62 ? -11.32 -17.219 3.889 1 94.81 62 SER B C 1
ATOM 2588 O O . SER B 1 62 ? -11.773 -16.609 2.916 1 94.81 62 SER B O 1
ATOM 2590 N N . GLY B 1 63 ? -11.586 -18.469 4.141 1 96.25 63 GLY B N 1
ATOM 2591 C CA . GLY B 1 63 ? -12.492 -19.281 3.344 1 96.25 63 GLY B CA 1
ATOM 2592 C C . GLY B 1 63 ? -12.016 -20.703 3.152 1 96.25 63 GLY B C 1
ATOM 2593 O O . GLY B 1 63 ? -11.32 -21.25 4.012 1 96.25 63 GLY B O 1
ATOM 2594 N N . GLU B 1 64 ? -12.461 -21.297 2.09 1 97.88 64 GLU B N 1
ATOM 2595 C CA . GLU B 1 64 ? -12.18 -22.703 1.869 1 97.88 64 GLU B CA 1
ATOM 2596 C C . GLU B 1 64 ? -11.117 -22.906 0.798 1 97.88 64 GLU B C 1
ATOM 2598 O O . GLU B 1 64 ? -10.219 -23.734 0.95 1 97.88 64 GLU B O 1
ATOM 2603 N N . LEU B 1 65 ? -11.125 -22.094 -0.227 1 98.69 65 LEU B N 1
ATOM 2604 C CA . LEU B 1 65 ? -10.352 -22.406 -1.422 1 98.69 65 LEU B CA 1
ATOM 2605 C C . LEU B 1 65 ? -9.414 -21.25 -1.778 1 98.69 65 LEU B C 1
ATOM 2607 O O . LEU B 1 65 ? -9.867 -20.141 -2.012 1 98.69 65 LEU B O 1
ATOM 2611 N N . LEU B 1 66 ? -8.156 -21.5 -1.768 1 98.81 66 LEU B N 1
ATOM 2612 C CA . LEU B 1 66 ? -7.09 -20.656 -2.297 1 98.81 66 LEU B CA 1
ATOM 2613 C C . LEU B 1 66 ? -6.59 -21.188 -3.639 1 98.81 66 LEU B C 1
ATOM 2615 O O . LEU B 1 66 ? -6.273 -22.375 -3.762 1 98.81 66 LEU B O 1
ATOM 2619 N N . VAL B 1 67 ? -6.574 -20.328 -4.648 1 98.88 67 VAL B N 1
ATOM 2620 C CA . VAL B 1 67 ? -6.043 -20.734 -5.945 1 98.88 67 VAL B CA 1
ATOM 2621 C C . VAL B 1 67 ? -4.785 -19.938 -6.262 1 98.88 67 VAL B C 1
ATOM 2623 O O . VAL B 1 67 ? -4.801 -18.703 -6.227 1 98.88 67 VAL B O 1
ATOM 2626 N N . ASP B 1 68 ? -3.711 -20.625 -6.516 1 98.94 68 ASP B N 1
ATOM 2627 C CA . ASP B 1 68 ? -2.477 -20 -6.98 1 98.94 68 ASP B CA 1
ATOM 2628 C C . ASP B 1 68 ? -2.455 -19.891 -8.508 1 98.94 68 ASP B C 1
ATOM 2630 O O . ASP B 1 68 ? -2.441 -20.906 -9.203 1 98.94 68 ASP B O 1
ATOM 2634 N N . ILE B 1 69 ? -2.436 -18.688 -9.039 1 98.88 69 ILE B N 1
ATOM 2635 C CA . ILE B 1 69 ? -2.48 -18.406 -10.469 1 98.88 69 ILE B CA 1
ATOM 2636 C C . ILE B 1 69 ? -1.061 -18.297 -11.023 1 98.88 69 ILE B C 1
ATOM 2638 O O . ILE B 1 69 ? -0.373 -17.297 -10.789 1 98.88 69 ILE B O 1
ATOM 2642 N N . GLY B 1 70 ? -0.719 -19.219 -11.867 1 98.75 70 GLY B N 1
ATOM 2643 C CA . GLY B 1 70 ? 0.653 -19.219 -12.344 1 98.75 70 GLY B CA 1
ATOM 2644 C C . GLY B 1 70 ? 1.669 -19.5 -11.258 1 98.75 70 GLY B C 1
ATOM 2645 O O . GLY B 1 70 ? 2.535 -18.672 -10.977 1 98.75 70 GLY B O 1
ATOM 2646 N N . SER B 1 71 ? 1.654 -20.703 -10.719 1 98.75 71 SER B N 1
ATOM 2647 C CA . SER B 1 71 ? 2.486 -21.047 -9.57 1 98.75 71 SER B CA 1
ATOM 2648 C C . SER B 1 71 ? 3.963 -21.094 -9.953 1 98.75 71 SER B C 1
ATOM 2650 O O . SER B 1 71 ? 4.832 -20.859 -9.109 1 98.75 71 SER B O 1
ATOM 2652 N N . GLY B 1 72 ? 4.227 -21.344 -11.227 1 98.38 72 GLY B N 1
ATOM 2653 C CA . GLY B 1 72 ? 5.582 -21.75 -11.57 1 98.38 72 GLY B CA 1
ATOM 2654 C C . GLY B 1 72 ? 6.012 -23.031 -10.891 1 98.38 72 GLY B C 1
ATOM 2655 O O . GLY B 1 72 ? 5.184 -23.906 -10.617 1 98.38 72 GLY B O 1
ATOM 2656 N N . PRO B 1 73 ? 7.32 -23.203 -10.797 1 98.56 73 PRO B N 1
ATOM 2657 C CA . PRO B 1 73 ? 7.82 -24.344 -10.039 1 98.56 73 PRO B CA 1
ATOM 2658 C C . PRO B 1 73 ? 7.949 -24.047 -8.547 1 98.56 73 PRO B C 1
ATOM 2660 O O . PRO B 1 73 ? 8.875 -24.531 -7.891 1 98.56 73 PRO B O 1
ATOM 2663 N N . THR B 1 74 ? 7.133 -23.125 -7.973 1 98.69 74 THR B N 1
ATOM 2664 C CA . THR B 1 74 ? 7.383 -22.609 -6.633 1 98.69 74 THR B CA 1
ATOM 2665 C C . THR B 1 74 ? 6.215 -22.938 -5.703 1 98.69 74 THR B C 1
ATOM 2667 O O . THR B 1 74 ? 5.094 -23.172 -6.164 1 98.69 74 THR B O 1
ATOM 2670 N N . LEU B 1 75 ? 6.512 -22.969 -4.422 1 97.88 75 LEU B N 1
ATOM 2671 C CA . LEU B 1 75 ? 5.531 -23.328 -3.398 1 97.88 75 LEU B CA 1
ATOM 2672 C C . LEU B 1 75 ? 5.41 -22.219 -2.361 1 97.88 75 LEU B C 1
ATOM 2674 O O . LEU B 1 75 ? 4.449 -22.188 -1.586 1 97.88 75 LEU B O 1
ATOM 2678 N N . TYR B 1 76 ? 6.305 -21.266 -2.336 1 98.06 76 TYR B N 1
ATOM 2679 C CA . TYR B 1 76 ? 6.465 -20.328 -1.229 1 98.06 76 TYR B CA 1
ATOM 2680 C C . TYR B 1 76 ? 5.207 -19.484 -1.042 1 98.06 76 TYR B C 1
ATOM 2682 O O . TYR B 1 76 ? 4.855 -19.125 0.084 1 98.06 76 TYR B O 1
ATOM 2690 N N . GLN B 1 77 ? 4.477 -19.203 -2.143 1 98.38 77 GLN B N 1
ATOM 2691 C CA . GLN B 1 77 ? 3.398 -18.219 -2.139 1 98.38 77 GLN B CA 1
ATOM 2692 C C . GLN B 1 77 ? 2.16 -18.766 -1.434 1 98.38 77 GLN B C 1
ATOM 2694 O O . GLN B 1 77 ? 1.238 -18.016 -1.114 1 98.38 77 GLN B O 1
ATOM 2699 N N . VAL B 1 78 ? 2.143 -20.109 -1.146 1 98.56 78 VAL B N 1
ATOM 2700 C CA . VAL B 1 78 ? 0.94 -20.672 -0.535 1 98.56 78 VAL B CA 1
ATOM 2701 C C . VAL B 1 78 ? 1.27 -21.219 0.853 1 98.56 78 VAL B C 1
ATOM 2703 O O . VAL B 1 78 ? 0.407 -21.797 1.521 1 98.56 78 VAL B O 1
ATOM 2706 N N . LEU B 1 79 ? 2.492 -21.031 1.3 1 97.69 79 LEU B N 1
ATOM 2707 C CA . LEU B 1 79 ? 2.922 -21.625 2.561 1 97.69 79 LEU B CA 1
ATOM 2708 C C . LEU B 1 79 ? 2.117 -21.062 3.729 1 97.69 79 LEU B C 1
ATOM 2710 O O . LEU B 1 79 ? 1.664 -21.812 4.594 1 97.69 79 LEU B O 1
ATOM 2714 N N . SER B 1 80 ? 1.932 -19.75 3.791 1 97.69 80 SER B N 1
ATOM 2715 C CA . SER B 1 80 ? 1.134 -19.156 4.863 1 97.69 80 SER B CA 1
ATOM 2716 C C . SER B 1 80 ? -0.354 -19.406 4.645 1 97.69 80 SER B C 1
ATOM 2718 O O . SER B 1 80 ? -1.103 -19.609 5.602 1 97.69 80 SER B O 1
ATOM 2720 N N . GLY B 1 81 ? -0.771 -19.484 3.381 1 97.75 81 GLY B N 1
ATOM 2721 C CA . GLY B 1 81 ? -2.172 -19.656 3.037 1 97.75 81 GLY B CA 1
ATOM 2722 C C . GLY B 1 81 ? -2.701 -21.031 3.406 1 97.75 81 GLY B C 1
ATOM 2723 O O . GLY B 1 81 ? -3.893 -21.203 3.674 1 97.75 81 GLY B O 1
ATOM 2724 N N . CYS B 1 82 ? -1.787 -22 3.447 1 96.62 82 CYS B N 1
ATOM 2725 C CA . CYS B 1 82 ? -2.242 -23.375 3.68 1 96.62 82 CYS B CA 1
ATOM 2726 C C . CYS B 1 82 ? -2.77 -23.531 5.098 1 96.62 82 CYS B C 1
ATOM 2728 O O . CYS B 1 82 ? -3.467 -24.516 5.398 1 96.62 82 CYS B O 1
ATOM 2730 N N . GLU B 1 83 ? -2.475 -22.562 6.023 1 95.06 83 GLU B N 1
ATOM 2731 C CA . GLU B 1 83 ? -2.99 -22.578 7.391 1 95.06 83 GLU B CA 1
ATOM 2732 C C . GLU B 1 83 ? -4.391 -21.984 7.461 1 95.06 83 GLU B C 1
ATOM 2734 O O . GLU B 1 83 ? -5.098 -22.156 8.453 1 95.06 83 GLU B O 1
ATOM 2739 N N . VAL B 1 84 ? -4.762 -21.297 6.453 1 97.25 84 VAL B N 1
ATOM 2740 C CA . VAL B 1 84 ? -6.008 -20.547 6.469 1 97.25 84 VAL B CA 1
ATOM 2741 C C . VAL B 1 84 ? -7.059 -21.266 5.625 1 97.25 84 VAL B C 1
ATOM 2743 O O . VAL B 1 84 ? -8.25 -21.234 5.949 1 97.25 84 VAL B O 1
ATOM 2746 N N . PHE B 1 85 ? -6.613 -21.953 4.578 1 98.12 85 PHE B N 1
ATOM 2747 C CA . PHE B 1 85 ? -7.531 -22.562 3.627 1 98.12 85 PHE B CA 1
ATOM 2748 C C . PHE B 1 85 ? -7.434 -24.078 3.689 1 98.12 85 PHE B C 1
ATOM 2750 O O . PHE B 1 85 ? -6.332 -24.641 3.762 1 98.12 85 PHE B O 1
ATOM 2757 N N . SER B 1 86 ? -8.531 -24.719 3.598 1 98 86 SER B N 1
ATOM 2758 C CA . SER B 1 86 ? -8.547 -26.172 3.652 1 98 86 SER B CA 1
ATOM 2759 C C . SER B 1 86 ? -8.273 -26.781 2.281 1 98 86 SER B C 1
ATOM 2761 O O . SER B 1 86 ? -8 -27.969 2.172 1 98 86 SER B O 1
ATOM 2763 N N . LYS B 1 87 ? -8.383 -26 1.248 1 98.56 87 LYS B N 1
ATOM 2764 C CA . LYS B 1 87 ? -8.102 -26.438 -0.118 1 98.56 87 LYS B CA 1
ATOM 2765 C C . LYS B 1 87 ? -7.207 -25.438 -0.836 1 98.56 87 LYS B C 1
ATOM 2767 O O . LYS B 1 87 ? -7.473 -24.219 -0.809 1 98.56 87 LYS B O 1
ATOM 2772 N N . VAL B 1 88 ? -6.203 -25.922 -1.421 1 98.75 88 VAL B N 1
ATOM 2773 C CA . VAL B 1 88 ? -5.297 -25.125 -2.236 1 98.75 88 VAL B CA 1
ATOM 2774 C C . VAL B 1 88 ? -5.176 -25.734 -3.629 1 98.75 88 VAL B C 1
ATOM 2776 O O . VAL B 1 88 ? -4.914 -26.922 -3.768 1 98.75 88 VAL B O 1
ATOM 2779 N N . LEU B 1 89 ? -5.441 -24.984 -4.586 1 98.81 89 LEU B N 1
ATOM 2780 C CA . LEU B 1 89 ? -5.277 -25.391 -5.977 1 98.81 89 LEU B CA 1
ATOM 2781 C C . LEU B 1 89 ? -4.094 -24.672 -6.617 1 98.81 89 LEU B C 1
ATOM 2783 O O . LEU B 1 89 ? -4.043 -23.438 -6.625 1 98.81 89 LEU B O 1
ATOM 2787 N N . LEU B 1 90 ? -3.121 -25.406 -7.07 1 98.88 90 LEU B N 1
ATOM 2788 C CA . LEU B 1 90 ? -2.012 -24.844 -7.828 1 98.88 90 LEU B CA 1
ATOM 2789 C C . LEU B 1 90 ? -2.285 -24.906 -9.328 1 98.88 90 LEU B C 1
ATOM 2791 O O . LEU B 1 90 ? -2.904 -25.859 -9.805 1 98.88 90 LEU B O 1
ATOM 2795 N N . THR B 1 91 ? -1.891 -23.859 -10.055 1 98.88 91 THR B N 1
ATOM 2796 C CA . THR B 1 91 ? -2.115 -23.844 -11.492 1 98.88 91 THR B CA 1
ATOM 2797 C C . THR B 1 91 ? -0.915 -23.25 -12.227 1 98.88 91 THR B C 1
ATOM 2799 O O . THR B 1 91 ? -0.262 -22.328 -11.711 1 98.88 91 THR B O 1
ATOM 2802 N N . ASP B 1 92 ? -0.632 -23.75 -13.352 1 98.81 92 ASP B N 1
ATOM 2803 C CA . ASP B 1 92 ? 0.406 -23.188 -14.203 1 98.81 92 ASP B CA 1
ATOM 2804 C C . ASP B 1 92 ? 0.189 -23.562 -15.664 1 98.81 92 ASP B C 1
ATOM 2806 O O . ASP B 1 92 ? -0.253 -24.672 -15.961 1 98.81 92 ASP B O 1
ATOM 2810 N N . PHE B 1 93 ? 0.549 -22.688 -16.5 1 98.5 93 PHE B N 1
ATOM 2811 C CA . PHE B 1 93 ? 0.412 -22.891 -17.938 1 98.5 93 PHE B CA 1
ATOM 2812 C C . PHE B 1 93 ? 1.4 -23.953 -18.422 1 98.5 93 PHE B C 1
ATOM 2814 O O . PHE B 1 93 ? 1.062 -24.781 -19.266 1 98.5 93 PHE B O 1
ATOM 2821 N N . LEU B 1 94 ? 2.604 -23.953 -17.938 1 98.31 94 LEU B N 1
ATOM 2822 C CA . LEU B 1 94 ? 3.682 -24.812 -18.406 1 98.31 94 LEU B CA 1
ATOM 2823 C C . LEU B 1 94 ? 3.607 -26.188 -17.734 1 98.31 94 LEU B C 1
ATOM 2825 O O . LEU B 1 94 ? 3.602 -26.281 -16.5 1 98.31 94 LEU B O 1
ATOM 2829 N N . GLU B 1 95 ? 3.654 -27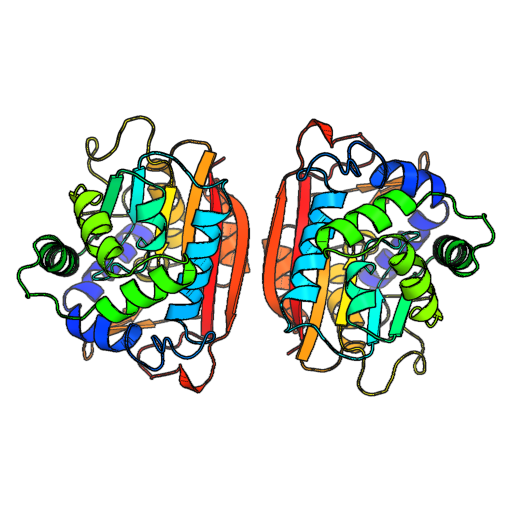.188 -18.484 1 98.06 95 GLU B N 1
ATOM 2830 C CA . GLU B 1 95 ? 3.645 -28.562 -17.984 1 98.06 95 GLU B CA 1
ATOM 2831 C C . GLU B 1 95 ? 4.883 -28.844 -17.141 1 98.06 95 GLU B C 1
ATOM 2833 O O . GLU B 1 95 ? 4.805 -29.531 -16.125 1 98.06 95 GLU B O 1
ATOM 2838 N N . VAL B 1 96 ? 6.031 -28.344 -17.531 1 97.75 96 VAL B N 1
ATOM 2839 C CA . VAL B 1 96 ? 7.285 -28.609 -16.828 1 97.75 96 VAL B CA 1
ATOM 2840 C C . VAL B 1 96 ? 7.215 -28.062 -15.406 1 97.75 96 VAL B C 1
ATOM 2842 O O . VAL B 1 96 ? 7.793 -28.641 -14.484 1 97.75 96 VAL B O 1
ATOM 2845 N N . ASN B 1 97 ? 6.566 -26.906 -15.219 1 98.5 97 ASN B N 1
ATOM 2846 C CA . ASN B 1 97 ? 6.367 -26.375 -13.875 1 98.5 97 ASN B CA 1
ATOM 2847 C C . ASN B 1 97 ? 5.426 -27.25 -13.055 1 98.5 97 ASN B C 1
ATOM 2849 O O . ASN B 1 97 ? 5.699 -27.531 -11.891 1 98.5 97 ASN B O 1
ATOM 2853 N N . ARG B 1 98 ? 4.301 -27.703 -13.656 1 98.62 98 ARG B N 1
ATOM 2854 C CA . ARG B 1 98 ? 3.357 -28.562 -12.961 1 98.62 98 ARG B CA 1
ATOM 2855 C C . ARG B 1 98 ? 4.02 -29.875 -12.547 1 98.62 98 ARG B C 1
ATOM 2857 O O . ARG B 1 98 ? 3.748 -30.406 -11.461 1 98.62 98 ARG B O 1
ATOM 2864 N N . GLU B 1 99 ? 4.859 -30.391 -13.375 1 97.94 99 GLU B N 1
ATOM 2865 C CA . GLU B 1 99 ? 5.578 -31.609 -13.047 1 97.94 99 GLU B CA 1
ATOM 2866 C C . GLU B 1 99 ? 6.484 -31.422 -11.836 1 97.94 99 GLU B C 1
ATOM 2868 O O . GLU B 1 99 ? 6.559 -32.281 -10.961 1 97.94 99 GLU B O 1
ATOM 2873 N N . GLU B 1 100 ? 7.199 -30.25 -11.836 1 97.94 100 GLU B N 1
ATOM 2874 C CA . GLU B 1 100 ? 8.031 -29.938 -10.672 1 97.94 100 GLU B CA 1
ATOM 2875 C C . GLU B 1 100 ? 7.203 -29.922 -9.391 1 97.94 100 GLU B C 1
ATOM 2877 O O . GLU B 1 100 ? 7.633 -30.453 -8.367 1 97.94 100 GLU B O 1
ATOM 2882 N N . LEU B 1 101 ? 6.051 -29.344 -9.438 1 98.44 101 LEU B N 1
ATOM 2883 C CA . LEU B 1 101 ? 5.16 -29.266 -8.289 1 98.44 101 LEU B CA 1
ATOM 2884 C C . LEU B 1 101 ? 4.668 -30.656 -7.891 1 98.44 101 LEU B C 1
ATOM 2886 O O . LEU B 1 101 ? 4.562 -30.969 -6.703 1 98.44 101 LEU B O 1
ATOM 2890 N N . LYS B 1 102 ? 4.375 -31.516 -8.875 1 98 102 LYS B N 1
ATOM 2891 C CA . LYS B 1 102 ? 3.91 -32.875 -8.617 1 98 102 LYS B CA 1
ATOM 2892 C C . LYS B 1 102 ? 4.977 -33.688 -7.898 1 98 102 LYS B C 1
ATOM 2894 O O . LYS B 1 102 ? 4.66 -34.5 -7.016 1 98 102 LYS B O 1
ATOM 2899 N N . HIS B 1 103 ? 6.219 -33.5 -8.305 1 97 103 HIS B N 1
ATOM 2900 C CA . HIS B 1 103 ? 7.309 -34.188 -7.641 1 97 103 HIS B CA 1
ATOM 2901 C C . HIS B 1 103 ? 7.352 -33.875 -6.152 1 97 103 HIS B C 1
ATOM 2903 O O . HIS B 1 103 ? 7.551 -34.75 -5.32 1 97 103 HIS B O 1
ATOM 2909 N N . TRP B 1 104 ? 7.164 -32.625 -5.848 1 96.75 104 TRP B N 1
ATOM 2910 C CA . TRP B 1 104 ? 7.164 -32.219 -4.441 1 96.75 104 TRP B CA 1
ATOM 2911 C C . TRP B 1 104 ? 5.969 -32.812 -3.709 1 96.75 104 TRP B C 1
ATOM 2913 O O . TRP B 1 104 ? 6.109 -33.344 -2.59 1 96.75 104 TRP B O 1
ATOM 2923 N N . LEU B 1 105 ? 4.82 -32.75 -4.363 1 96.75 105 LEU B N 1
ATOM 2924 C CA . LEU B 1 105 ? 3.584 -33.219 -3.75 1 96.75 105 LEU B CA 1
ATOM 2925 C C . LEU B 1 105 ? 3.674 -34.719 -3.445 1 96.75 105 LEU B C 1
ATOM 2927 O O . LEU B 1 105 ? 3.191 -35.188 -2.406 1 96.75 105 LEU B O 1
ATOM 2931 N N . GLN B 1 106 ? 4.332 -35.438 -4.305 1 94.06 106 GLN B N 1
ATOM 2932 C CA . GLN B 1 106 ? 4.438 -36.875 -4.184 1 94.06 106 GLN B CA 1
ATOM 2933 C C . GLN B 1 106 ? 5.598 -37.281 -3.273 1 94.06 106 GLN B C 1
ATOM 2935 O O . GLN B 1 106 ? 5.754 -38.469 -2.936 1 94.06 106 GLN B O 1
ATOM 2940 N N . ASP B 1 107 ? 6.348 -36.312 -2.869 1 90.56 107 ASP B N 1
ATOM 2941 C CA . ASP B 1 107 ? 7.504 -36.531 -2.012 1 90.56 107 ASP B CA 1
ATOM 2942 C C . ASP B 1 107 ? 8.398 -37.625 -2.59 1 90.56 107 ASP B C 1
ATOM 2944 O O . ASP B 1 107 ? 8.781 -38.562 -1.883 1 90.56 107 ASP B O 1
ATOM 2948 N N . ASP B 1 108 ? 8.711 -37.562 -3.803 1 87.75 108 ASP B N 1
ATOM 2949 C CA . ASP B 1 108 ? 9.438 -38.656 -4.469 1 87.75 108 ASP B CA 1
ATOM 2950 C C . ASP B 1 108 ? 10.898 -38.281 -4.699 1 87.75 108 ASP B C 1
ATOM 2952 O O . ASP B 1 108 ? 11.633 -38.969 -5.391 1 87.75 108 ASP B O 1
ATOM 2956 N N . GLY B 1 109 ? 11.312 -37.156 -4.133 1 84.12 109 GLY B N 1
ATOM 2957 C CA . GLY B 1 109 ? 12.703 -36.75 -4.215 1 84.12 109 GLY B CA 1
ATOM 2958 C C . GLY B 1 109 ? 13.07 -36.156 -5.562 1 84.12 109 GLY B C 1
ATOM 2959 O O . GLY B 1 109 ? 14.25 -35.906 -5.836 1 84.12 109 GLY B O 1
ATOM 2960 N N . GLY B 1 110 ? 12.234 -35.812 -6.418 1 87.31 110 GLY B N 1
ATOM 2961 C CA . GLY B 1 110 ? 12.508 -35.344 -7.77 1 87.31 110 GLY B CA 1
ATOM 2962 C C . GLY B 1 110 ? 12.484 -33.812 -7.891 1 87.31 110 GLY B C 1
ATOM 2963 O O . GLY B 1 110 ? 12.625 -33.281 -8.992 1 87.31 110 GLY B O 1
ATOM 2964 N N . CYS B 1 111 ? 12.414 -33.188 -6.824 1 89.06 111 CYS B N 1
ATOM 2965 C CA . CYS B 1 111 ? 12.367 -31.734 -6.883 1 89.06 111 CYS B CA 1
ATOM 2966 C C . CYS B 1 111 ? 13.75 -31.156 -7.172 1 89.06 111 CYS B C 1
ATOM 2968 O O . CYS B 1 111 ? 14.758 -31.688 -6.719 1 89.06 111 CYS B O 1
ATOM 2970 N N . ASN B 1 112 ? 13.727 -30 -7.848 1 92.06 112 ASN B N 1
ATOM 2971 C CA . ASN B 1 112 ? 14.969 -29.344 -8.258 1 92.06 112 ASN B CA 1
ATOM 2972 C C . ASN B 1 112 ? 15.484 -28.391 -7.18 1 92.06 112 ASN B C 1
ATOM 2974 O O . ASN B 1 112 ? 16.578 -27.844 -7.297 1 92.06 112 ASN B O 1
ATOM 2978 N N . LEU B 1 113 ? 14.633 -28.125 -6.184 1 94.94 113 LEU B N 1
ATOM 2979 C CA . LEU B 1 113 ? 15.039 -27.234 -5.102 1 94.94 113 LEU B CA 1
ATOM 2980 C C . LEU B 1 113 ? 14.57 -27.781 -3.752 1 94.94 113 LEU B C 1
ATOM 2982 O O . LEU B 1 113 ? 13.461 -28.297 -3.635 1 94.94 113 LEU B O 1
ATOM 2986 N N . ASP B 1 114 ? 15.43 -27.609 -2.75 1 95.44 114 ASP B N 1
ATOM 2987 C CA . ASP B 1 114 ? 15.07 -27.922 -1.37 1 95.44 114 ASP B CA 1
ATOM 2988 C C . ASP B 1 114 ? 14.242 -26.797 -0.751 1 95.44 114 ASP B C 1
ATOM 2990 O O . ASP B 1 114 ? 14.758 -25.719 -0.474 1 95.44 114 ASP B O 1
ATOM 2994 N N . TRP B 1 115 ? 12.984 -27.047 -0.453 1 95.94 115 TRP B N 1
ATOM 2995 C CA . TRP B 1 115 ? 12.07 -26.031 0.051 1 95.94 115 TRP B CA 1
ATOM 2996 C C . TRP B 1 115 ? 12.109 -25.969 1.573 1 95.94 115 TRP B C 1
ATOM 2998 O O . TRP B 1 115 ? 11.445 -25.125 2.184 1 95.94 115 TRP B O 1
ATOM 3008 N N . THR B 1 116 ? 12.906 -26.75 2.203 1 95 116 THR B N 1
ATOM 3009 C CA . THR B 1 116 ? 12.953 -26.875 3.656 1 95 116 THR B CA 1
ATOM 3010 C C . THR B 1 116 ? 13.227 -25.516 4.301 1 95 116 THR B C 1
ATOM 3012 O O . THR B 1 116 ? 12.523 -25.109 5.23 1 95 116 THR B O 1
ATOM 3015 N N . PRO B 1 117 ? 14.266 -24.734 3.783 1 96 117 PRO B N 1
ATOM 3016 C CA . PRO B 1 117 ? 14.516 -23.438 4.418 1 96 117 PRO B CA 1
ATOM 3017 C C . PRO B 1 117 ? 13.312 -22.5 4.34 1 96 117 PRO B C 1
ATOM 3019 O O . PRO B 1 117 ? 13.086 -21.703 5.258 1 96 117 PRO B O 1
ATOM 3022 N N . TYR B 1 118 ? 12.547 -22.562 3.312 1 97 118 TYR B N 1
ATOM 3023 C CA . TYR B 1 118 ? 11.344 -21.75 3.148 1 97 118 TYR B CA 1
ATOM 3024 C C . TYR B 1 118 ? 10.281 -22.125 4.176 1 97 118 TYR B C 1
ATOM 3026 O O . TYR B 1 118 ? 9.703 -21.25 4.832 1 97 118 TYR B O 1
ATOM 3034 N N . LEU B 1 119 ? 10.062 -23.453 4.293 1 96.44 119 LEU B N 1
ATOM 3035 C CA . LEU B 1 119 ? 9.102 -23.984 5.254 1 96.44 119 LEU B CA 1
ATOM 3036 C C . LEU B 1 119 ? 9.477 -23.578 6.676 1 96.44 119 LEU B C 1
ATOM 3038 O O . LEU B 1 119 ? 8.617 -23.125 7.438 1 96.44 119 LEU B O 1
ATOM 3042 N N . GLN B 1 120 ? 10.711 -23.688 6.945 1 96.12 120 GLN B N 1
ATOM 3043 C CA . GLN B 1 120 ? 11.203 -23.344 8.273 1 96.12 120 GLN B CA 1
ATOM 3044 C C . GLN B 1 120 ? 11.008 -21.859 8.562 1 96.12 120 GLN B C 1
ATOM 3046 O O . GLN B 1 120 ? 10.57 -21.484 9.656 1 96.12 120 GLN B O 1
ATOM 3051 N N . HIS B 1 121 ? 11.344 -21.062 7.617 1 96.81 121 HIS B N 1
ATOM 3052 C CA . HIS B 1 121 ? 11.219 -19.625 7.793 1 96.81 121 HIS B CA 1
ATOM 3053 C C . HIS B 1 121 ? 9.766 -19.219 8.031 1 96.81 121 HIS B C 1
ATOM 3055 O O . HIS B 1 121 ? 9.477 -18.422 8.93 1 96.81 121 HIS B O 1
ATOM 3061 N N . VAL B 1 122 ? 8.852 -19.75 7.27 1 96.81 122 VAL B N 1
ATOM 3062 C CA . VAL B 1 122 ? 7.438 -19.406 7.398 1 96.81 122 VAL B CA 1
ATOM 3063 C C . VAL B 1 122 ? 6.906 -19.891 8.742 1 96.81 122 VAL B C 1
ATOM 3065 O O . VAL B 1 122 ? 6.113 -19.203 9.398 1 96.81 122 VAL B O 1
ATOM 3068 N N . CYS B 1 123 ? 7.352 -21.062 9.195 1 96.69 123 CYS B N 1
ATOM 3069 C CA . CYS B 1 123 ? 6.969 -21.562 10.516 1 96.69 123 CYS B CA 1
ATOM 3070 C C . CYS B 1 123 ? 7.441 -20.609 11.609 1 96.69 123 CYS B C 1
ATOM 3072 O O . CYS B 1 123 ? 6.723 -20.375 12.578 1 96.69 123 CYS B O 1
ATOM 3074 N N . LYS B 1 124 ? 8.641 -20.109 11.406 1 95.06 124 LYS B N 1
ATOM 3075 C CA . LYS B 1 124 ? 9.156 -19.141 12.359 1 95.06 124 LYS B CA 1
ATOM 3076 C C . LYS B 1 124 ? 8.273 -17.891 12.391 1 95.06 124 LYS B C 1
ATOM 3078 O O . LYS B 1 124 ? 7.953 -17.375 13.469 1 95.06 124 LYS B O 1
ATOM 3083 N N . LEU B 1 125 ? 7.863 -17.359 11.273 1 94.4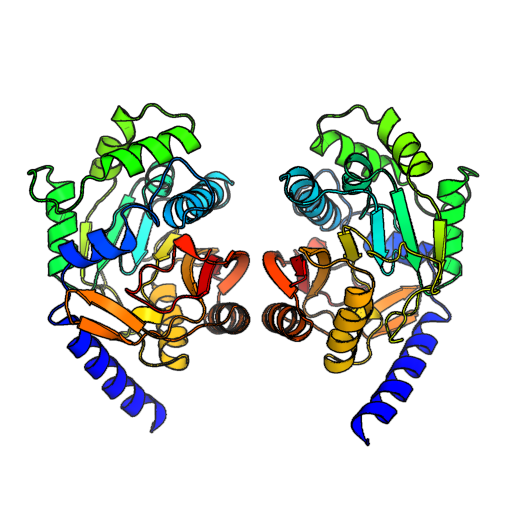4 125 LEU B N 1
ATOM 3084 C CA . LEU B 1 125 ? 6.969 -16.219 11.188 1 94.44 125 LEU B CA 1
ATOM 3085 C C . LEU B 1 125 ? 5.664 -16.484 11.93 1 94.44 125 LEU B C 1
ATOM 3087 O O . LEU B 1 125 ? 5.094 -15.57 12.539 1 94.44 125 LEU B O 1
ATOM 3091 N N . GLU B 1 126 ? 5.227 -17.719 11.891 1 94.44 126 GLU B N 1
ATOM 3092 C CA . GLU B 1 126 ? 3.914 -18.078 12.414 1 94.44 126 GLU B CA 1
ATOM 3093 C C . GLU B 1 126 ? 4.004 -18.531 13.867 1 94.44 126 GLU B C 1
ATOM 3095 O O . GLU B 1 126 ? 2.979 -18.719 14.531 1 94.44 126 GLU B O 1
ATOM 3100 N N . GLY B 1 127 ? 5.203 -18.734 14.305 1 92.69 127 GLY B N 1
ATOM 3101 C CA . GLY B 1 127 ? 5.383 -19.266 15.648 1 92.69 127 GLY B CA 1
ATOM 3102 C C . GLY B 1 127 ? 4.984 -20.719 15.773 1 92.69 127 GLY B C 1
ATOM 3103 O O . GLY B 1 127 ? 4.387 -21.109 16.781 1 92.69 127 GLY B O 1
ATOM 3104 N N . ARG B 1 128 ? 5.266 -21.5 14.695 1 87.88 128 ARG B N 1
ATOM 3105 C CA . ARG B 1 128 ? 4.91 -22.922 14.656 1 87.88 128 ARG B CA 1
ATOM 3106 C C . ARG B 1 128 ? 6.156 -23.797 14.539 1 87.88 128 ARG B C 1
ATOM 3108 O O . ARG B 1 128 ? 7.227 -23.312 14.172 1 87.88 128 ARG B O 1
ATOM 3115 N N . ARG B 1 129 ? 5.777 -25.125 14.883 1 84.06 129 ARG B N 1
ATOM 3116 C CA . ARG B 1 129 ? 6.836 -26.109 14.711 1 84.06 129 ARG B CA 1
ATOM 3117 C C . ARG B 1 129 ? 7.004 -26.484 13.234 1 84.06 129 ARG B C 1
ATOM 3119 O O . ARG B 1 129 ? 6.02 -26.625 12.516 1 84.06 129 ARG B O 1
ATOM 3126 N N . TYR B 1 130 ? 8.117 -26.641 12.664 1 78.62 130 TYR B N 1
ATOM 3127 C CA . TYR B 1 130 ? 8.516 -26.828 11.273 1 78.62 130 TYR B CA 1
ATOM 3128 C C . TYR B 1 130 ? 7.93 -28.109 10.703 1 78.62 130 TYR B C 1
ATOM 3130 O O . TYR B 1 130 ? 7.449 -28.141 9.57 1 78.62 130 TYR B O 1
ATOM 3138 N N . ASP B 1 131 ? 8.055 -29.141 11.414 1 78.75 131 ASP B N 1
ATOM 3139 C CA . ASP B 1 131 ? 7.723 -30.469 10.898 1 78.75 131 ASP B CA 1
ATOM 3140 C C . ASP B 1 131 ? 6.25 -30.547 10.508 1 78.75 131 ASP B C 1
ATOM 3142 O O . ASP B 1 131 ? 5.859 -31.422 9.719 1 78.75 131 ASP B O 1
ATOM 3146 N N . GLN B 1 132 ? 5.48 -29.594 10.711 1 88.12 132 GLN B N 1
ATOM 3147 C CA . GLN B 1 132 ? 4.043 -29.672 10.477 1 88.12 132 GLN B CA 1
ATOM 3148 C C . GLN B 1 132 ? 3.656 -28.984 9.18 1 88.12 132 GLN B C 1
ATOM 3150 O O . GLN B 1 132 ? 2.639 -29.312 8.57 1 88.12 132 GLN B O 1
ATOM 3155 N N . LYS B 1 133 ? 4.449 -28.172 8.672 1 92.81 133 LYS B N 1
ATOM 3156 C CA . LYS B 1 133 ? 4.051 -27.312 7.566 1 92.81 133 LYS B CA 1
ATOM 3157 C C . LYS B 1 133 ? 4.023 -28.078 6.25 1 92.81 133 LYS B C 1
ATOM 3159 O O . LYS B 1 133 ? 3.088 -27.938 5.461 1 92.81 133 LYS B O 1
ATOM 3164 N N . ALA B 1 134 ? 5.02 -28.875 5.965 1 93.19 134 ALA B N 1
ATOM 3165 C CA . ALA B 1 134 ? 5.074 -29.641 4.723 1 93.19 134 ALA B CA 1
ATOM 3166 C C . ALA B 1 134 ? 3.896 -30.594 4.625 1 93.19 134 ALA B C 1
ATOM 3168 O O . ALA B 1 134 ? 3.256 -30.703 3.574 1 93.19 134 ALA B O 1
ATOM 3169 N N . ALA B 1 135 ? 3.676 -31.312 5.664 1 93.69 135 ALA B N 1
ATOM 3170 C CA . ALA B 1 135 ? 2.57 -32.281 5.703 1 93.69 135 ALA B CA 1
ATOM 3171 C C . ALA B 1 135 ? 1.232 -31.578 5.488 1 93.69 135 ALA B C 1
ATOM 3173 O O . ALA B 1 135 ? 0.379 -32.062 4.746 1 93.69 135 ALA B O 1
ATOM 3174 N N . LYS B 1 136 ? 1.076 -30.5 6.195 1 95.88 136 LYS B N 1
ATOM 3175 C CA . LYS B 1 136 ? -0.15 -29.719 6.059 1 95.88 136 LYS B CA 1
ATOM 3176 C C . LYS B 1 136 ? -0.358 -29.266 4.613 1 95.88 136 LYS B C 1
ATOM 3178 O O . LYS B 1 136 ? -1.457 -29.391 4.07 1 95.88 136 LYS B O 1
ATOM 3183 N N . LEU B 1 137 ? 0.695 -28.688 4.016 1 96.69 137 LEU B N 1
ATOM 3184 C CA . LEU B 1 137 ? 0.599 -28.203 2.643 1 96.69 137 LEU B CA 1
ATOM 3185 C C . LEU B 1 137 ? 0.232 -29.344 1.695 1 96.69 137 LEU B C 1
ATOM 3187 O O . LEU B 1 137 ? -0.624 -29.188 0.822 1 96.69 137 LEU B O 1
ATOM 3191 N N . ARG B 1 138 ? 0.844 -30.516 1.834 1 96.31 138 ARG B N 1
ATOM 3192 C CA . ARG B 1 138 ? 0.553 -31.672 0.99 1 96.31 138 ARG B CA 1
ATOM 3193 C C . ARG B 1 138 ? -0.896 -32.125 1.155 1 96.31 138 ARG B C 1
ATOM 3195 O O . ARG B 1 138 ? -1.517 -32.594 0.202 1 96.31 138 ARG B O 1
ATOM 3202 N N . GLN B 1 139 ? -1.353 -31.984 2.32 1 96.69 139 GLN B N 1
ATOM 3203 C CA . GLN B 1 139 ? -2.717 -32.406 2.621 1 96.69 139 GLN B CA 1
ATOM 3204 C C . GLN B 1 139 ? -3.734 -31.484 1.953 1 96.69 139 GLN B C 1
ATOM 3206 O O . GLN B 1 139 ? -4.77 -31.938 1.469 1 96.69 139 GLN B O 1
ATOM 3211 N N . VAL B 1 140 ? -3.436 -30.203 1.933 1 98.19 140 VAL B N 1
ATOM 3212 C CA . VAL B 1 140 ? -4.469 -29.25 1.534 1 98.19 140 VAL B CA 1
ATOM 3213 C C . VAL B 1 140 ? -4.402 -29.016 0.027 1 98.19 140 VAL B C 1
ATOM 3215 O O . VAL B 1 140 ? -5.363 -28.531 -0.574 1 98.19 140 VAL B O 1
ATOM 3218 N N . ILE B 1 141 ? -3.268 -29.234 -0.602 1 98.56 141 ILE B N 1
ATOM 3219 C CA . ILE B 1 141 ? -3.209 -29.141 -2.057 1 98.56 141 ILE B CA 1
ATOM 3220 C C . ILE B 1 141 ? -4.105 -30.203 -2.688 1 98.56 141 ILE B C 1
ATOM 3222 O O . ILE B 1 141 ? -3.861 -31.391 -2.533 1 98.56 141 ILE B O 1
ATOM 3226 N N . THR B 1 142 ? -5.082 -29.766 -3.453 1 97.81 142 THR B N 1
ATOM 3227 C CA . THR B 1 142 ? -6.082 -30.703 -3.945 1 97.81 142 THR B CA 1
ATOM 3228 C C . THR B 1 142 ? -5.801 -31.078 -5.395 1 97.81 142 THR B C 1
ATOM 3230 O O . THR B 1 142 ? -6.219 -32.156 -5.855 1 97.81 142 THR B O 1
ATOM 3233 N N . ASP B 1 143 ? -5.16 -30.203 -6.129 1 97.88 143 ASP B N 1
ATOM 3234 C CA . ASP B 1 143 ? -4.871 -30.484 -7.531 1 97.88 143 ASP B CA 1
ATOM 3235 C C . ASP B 1 143 ? -3.824 -29.516 -8.078 1 97.88 143 ASP B C 1
ATOM 3237 O O . ASP B 1 143 ? -3.535 -28.484 -7.465 1 97.88 143 ASP B O 1
ATOM 3241 N N . ILE B 1 144 ? -3.195 -29.844 -9.07 1 98.62 144 ILE B N 1
ATOM 3242 C CA . ILE B 1 144 ? -2.309 -29.047 -9.914 1 98.62 144 ILE B CA 1
ATOM 3243 C C . ILE B 1 144 ? -2.816 -29.047 -11.352 1 98.62 144 ILE B C 1
ATOM 3245 O O . ILE B 1 144 ? -2.781 -30.094 -12.023 1 98.62 144 ILE B O 1
ATOM 3249 N N . LEU B 1 145 ? -3.279 -27.891 -11.867 1 98.75 145 LEU B N 1
ATOM 3250 C CA . LEU B 1 145 ? -4.031 -27.875 -13.117 1 98.75 145 LEU B CA 1
ATOM 3251 C C . LEU B 1 145 ? -3.404 -26.906 -14.117 1 98.75 145 LEU B C 1
ATOM 3253 O O . LEU B 1 145 ? -2.734 -25.953 -13.727 1 98.75 145 LEU B O 1
ATOM 3257 N N . PRO B 1 146 ? -3.607 -27.188 -15.43 1 98.44 146 PRO B N 1
ATOM 3258 C CA . PRO B 1 146 ? -3.223 -26.188 -16.422 1 98.44 146 PRO B CA 1
ATOM 3259 C C . PRO B 1 146 ? -4.121 -24.953 -16.391 1 98.44 146 PRO B C 1
ATOM 3261 O O . PRO B 1 146 ? -5.332 -25.062 -16.172 1 98.44 146 PRO B O 1
ATOM 3264 N N . ILE B 1 147 ? -3.561 -23.844 -16.656 1 98.62 147 ILE B N 1
ATOM 3265 C CA . ILE B 1 147 ? -4.305 -22.594 -16.703 1 98.62 147 ILE B CA 1
ATOM 3266 C C . ILE B 1 147 ? -3.814 -21.734 -17.875 1 98.62 147 ILE B C 1
ATOM 3268 O O . ILE B 1 147 ? -2.654 -21.844 -18.281 1 98.62 147 ILE B O 1
ATOM 3272 N N . ASP B 1 148 ? -4.668 -20.953 -18.469 1 98.25 148 ASP B N 1
ATOM 3273 C CA . ASP B 1 148 ? -4.34 -19.938 -19.469 1 98.25 148 ASP B CA 1
ATOM 3274 C C . ASP B 1 148 ? -5.027 -18.609 -19.141 1 98.25 148 ASP B C 1
ATOM 3276 O O . ASP B 1 148 ? -6.199 -18.422 -19.469 1 98.25 148 ASP B O 1
ATOM 3280 N N . VAL B 1 149 ? -4.258 -17.656 -18.609 1 98.5 149 VAL B N 1
ATOM 3281 C CA . VAL B 1 149 ? -4.836 -16.422 -18.062 1 98.5 149 VAL B CA 1
ATOM 3282 C C . VAL B 1 149 ? -5.27 -15.516 -19.203 1 98.5 149 VAL B C 1
ATOM 3284 O O . VAL B 1 149 ? -5.977 -14.523 -18.984 1 98.5 149 VAL B O 1
ATOM 3287 N N . HIS B 1 150 ? -4.848 -15.758 -20.391 1 98 150 HIS B N 1
ATOM 3288 C CA . HIS B 1 150 ? -5.207 -14.922 -21.516 1 98 150 HIS B CA 1
ATOM 3289 C C . HIS B 1 150 ? -6.516 -15.383 -22.156 1 98 150 HIS B C 1
ATOM 3291 O O . HIS B 1 150 ? -7.008 -14.758 -23.094 1 98 150 HIS B O 1
ATOM 3297 N N . ARG B 1 151 ? -7.074 -16.453 -21.625 1 97 151 ARG B N 1
ATOM 3298 C CA . ARG B 1 151 ? -8.414 -16.875 -22.031 1 97 151 ARG B CA 1
ATOM 3299 C C . ARG B 1 151 ? -9.469 -16.328 -21.062 1 97 151 ARG B C 1
ATOM 3301 O O . ARG B 1 151 ? -9.242 -16.266 -19.859 1 97 151 ARG B O 1
ATOM 3308 N N . PRO B 1 152 ? -10.648 -16 -21.594 1 96.19 152 PRO B N 1
ATOM 3309 C CA . PRO B 1 152 ? -11.711 -15.539 -20.703 1 96.19 152 PRO B CA 1
ATOM 3310 C C . PRO B 1 152 ? -12.086 -16.562 -19.641 1 96.19 152 PRO B C 1
ATOM 3312 O O . PRO B 1 152 ? -12.461 -16.203 -18.516 1 96.19 152 PRO B O 1
ATOM 3315 N N . GLN B 1 153 ? -12.008 -17.797 -20.016 1 96.25 153 GLN B N 1
ATOM 3316 C CA . GLN B 1 153 ? -12.109 -18.906 -19.078 1 96.25 153 GLN B CA 1
ATOM 3317 C C . GLN B 1 153 ? -10.75 -19.547 -18.828 1 96.25 153 GLN B C 1
ATOM 3319 O O . GLN B 1 153 ? -10.375 -20.5 -19.516 1 96.25 153 GLN B O 1
ATOM 3324 N N . PRO B 1 154 ? -10.078 -19.062 -17.781 1 97.88 154 PRO B N 1
ATOM 3325 C CA . PRO B 1 154 ? -8.672 -19.453 -17.625 1 97.88 154 PRO B CA 1
ATOM 3326 C C . PRO B 1 154 ? -8.5 -20.906 -17.172 1 97.88 154 PRO B C 1
ATOM 3328 O O . PRO B 1 154 ? -7.441 -21.5 -17.375 1 97.88 154 PRO B O 1
ATOM 3331 N N . LEU B 1 155 ? -9.492 -21.453 -16.516 1 97.81 155 LEU B N 1
ATOM 3332 C CA . LEU B 1 155 ? -9.5 -22.828 -16.031 1 97.81 155 LEU B CA 1
ATOM 3333 C C . LEU B 1 155 ? -10.688 -23.609 -16.594 1 97.81 155 LEU B C 1
ATOM 3335 O O . LEU B 1 155 ? -11.656 -23 -17.062 1 97.81 155 LEU B O 1
ATOM 3339 N N . ALA B 1 156 ? -10.531 -24.875 -16.531 1 94.19 156 ALA B N 1
ATOM 3340 C CA . ALA B 1 156 ? -11.656 -25.719 -16.969 1 94.19 156 ALA B CA 1
ATOM 3341 C C . ALA B 1 156 ? -12.906 -25.406 -16.141 1 94.19 156 ALA B C 1
ATOM 3343 O O . ALA B 1 156 ? -12.82 -25.062 -14.961 1 94.19 156 ALA B O 1
ATOM 3344 N N . HIS B 1 157 ? -14.078 -25.547 -16.672 1 88.69 157 HIS B N 1
ATOM 3345 C CA . HIS B 1 157 ? -15.359 -25.156 -16.094 1 88.69 157 HIS B CA 1
ATOM 3346 C C . HIS B 1 157 ? -15.609 -25.875 -14.773 1 88.69 157 HIS B C 1
ATOM 3348 O O . HIS B 1 157 ? -16.219 -25.328 -13.859 1 88.69 157 HIS B O 1
ATOM 3354 N N . ASP B 1 158 ? -15.109 -27.016 -14.633 1 91.31 158 ASP B N 1
ATOM 3355 C CA . ASP B 1 158 ? -15.43 -27.797 -13.445 1 91.31 158 ASP B CA 1
ATOM 3356 C C . ASP B 1 158 ? -14.258 -27.797 -12.461 1 91.31 158 ASP B C 1
ATOM 3358 O O . ASP B 1 158 ? -14.25 -28.578 -11.508 1 91.31 158 ASP B O 1
ATOM 3362 N N . ALA B 1 159 ? -13.375 -26.906 -12.719 1 93.06 159 ALA B N 1
ATOM 3363 C CA . ALA B 1 159 ? -12.172 -26.906 -11.883 1 93.06 159 ALA B CA 1
ATOM 3364 C C . ALA B 1 159 ? -12.461 -26.281 -10.516 1 93.06 159 ALA B C 1
ATOM 3366 O O . ALA B 1 159 ? -11.82 -26.641 -9.523 1 93.06 159 ALA B O 1
ATOM 3367 N N . LEU B 1 160 ? -13.367 -25.281 -10.484 1 95.38 160 LEU B N 1
ATOM 3368 C CA . LEU B 1 160 ? -13.695 -24.594 -9.25 1 95.38 160 LEU B CA 1
ATOM 3369 C C . LEU B 1 160 ? -15.188 -24.688 -8.945 1 95.38 160 LEU B C 1
ATOM 3371 O O . LEU B 1 160 ? -15.992 -24.938 -9.852 1 95.38 160 LEU B O 1
ATOM 3375 N N . PRO B 1 161 ? -15.531 -24.484 -7.695 1 93.88 161 PRO B N 1
ATOM 3376 C CA . PRO B 1 161 ? -16.953 -24.344 -7.371 1 93.88 161 PRO B CA 1
ATOM 3377 C C . PRO B 1 161 ? -17.625 -23.188 -8.102 1 93.88 161 PRO B C 1
ATOM 3379 O O . PRO B 1 161 ? -16.938 -22.234 -8.5 1 93.88 161 PRO B O 1
ATOM 3382 N N . SER B 1 162 ? -18.922 -23.25 -8.242 1 93 162 SER B N 1
ATOM 3383 C CA . SER B 1 162 ? -19.672 -22.219 -8.953 1 93 162 SER B CA 1
ATOM 3384 C C . SER B 1 162 ? -19.5 -20.859 -8.297 1 93 162 SER B C 1
ATOM 3386 O O . SER B 1 162 ? -19.516 -19.828 -8.977 1 93 162 SER B O 1
ATOM 3388 N N . ALA B 1 163 ? -19.312 -20.859 -7.012 1 94.56 163 ALA B N 1
ATOM 3389 C CA . ALA B 1 163 ? -19.188 -19.594 -6.277 1 94.56 163 ALA B CA 1
ATOM 3390 C C . ALA B 1 163 ? -17.828 -18.953 -6.523 1 94.56 163 ALA B C 1
ATOM 3392 O O . ALA B 1 163 ? -17.656 -17.75 -6.293 1 94.56 163 ALA B O 1
ATOM 3393 N N . GLY B 1 164 ? -16.859 -19.734 -6.961 1 97.25 164 GLY B N 1
ATOM 3394 C CA . GLY B 1 164 ? -15.516 -19.234 -7.164 1 97.25 164 GLY B CA 1
ATOM 3395 C C . GLY B 1 164 ? -14.617 -19.422 -5.949 1 97.25 164 GLY B C 1
ATOM 3396 O O . GLY B 1 164 ? -15.062 -19.953 -4.926 1 97.25 164 GLY B O 1
ATOM 3397 N N . ALA B 1 165 ? -13.406 -19.062 -6.078 1 98.62 165 ALA B N 1
ATOM 3398 C CA . ALA B 1 165 ? -12.43 -19.172 -5.004 1 98.62 165 ALA B CA 1
ATOM 3399 C C . ALA B 1 165 ? -12.609 -18.062 -3.977 1 98.62 165 ALA B C 1
ATOM 3401 O O . ALA B 1 165 ? -13.219 -17.031 -4.277 1 98.62 165 ALA B O 1
ATOM 3402 N N . ASP B 1 166 ? -12.148 -18.297 -2.768 1 98.69 166 ASP B N 1
ATOM 3403 C CA . ASP B 1 166 ? -12.172 -17.297 -1.716 1 98.69 166 ASP B CA 1
ATOM 3404 C C . ASP B 1 166 ? -11 -16.328 -1.85 1 98.69 166 ASP B C 1
ATOM 3406 O O . ASP B 1 166 ? -11.086 -15.164 -1.442 1 98.69 166 ASP B O 1
ATOM 3410 N N . CYS B 1 167 ? -9.945 -16.812 -2.363 1 98.88 167 CYS B N 1
ATOM 3411 C CA . CYS B 1 167 ? -8.734 -16.016 -2.512 1 98.88 167 CYS B CA 1
ATOM 3412 C C . CYS B 1 167 ? -7.906 -16.5 -3.699 1 98.88 167 CYS B C 1
ATOM 3414 O O . CYS B 1 167 ? -7.832 -17.703 -3.957 1 98.88 167 CYS B O 1
ATOM 3416 N N . LEU B 1 168 ? -7.391 -15.586 -4.43 1 98.94 168 LEU B N 1
ATOM 3417 C CA . LEU B 1 168 ? -6.363 -15.852 -5.434 1 98.94 168 LEU B CA 1
ATOM 3418 C C . LEU B 1 168 ? -5.016 -15.289 -4.996 1 98.94 168 LEU B C 1
ATOM 3420 O O . LEU B 1 168 ? -4.953 -14.211 -4.402 1 98.94 168 LEU B O 1
ATOM 3424 N N . VAL B 1 169 ? -3.977 -16 -5.258 1 98.94 169 VAL B N 1
ATOM 3425 C CA . VAL B 1 169 ? -2.617 -15.477 -5.176 1 98.94 169 VAL B CA 1
ATOM 3426 C C . VAL B 1 169 ? -1.917 -15.641 -6.523 1 98.94 169 VAL B C 1
ATOM 3428 O O . VAL B 1 169 ? -2.09 -16.656 -7.199 1 98.94 169 VAL B O 1
ATOM 3431 N N . SER B 1 170 ? -1.287 -14.656 -7.043 1 98.94 170 SER B N 1
ATOM 3432 C CA . SER B 1 170 ? -0.514 -14.688 -8.281 1 98.94 170 SER B CA 1
ATOM 3433 C C . SER B 1 170 ? 0.81 -13.945 -8.133 1 98.94 170 SER B C 1
ATOM 3435 O O . SER B 1 170 ? 0.828 -12.766 -7.793 1 98.94 170 SER B O 1
ATOM 3437 N N . CYS B 1 171 ? 1.882 -14.633 -8.352 1 98.88 171 CYS B N 1
ATOM 3438 C CA . CYS B 1 171 ? 3.205 -14.062 -8.109 1 98.88 171 CYS B CA 1
ATOM 3439 C C . CYS B 1 171 ? 4.051 -14.094 -9.375 1 98.88 171 CYS B C 1
ATOM 3441 O O . CYS B 1 171 ? 4.352 -15.172 -9.898 1 98.88 171 CYS B O 1
ATOM 3443 N N . PHE B 1 172 ? 4.434 -12.945 -9.82 1 98.75 172 PHE B N 1
ATOM 3444 C CA . PHE B 1 172 ? 5.324 -12.758 -10.953 1 98.75 172 PHE B CA 1
ATOM 3445 C C . PHE B 1 172 ? 4.801 -13.492 -12.18 1 98.75 172 PHE B C 1
ATOM 3447 O O . PHE B 1 172 ? 5.582 -14.047 -12.961 1 98.75 172 PHE B O 1
ATOM 3454 N N . CYS B 1 173 ? 3.568 -13.609 -12.391 1 98.75 173 CYS B N 1
ATOM 3455 C CA . CYS B 1 173 ? 2.992 -14.391 -13.477 1 98.75 173 CYS B CA 1
ATOM 3456 C C . CYS B 1 173 ? 2.396 -13.477 -14.547 1 98.75 173 CYS B C 1
ATOM 3458 O O . CYS B 1 173 ? 2.844 -13.477 -15.695 1 98.75 173 CYS B O 1
ATOM 3460 N N . LEU B 1 174 ? 1.511 -12.57 -14.18 1 98.75 174 LEU B N 1
ATOM 3461 C CA . LEU B 1 174 ? 0.676 -11.867 -15.148 1 98.75 174 LEU B CA 1
ATOM 3462 C C . LEU B 1 174 ? 1.515 -10.93 -16 1 98.75 174 LEU B C 1
ATOM 3464 O O . LEU B 1 174 ? 1.372 -10.906 -17.234 1 98.75 174 LEU B O 1
ATOM 3468 N N . GLU B 1 175 ? 2.414 -10.156 -15.398 1 98.69 175 GLU B N 1
ATOM 3469 C CA . GLU B 1 175 ? 3.248 -9.242 -16.172 1 98.69 175 GLU B CA 1
ATOM 3470 C C . GLU B 1 175 ? 4.281 -10.008 -17 1 98.69 175 GLU B C 1
ATOM 3472 O O . GLU B 1 175 ? 4.758 -9.516 -18.016 1 98.69 175 GLU B O 1
ATOM 3477 N N . SER B 1 176 ? 4.617 -11.234 -16.578 1 98.31 176 SER B N 1
ATOM 3478 C CA . SER B 1 176 ? 5.648 -12.016 -17.25 1 98.31 176 SER B CA 1
ATOM 3479 C C . SER B 1 176 ? 5.078 -12.758 -18.453 1 98.31 176 SER B C 1
ATOM 3481 O O . SER B 1 176 ? 5.824 -13.133 -19.359 1 98.31 176 SER B O 1
ATOM 3483 N N . VAL B 1 177 ? 3.791 -12.984 -18.484 1 98.25 177 VAL B N 1
ATOM 3484 C CA . VAL B 1 177 ? 3.24 -13.789 -19.578 1 98.25 177 VAL B CA 1
ATOM 3485 C C . VAL B 1 177 ? 2.469 -12.898 -20.531 1 98.25 177 VAL B C 1
ATOM 3487 O O . VAL B 1 177 ? 1.942 -13.375 -21.547 1 98.25 177 VAL B O 1
ATOM 3490 N N . SER B 1 178 ? 2.33 -11.617 -20.203 1 98.44 178 SER B N 1
ATOM 3491 C CA . SER B 1 178 ? 1.586 -10.688 -21.047 1 98.44 178 SER B CA 1
ATOM 3492 C C . SER B 1 178 ? 2.518 -9.922 -21.984 1 98.44 178 SER B C 1
ATOM 3494 O O . SER B 1 178 ? 3.619 -9.539 -21.594 1 98.44 178 SER B O 1
ATOM 3496 N N . PRO B 1 179 ? 2.072 -9.617 -23.25 1 97.69 179 PRO B N 1
ATOM 3497 C CA . PRO B 1 179 ? 2.926 -8.898 -24.203 1 97.69 179 PRO B CA 1
ATOM 3498 C C . PRO B 1 179 ? 2.965 -7.391 -23.938 1 97.69 179 PRO B C 1
ATOM 3500 O O . PRO B 1 179 ? 3.895 -6.707 -24.375 1 97.69 179 PRO B O 1
ATOM 3503 N N . ASP B 1 180 ? 1.96 -6.863 -23.297 1 97.94 180 ASP B N 1
ATOM 3504 C CA . ASP B 1 180 ? 1.87 -5.434 -23.031 1 97.94 180 ASP B CA 1
ATOM 3505 C C . ASP B 1 180 ? 0.925 -5.152 -21.859 1 97.94 180 ASP B C 1
ATOM 3507 O O . ASP B 1 180 ? 0.343 -6.074 -21.297 1 97.94 180 ASP B O 1
ATOM 3511 N N . LEU B 1 181 ? 0.807 -3.912 -21.516 1 98.5 181 LEU B N 1
ATOM 3512 C CA . LEU B 1 181 ? 0.025 -3.49 -20.359 1 98.5 181 LEU B CA 1
ATOM 3513 C C . LEU B 1 181 ? -1.45 -3.824 -20.547 1 98.5 181 LEU B C 1
ATOM 3515 O O . LEU B 1 181 ? -2.123 -4.242 -19.609 1 98.5 181 LEU B O 1
ATOM 3519 N N . ALA B 1 182 ? -1.98 -3.6 -21.703 1 98.38 182 ALA B N 1
ATOM 3520 C CA . ALA B 1 182 ? -3.383 -3.9 -21.984 1 98.38 182 ALA B CA 1
ATOM 3521 C C . ALA B 1 182 ? -3.684 -5.379 -21.75 1 98.38 182 ALA B C 1
ATOM 3523 O O . ALA B 1 182 ? -4.699 -5.723 -21.141 1 98.38 182 ALA B O 1
ATOM 3524 N N . ALA B 1 183 ? -2.818 -6.277 -22.234 1 98.31 183 ALA B N 1
ATOM 3525 C CA . ALA B 1 183 ? -2.986 -7.719 -22.047 1 98.31 183 ALA B CA 1
ATOM 3526 C C . ALA B 1 183 ? -2.869 -8.094 -20.578 1 98.31 183 ALA B C 1
ATOM 3528 O O . ALA B 1 183 ? -3.58 -8.977 -20.094 1 98.31 183 ALA B O 1
ATOM 3529 N N . PHE B 1 184 ? -1.952 -7.449 -19.922 1 98.62 184 PHE B N 1
ATOM 3530 C CA . PHE B 1 184 ? -1.824 -7.625 -18.469 1 98.62 184 PHE B CA 1
ATOM 3531 C C . PHE B 1 184 ? -3.139 -7.305 -17.766 1 98.62 184 PHE B C 1
ATOM 3533 O O . PHE B 1 184 ? -3.619 -8.094 -16.953 1 98.62 184 PHE B O 1
ATOM 3540 N N . THR B 1 185 ? -3.699 -6.164 -18.062 1 98.81 185 THR B N 1
ATOM 3541 C CA . THR B 1 185 ? -4.941 -5.715 -17.438 1 98.81 185 THR B CA 1
ATOM 3542 C C . THR B 1 185 ? -6.086 -6.664 -17.781 1 98.81 185 THR B C 1
ATOM 3544 O O . THR B 1 185 ? -6.887 -7.016 -16.906 1 98.81 185 THR B O 1
ATOM 3547 N N . ARG B 1 186 ? -6.16 -7.148 -18.984 1 98.38 186 ARG B N 1
ATOM 3548 C CA . ARG B 1 186 ? -7.191 -8.102 -19.391 1 98.38 186 ARG B CA 1
ATOM 3549 C C . ARG B 1 186 ? -7.047 -9.414 -18.625 1 98.38 186 ARG B C 1
ATOM 3551 O O . ARG B 1 186 ? -8.047 -10 -18.203 1 98.38 186 ARG B O 1
ATOM 3558 N N . ALA B 1 187 ? -5.809 -9.898 -18.531 1 98.62 187 ALA B N 1
ATOM 3559 C CA . ALA B 1 187 ? -5.555 -11.125 -17.797 1 98.62 187 ALA B CA 1
ATOM 3560 C C . ALA B 1 187 ? -6.012 -11 -16.344 1 98.62 187 ALA B C 1
ATOM 3562 O O . ALA B 1 187 ? -6.57 -11.938 -15.781 1 98.62 187 ALA B O 1
ATOM 3563 N N . LEU B 1 188 ? -5.707 -9.836 -15.805 1 98.69 188 LEU B N 1
ATOM 3564 C CA . LEU B 1 188 ? -6.172 -9.555 -14.453 1 98.69 188 LEU B CA 1
ATOM 3565 C C . LEU B 1 188 ? -7.688 -9.672 -14.367 1 98.69 188 LEU B C 1
ATOM 3567 O O . LEU B 1 188 ? -8.219 -10.188 -13.375 1 98.69 188 LEU B O 1
ATOM 3571 N N . GLY B 1 189 ? -8.391 -9.18 -15.344 1 98.5 189 GLY B N 1
ATOM 3572 C CA . GLY B 1 189 ? -9.836 -9.344 -15.422 1 98.5 189 GLY B CA 1
ATOM 3573 C C . GLY B 1 189 ? -10.258 -10.797 -15.547 1 98.5 189 GLY B C 1
ATOM 3574 O O . GLY B 1 189 ? -11.219 -11.227 -14.906 1 98.5 189 GLY B O 1
ATOM 3575 N N . HIS B 1 190 ? -9.57 -11.57 -16.406 1 98.56 190 HIS B N 1
ATOM 3576 C CA . HIS B 1 190 ? -9.883 -12.984 -16.609 1 98.56 190 HIS B CA 1
ATOM 3577 C C . HIS B 1 190 ? -9.805 -13.766 -15.312 1 98.56 190 HIS B C 1
ATOM 3579 O O . HIS B 1 190 ? -10.711 -14.523 -14.977 1 98.56 190 HIS B O 1
ATOM 3585 N N . ILE B 1 191 ? -8.727 -13.547 -14.539 1 98.62 191 ILE B N 1
ATOM 3586 C CA . ILE B 1 191 ? -8.578 -14.359 -13.336 1 98.62 191 ILE B CA 1
ATOM 3587 C C . ILE B 1 191 ? -9.594 -13.914 -12.281 1 98.62 191 ILE B C 1
ATOM 3589 O O . ILE B 1 191 ? -9.969 -14.688 -11.406 1 98.62 191 ILE B O 1
ATOM 3593 N N . GLY B 1 192 ? -10.023 -12.664 -12.391 1 98.31 192 GLY B N 1
ATOM 3594 C CA . GLY B 1 192 ? -11.086 -12.203 -11.508 1 98.31 192 GLY B CA 1
ATOM 3595 C C . GLY B 1 192 ? -12.352 -13.031 -11.609 1 98.31 192 GLY B C 1
ATOM 3596 O O . GLY B 1 192 ? -13.125 -13.117 -10.648 1 98.31 192 GLY B O 1
ATOM 3597 N N . ARG B 1 193 ? -12.555 -13.664 -12.734 1 97.19 193 ARG B N 1
ATOM 3598 C CA . ARG B 1 193 ? -13.734 -14.492 -12.938 1 97.19 193 ARG B CA 1
ATOM 3599 C C . ARG B 1 193 ? -13.664 -15.766 -12.094 1 97.19 193 ARG B C 1
ATOM 3601 O O . ARG B 1 193 ? -14.68 -16.438 -11.891 1 97.19 193 ARG B O 1
ATOM 3608 N N . LEU B 1 194 ? -12.516 -16.125 -11.625 1 98.44 194 LEU B N 1
ATOM 3609 C CA . LEU B 1 194 ? -12.32 -17.312 -10.797 1 98.44 194 LEU B CA 1
ATOM 3610 C C . LEU B 1 194 ? -12.586 -17 -9.328 1 98.44 194 LEU B C 1
ATOM 3612 O O . LEU B 1 194 ? -12.609 -17.906 -8.492 1 98.44 194 LEU B O 1
ATOM 3616 N N . LEU B 1 195 ? -12.672 -15.758 -9 1 98.5 195 LEU B N 1
ATOM 3617 C CA . LEU B 1 195 ? -12.797 -15.266 -7.633 1 98.5 195 LEU B CA 1
ATOM 3618 C C . LEU B 1 195 ? -14.242 -14.906 -7.312 1 98.5 195 LEU B C 1
ATOM 3620 O O . LEU B 1 195 ? -14.922 -14.273 -8.125 1 98.5 195 LEU B O 1
ATOM 3624 N N . ARG B 1 196 ? -14.766 -15.297 -6.184 1 98.19 196 ARG B N 1
ATOM 3625 C CA . ARG B 1 196 ? -16.125 -14.914 -5.789 1 98.19 196 ARG B CA 1
ATOM 3626 C C . ARG B 1 196 ? -16.188 -13.422 -5.48 1 98.19 196 ARG B C 1
ATOM 3628 O O . ARG B 1 196 ? -15.188 -12.805 -5.145 1 98.19 196 ARG B O 1
ATOM 3635 N N . PRO B 1 197 ? -17.406 -12.852 -5.582 1 97.38 197 PRO B N 1
ATOM 3636 C CA . PRO B 1 197 ? -17.547 -11.469 -5.121 1 97.38 197 PRO B CA 1
ATOM 3637 C C . PRO B 1 197 ? -17.078 -11.281 -3.674 1 97.38 197 PRO B C 1
ATOM 3639 O O . PRO B 1 197 ? -17.406 -12.102 -2.811 1 97.38 197 PRO B O 1
ATOM 3642 N N . GLY B 1 198 ? -16.281 -10.281 -3.445 1 97.56 198 GLY B N 1
ATOM 3643 C CA . GLY B 1 198 ? -15.789 -10.023 -2.102 1 97.56 198 GLY B CA 1
ATOM 3644 C C . GLY B 1 198 ? -14.539 -10.828 -1.763 1 97.56 198 GLY B C 1
ATOM 3645 O O . GLY B 1 198 ? -13.945 -10.641 -0.699 1 97.56 198 GLY B O 1
ATOM 3646 N N . GLY B 1 199 ? -14.188 -11.766 -2.662 1 98.56 199 GLY B N 1
ATOM 3647 C CA . GLY B 1 199 ? -12.961 -12.523 -2.457 1 98.56 199 GLY B CA 1
ATOM 3648 C C . GLY B 1 199 ? -11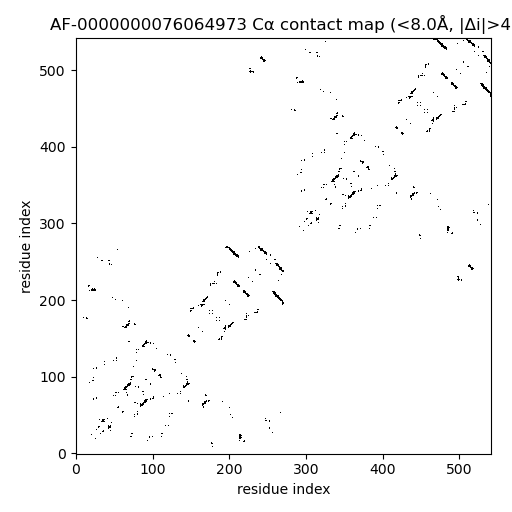.703 -11.672 -2.574 1 98.56 199 GLY B C 1
ATOM 3649 O O . GLY B 1 199 ? -11.766 -10.531 -3.033 1 98.56 199 GLY B O 1
ATOM 3650 N N . HIS B 1 200 ? -10.594 -12.188 -2.164 1 98.81 200 HIS B N 1
ATOM 3651 C CA . HIS B 1 200 ? -9.359 -11.398 -2.121 1 98.81 200 HIS B CA 1
ATOM 3652 C C . HIS B 1 200 ? -8.383 -11.852 -3.199 1 98.81 200 HIS B C 1
ATOM 3654 O O . HIS B 1 200 ? -8.367 -13.023 -3.58 1 98.81 200 HIS B O 1
ATOM 3660 N N . LEU B 1 201 ? -7.645 -10.914 -3.697 1 98.94 201 LEU B N 1
ATOM 3661 C CA . LEU B 1 201 ? -6.508 -11.141 -4.582 1 98.94 201 LEU B CA 1
ATOM 3662 C C . LEU B 1 201 ? -5.211 -10.672 -3.93 1 98.94 201 LEU B C 1
ATOM 3664 O O . LEU B 1 201 ? -5.105 -9.523 -3.508 1 98.94 201 LEU B O 1
ATOM 3668 N N . LEU B 1 202 ? -4.289 -11.562 -3.754 1 98.94 202 LEU B N 1
ATOM 3669 C CA . LEU B 1 202 ? -2.92 -11.234 -3.373 1 98.94 202 LEU B CA 1
ATOM 3670 C C . LEU B 1 202 ? -1.987 -11.32 -4.578 1 98.94 202 LEU B C 1
ATOM 3672 O O . LEU B 1 202 ? -1.842 -12.383 -5.188 1 98.94 202 LEU B O 1
ATOM 3676 N N . LEU B 1 203 ? -1.403 -10.18 -4.922 1 98.94 203 LEU B N 1
ATOM 3677 C CA . LEU B 1 203 ? -0.593 -10.07 -6.129 1 98.94 20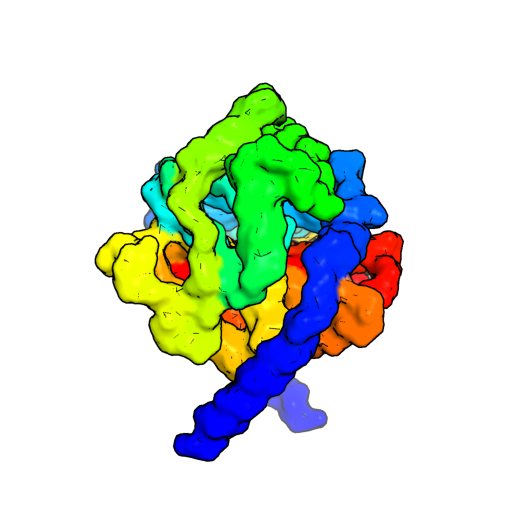3 LEU B CA 1
ATOM 3678 C C . LEU B 1 203 ? 0.834 -9.656 -5.793 1 98.94 203 LEU B C 1
ATOM 3680 O O . LEU B 1 203 ? 1.046 -8.703 -5.035 1 98.94 203 LEU B O 1
ATOM 3684 N N . ILE B 1 204 ? 1.806 -10.406 -6.199 1 98.94 204 ILE B N 1
ATOM 3685 C CA . ILE B 1 204 ? 3.209 -10.008 -6.148 1 98.94 204 ILE B CA 1
ATOM 3686 C C . ILE B 1 204 ? 3.762 -9.898 -7.57 1 98.94 204 ILE B C 1
ATOM 3688 O O . ILE B 1 204 ? 3.523 -10.773 -8.406 1 98.94 204 ILE B O 1
ATOM 3692 N N . GLY B 1 205 ? 4.438 -8.883 -7.91 1 98.81 205 GLY B N 1
ATOM 3693 C CA . GLY B 1 205 ? 5.016 -8.703 -9.234 1 98.81 205 GLY B CA 1
ATOM 3694 C C . GLY B 1 205 ? 6.23 -7.793 -9.234 1 98.81 205 GLY B C 1
ATOM 3695 O O . GLY B 1 205 ? 6.629 -7.277 -8.188 1 98.81 205 GLY B O 1
ATOM 3696 N N . ALA B 1 206 ? 6.797 -7.672 -10.352 1 98.56 206 ALA B N 1
ATOM 3697 C CA . ALA B 1 206 ? 8.023 -6.895 -10.531 1 98.56 206 ALA B CA 1
ATOM 3698 C C . ALA B 1 206 ? 7.699 -5.48 -11.008 1 98.56 206 ALA B C 1
ATOM 3700 O O . ALA B 1 206 ? 6.734 -5.27 -11.75 1 98.56 206 ALA B O 1
ATOM 3701 N N . LEU B 1 207 ? 8.469 -4.559 -10.555 1 98.56 207 LEU B N 1
ATOM 3702 C CA . LEU B 1 207 ? 8.414 -3.18 -11.023 1 98.56 207 LEU B CA 1
ATOM 3703 C C . LEU B 1 207 ? 9.609 -2.857 -11.914 1 98.56 207 LEU B C 1
ATOM 3705 O O . LEU B 1 207 ? 10.75 -3.191 -11.57 1 98.56 207 LEU B O 1
ATOM 3709 N N . GLY B 1 208 ? 9.375 -2.287 -13.086 1 97.88 208 GLY B N 1
ATOM 3710 C CA . GLY B 1 208 ? 10.414 -1.804 -13.977 1 97.88 208 GLY B CA 1
ATOM 3711 C C . GLY B 1 208 ? 11.148 -2.92 -14.695 1 97.88 208 GLY B C 1
ATOM 3712 O O . GLY B 1 208 ? 12.117 -2.67 -15.414 1 97.88 208 GLY B O 1
ATOM 3713 N N . GLU B 1 209 ? 10.727 -4.145 -14.492 1 98.56 209 GLU B N 1
ATOM 3714 C CA . GLU B 1 209 ? 11.406 -5.281 -15.109 1 98.56 209 GLU B CA 1
ATOM 3715 C C . GLU B 1 209 ? 10.984 -5.449 -16.562 1 98.56 209 GLU B C 1
ATOM 3717 O O . GLU B 1 209 ? 9.797 -5.57 -16.875 1 98.56 209 GLU B O 1
ATOM 3722 N N . SER B 1 210 ? 11.922 -5.477 -17.438 1 98.56 210 SER B N 1
ATOM 3723 C CA . SER B 1 210 ? 11.578 -5.59 -18.859 1 98.56 210 SER B CA 1
ATOM 3724 C C . SER B 1 210 ? 11.891 -6.984 -19.391 1 98.56 210 SER B C 1
ATOM 3726 O O . SER B 1 210 ? 11.43 -7.363 -20.469 1 98.56 210 SER B O 1
ATOM 3728 N N . TYR B 1 211 ? 12.727 -7.742 -18.672 1 98.56 211 TYR B N 1
ATOM 3729 C CA . TYR B 1 211 ? 13 -9.125 -19.047 1 98.56 211 TYR B CA 1
ATOM 3730 C C . TYR B 1 211 ? 13.492 -9.922 -17.844 1 98.56 211 TYR B C 1
ATOM 3732 O O . TYR B 1 211 ? 13.945 -9.352 -16.844 1 98.56 211 TYR B O 1
ATOM 3740 N N . TYR B 1 212 ? 13.453 -11.203 -17.891 1 98.5 212 TYR B N 1
ATOM 3741 C CA . TYR B 1 212 ? 14.156 -12.117 -16.984 1 98.5 212 TYR B CA 1
ATOM 3742 C C . TYR B 1 212 ? 14.633 -13.352 -17.734 1 98.5 212 TYR B C 1
ATOM 3744 O O . TYR B 1 212 ? 14.164 -13.633 -18.844 1 98.5 212 TYR B O 1
ATOM 3752 N N . PHE B 1 213 ? 15.547 -14.047 -17.188 1 98.06 213 PHE B N 1
ATOM 3753 C CA . PHE B 1 213 ? 16.031 -15.297 -17.766 1 98.06 213 PHE B CA 1
ATOM 3754 C C . PHE B 1 213 ? 15.281 -16.484 -17.172 1 98.06 213 PHE B C 1
ATOM 3756 O O . PHE B 1 213 ? 15.344 -16.719 -15.969 1 98.06 213 PHE B O 1
ATOM 3763 N N . GLY B 1 214 ? 14.547 -17.234 -18.078 1 97.06 214 GLY B N 1
ATOM 3764 C CA . GLY B 1 214 ? 13.867 -18.453 -17.656 1 97.06 214 GLY B CA 1
ATOM 3765 C C . GLY B 1 214 ? 14.75 -19.688 -17.734 1 97.06 214 GLY B C 1
ATOM 3766 O O . GLY B 1 214 ? 14.273 -20.797 -17.516 1 97.06 214 GLY B O 1
ATOM 3767 N N . GLY B 1 215 ? 15.961 -19.516 -18.016 1 96.06 215 GLY B N 1
ATOM 3768 C CA . GLY B 1 215 ? 17.031 -20.484 -18.219 1 96.06 215 GLY B CA 1
ATOM 3769 C C . GLY B 1 215 ? 18.203 -19.922 -19.016 1 96.06 215 GLY B C 1
ATOM 3770 O O . GLY B 1 215 ? 18.172 -18.766 -19.422 1 96.06 215 GLY B O 1
ATOM 3771 N N . PRO B 1 216 ? 19.234 -20.766 -19.078 1 94.12 216 PRO B N 1
ATOM 3772 C CA . PRO B 1 216 ? 20.375 -20.297 -19.859 1 94.12 216 PRO B CA 1
ATOM 3773 C C . PRO B 1 216 ? 19.984 -19.875 -21.281 1 94.12 216 PRO B C 1
ATOM 3775 O O . PRO B 1 216 ? 19.469 -20.688 -22.047 1 94.12 216 PRO B O 1
ATOM 3778 N N . GLY B 1 217 ? 20.188 -18.578 -21.531 1 93.75 217 GLY B N 1
ATOM 3779 C CA . GLY B 1 217 ? 19.938 -18.047 -22.859 1 93.75 217 GLY B CA 1
ATOM 3780 C C . GLY B 1 217 ? 18.469 -17.812 -23.141 1 93.75 217 GLY B C 1
ATOM 3781 O O . GLY B 1 217 ? 18.094 -17.422 -24.25 1 93.75 217 GLY B O 1
ATOM 3782 N N . VAL B 1 218 ? 17.594 -18.062 -22.266 1 96.94 218 VAL B N 1
ATOM 3783 C CA . VAL B 1 218 ? 16.156 -17.906 -22.438 1 96.94 218 VAL B CA 1
ATOM 3784 C C . VAL B 1 218 ? 15.703 -16.578 -21.844 1 96.94 218 VAL B C 1
ATOM 3786 O O . VAL B 1 218 ? 15.289 -16.516 -20.672 1 96.94 218 VAL B O 1
ATOM 3789 N N . LYS B 1 219 ? 15.781 -15.547 -22.656 1 97.44 219 LYS B N 1
ATOM 3790 C CA . LYS B 1 219 ? 15.398 -14.203 -22.234 1 97.44 219 LYS B CA 1
ATOM 3791 C C . LYS B 1 219 ? 13.922 -13.938 -22.531 1 97.44 219 LYS B C 1
ATOM 3793 O O . LYS B 1 219 ? 13.516 -13.859 -23.688 1 97.44 219 LYS B O 1
ATOM 3798 N N . ILE B 1 220 ? 13.148 -13.742 -21.547 1 98.19 220 ILE B N 1
ATOM 3799 C CA . ILE B 1 220 ? 11.703 -13.578 -21.688 1 98.19 220 ILE B CA 1
ATOM 3800 C C . ILE B 1 220 ? 11.312 -12.141 -21.391 1 98.19 220 ILE B C 1
ATOM 3802 O O . ILE B 1 220 ? 11.68 -11.594 -20.344 1 98.19 220 ILE B O 1
ATOM 3806 N N . PRO B 1 221 ? 10.625 -11.484 -22.297 1 98.19 221 PRO B N 1
ATOM 3807 C CA . PRO B 1 221 ? 10.18 -10.117 -22.031 1 98.19 221 PRO B CA 1
ATOM 3808 C C . PRO B 1 221 ? 9.141 -10.039 -20.906 1 98.19 221 PRO B C 1
ATOM 3810 O O . PRO B 1 221 ? 8.406 -11 -20.672 1 98.19 221 PRO B O 1
ATOM 3813 N N . VAL B 1 222 ? 9.086 -8.93 -20.188 1 98.69 222 VAL B N 1
ATOM 3814 C CA . VAL B 1 222 ? 8.148 -8.672 -19.109 1 98.69 222 VAL B CA 1
ATOM 3815 C C . VAL B 1 222 ? 7.555 -7.273 -19.266 1 98.69 222 VAL B C 1
ATOM 3817 O O . VAL B 1 222 ? 8.242 -6.336 -19.672 1 98.69 222 VAL B O 1
ATOM 3820 N N . VAL B 1 223 ? 6.258 -7.086 -19 1 98.75 223 VAL B N 1
ATOM 3821 C CA . VAL B 1 223 ? 5.676 -5.746 -18.953 1 98.75 223 VAL B CA 1
ATOM 3822 C C . VAL B 1 223 ? 6.277 -4.957 -17.797 1 98.75 223 VAL B C 1
ATOM 3824 O O . VAL B 1 223 ? 6.09 -5.312 -16.625 1 98.75 223 VAL B O 1
ATOM 3827 N N . PRO B 1 224 ? 7.051 -3.945 -18.047 1 98.75 224 PRO B N 1
ATOM 3828 C CA . PRO B 1 224 ? 7.676 -3.176 -16.969 1 98.75 224 PRO B CA 1
ATOM 3829 C C . PRO B 1 224 ? 6.684 -2.285 -16.219 1 98.75 224 PRO B C 1
ATOM 3831 O O . PRO B 1 224 ? 6.605 -1.083 -16.484 1 98.75 224 PRO B O 1
ATOM 3834 N N . LEU B 1 225 ? 6.023 -2.787 -15.281 1 98.81 225 LEU B N 1
ATOM 3835 C CA . LEU B 1 225 ? 4.934 -2.131 -14.57 1 98.81 225 LEU B CA 1
ATOM 3836 C C . LEU B 1 225 ? 5.461 -1.012 -13.68 1 98.81 225 LEU B C 1
ATOM 3838 O O . LEU B 1 225 ? 6.594 -1.08 -13.195 1 98.81 225 LEU B O 1
ATOM 3842 N N . THR B 1 226 ? 4.66 0.009 -13.484 1 98.69 226 THR B N 1
ATOM 3843 C CA . THR B 1 226 ? 4.816 0.989 -12.414 1 98.69 226 THR B CA 1
ATOM 3844 C C . THR B 1 226 ? 3.756 0.786 -11.336 1 98.69 226 THR B C 1
ATOM 3846 O O . THR B 1 226 ? 2.748 0.116 -11.57 1 98.69 226 THR B O 1
ATOM 3849 N N . GLU B 1 227 ? 3.988 1.398 -10.18 1 98.75 227 GLU B N 1
ATOM 3850 C CA . GLU B 1 227 ? 2.996 1.354 -9.109 1 98.75 227 GLU B CA 1
ATOM 3851 C C . GLU B 1 227 ? 1.649 1.891 -9.586 1 98.75 227 GLU B C 1
ATOM 3853 O O . GLU B 1 227 ? 0.605 1.298 -9.305 1 98.75 227 GLU B O 1
ATOM 3858 N N . ALA B 1 228 ? 1.651 2.975 -10.297 1 98.88 228 ALA B N 1
ATOM 3859 C CA . ALA B 1 228 ? 0.431 3.607 -10.789 1 98.88 228 ALA B CA 1
ATOM 3860 C C . ALA B 1 228 ? -0.321 2.678 -11.742 1 98.88 228 ALA B C 1
ATOM 3862 O O . ALA B 1 228 ? -1.548 2.572 -11.672 1 98.88 228 ALA B O 1
ATOM 3863 N N . GLN B 1 229 ? 0.416 2.039 -12.594 1 98.88 229 GLN B N 1
ATOM 3864 C CA . GLN B 1 229 ? -0.199 1.121 -13.547 1 98.88 229 GLN B CA 1
ATOM 3865 C C . GLN B 1 229 ? -0.839 -0.065 -12.828 1 98.88 229 GLN B C 1
ATOM 3867 O O . GLN B 1 229 ? -1.886 -0.561 -13.258 1 98.88 229 GLN B O 1
ATOM 3872 N N . VAL B 1 230 ? -0.19 -0.564 -11.758 1 98.94 230 VAL B N 1
ATOM 3873 C CA . VAL B 1 230 ? -0.766 -1.64 -10.953 1 98.94 230 VAL B CA 1
ATOM 3874 C C . VAL B 1 230 ? -2.102 -1.188 -10.367 1 98.94 230 VAL B C 1
ATOM 3876 O O . VAL B 1 230 ? -3.109 -1.892 -10.492 1 98.94 230 VAL B O 1
ATOM 3879 N N . CYS B 1 231 ? -2.154 0.03 -9.781 1 98.88 231 CYS B N 1
ATOM 3880 C CA . CYS B 1 231 ? -3.379 0.572 -9.203 1 98.88 231 CYS B CA 1
ATOM 3881 C C . CYS B 1 231 ? -4.469 0.706 -10.266 1 98.88 231 CYS B C 1
ATOM 3883 O O . CYS B 1 231 ? -5.602 0.272 -10.055 1 98.88 231 CYS B O 1
ATOM 3885 N N . ASP B 1 232 ? -4.125 1.252 -11.422 1 98.81 232 ASP B N 1
ATOM 3886 C CA . ASP B 1 232 ? -5.09 1.47 -12.492 1 98.81 232 ASP B CA 1
ATOM 3887 C C . ASP B 1 232 ? -5.648 0.145 -13.008 1 98.81 232 ASP B C 1
ATOM 3889 O O . ASP B 1 232 ? -6.852 0.024 -13.25 1 98.81 232 ASP B O 1
ATOM 3893 N N . SER B 1 233 ? -4.754 -0.817 -13.188 1 98.88 233 SER B N 1
ATOM 3894 C CA . SER B 1 233 ? -5.176 -2.104 -13.734 1 98.88 233 SER B CA 1
ATOM 3895 C C . SER B 1 233 ? -6.102 -2.834 -12.766 1 98.88 233 SER B C 1
ATOM 3897 O O . SER B 1 233 ? -7.078 -3.459 -13.188 1 98.88 233 SER B O 1
ATOM 3899 N N . LEU B 1 234 ? -5.762 -2.783 -11.484 1 98.88 234 LEU B N 1
ATOM 3900 C CA . LEU B 1 234 ? -6.645 -3.383 -10.484 1 98.88 234 LEU B CA 1
ATOM 3901 C C . LEU B 1 234 ? -8.031 -2.748 -10.531 1 98.88 234 LEU B C 1
ATOM 3903 O O . LEU B 1 234 ? -9.039 -3.453 -10.602 1 98.88 234 LEU B O 1
ATOM 3907 N N . LYS B 1 235 ? -8.039 -1.45 -10.562 1 98.31 235 LYS B N 1
ATOM 3908 C CA . LYS B 1 235 ? -9.305 -0.725 -10.578 1 98.31 235 LYS B CA 1
ATOM 3909 C C . LYS B 1 235 ? -10.117 -1.059 -11.828 1 98.31 235 LYS B C 1
ATOM 3911 O O . LYS B 1 235 ? -11.312 -1.358 -11.742 1 98.31 235 LYS B O 1
ATOM 3916 N N . GLU B 1 236 ? -9.445 -1.004 -12.945 1 98.38 236 GLU B N 1
ATOM 3917 C CA . GLU B 1 236 ? -10.094 -1.278 -14.227 1 98.38 236 GLU B CA 1
ATOM 3918 C C . GLU B 1 236 ? -10.672 -2.693 -14.266 1 98.38 236 GLU B C 1
ATOM 3920 O O . GLU B 1 236 ? -11.68 -2.943 -14.922 1 98.38 236 GLU B O 1
ATOM 3925 N N . SER B 1 237 ? -10.047 -3.6 -13.555 1 98.62 237 SER B N 1
ATOM 3926 C CA . SER B 1 237 ? -10.43 -5.008 -13.586 1 98.62 237 SER B CA 1
ATOM 3927 C C . SER B 1 237 ? -11.43 -5.34 -12.484 1 98.62 237 SER B C 1
ATOM 3929 O O . SER B 1 237 ? -11.742 -6.512 -12.258 1 98.62 237 SER B O 1
ATOM 3931 N N . GLY B 1 238 ? -11.898 -4.367 -11.766 1 98 238 GLY B N 1
ATOM 3932 C CA . GLY B 1 238 ? -12.984 -4.574 -10.812 1 98 238 GLY B CA 1
ATOM 3933 C C . GLY B 1 238 ? -12.492 -4.945 -9.43 1 98 238 GLY B C 1
ATOM 3934 O O . GLY B 1 238 ? -13.172 -5.664 -8.695 1 98 238 GLY B O 1
ATOM 3935 N N . TYR B 1 239 ? -11.273 -4.543 -9.062 1 98.56 239 TYR B N 1
ATOM 3936 C CA . TYR B 1 239 ? -10.734 -4.766 -7.723 1 98.56 239 TYR B CA 1
ATOM 3937 C C . TYR B 1 239 ? -10.641 -3.457 -6.945 1 98.56 239 TYR B C 1
ATOM 3939 O O . TYR B 1 239 ? -10.398 -2.398 -7.527 1 98.56 239 TYR B O 1
ATOM 3947 N N . THR B 1 240 ? -10.867 -3.527 -5.668 1 98 240 THR B N 1
ATOM 3948 C CA . THR B 1 240 ? -10.57 -2.438 -4.746 1 98 240 THR B CA 1
ATOM 3949 C C . THR B 1 240 ? -9.25 -2.688 -4.02 1 98 240 THR B C 1
ATOM 3951 O O . THR B 1 240 ? -9.094 -3.705 -3.344 1 98 240 THR B O 1
ATOM 3954 N N . LEU B 1 241 ? -8.344 -1.792 -4.211 1 98.75 241 LEU B N 1
ATOM 3955 C CA . LEU B 1 241 ? -7.047 -1.906 -3.553 1 98.75 241 LEU B CA 1
ATOM 3956 C C . LEU B 1 241 ? -7.188 -1.738 -2.045 1 98.75 241 LEU B C 1
ATOM 3958 O O . LEU B 1 241 ? -7.879 -0.831 -1.578 1 98.75 241 LEU B O 1
ATOM 3962 N N . ILE B 1 242 ? -6.586 -2.586 -1.304 1 98.38 242 ILE B N 1
ATOM 3963 C CA . ILE B 1 242 ? -6.535 -2.496 0.152 1 98.38 242 ILE B CA 1
ATOM 3964 C C . ILE B 1 242 ? -5.145 -2.039 0.59 1 98.38 242 ILE B C 1
ATOM 3966 O O . ILE B 1 242 ? -5.016 -1.166 1.453 1 98.38 242 ILE B O 1
ATOM 3970 N N . ARG B 1 243 ? -4.141 -2.623 -0.091 1 98.62 243 ARG B N 1
ATOM 3971 C CA . ARG B 1 243 ? -2.764 -2.324 0.296 1 98.62 243 ARG B CA 1
ATOM 3972 C C . ARG B 1 243 ? -1.805 -2.568 -0.864 1 98.62 243 ARG B C 1
ATOM 3974 O O . ARG B 1 243 ? -1.951 -3.545 -1.603 1 98.62 243 ARG B O 1
ATOM 3981 N N . LEU B 1 244 ? -0.915 -1.683 -1.043 1 98.88 244 LEU B N 1
ATOM 3982 C CA . LEU B 1 244 ? 0.22 -1.813 -1.95 1 98.88 244 LEU B CA 1
ATOM 3983 C C . LEU B 1 244 ? 1.534 -1.575 -1.214 1 98.88 244 LEU B C 1
ATOM 3985 O O . LEU B 1 244 ? 1.707 -0.543 -0.562 1 98.88 244 LEU B O 1
ATOM 3989 N N . GLU B 1 245 ? 2.398 -2.531 -1.228 1 98.62 245 GLU B N 1
ATOM 3990 C CA . GLU B 1 245 ? 3.732 -2.404 -0.646 1 98.62 245 GLU B CA 1
ATOM 3991 C C . GLU B 1 245 ? 4.816 -2.545 -1.712 1 98.62 245 GLU B C 1
ATOM 3993 O O . GLU B 1 245 ? 4.684 -3.35 -2.637 1 98.62 245 GLU B O 1
ATOM 3998 N N . VAL B 1 246 ? 5.852 -1.793 -1.54 1 98.44 246 VAL B N 1
ATOM 3999 C CA . VAL B 1 246 ? 6.902 -1.744 -2.553 1 98.44 246 VAL B CA 1
ATOM 4000 C C . VAL B 1 246 ? 8.25 -2.055 -1.912 1 98.44 246 VAL B C 1
ATOM 4002 O O . VAL B 1 246 ? 8.578 -1.519 -0.852 1 98.44 246 VAL B O 1
ATOM 4005 N N . TYR B 1 247 ? 8.922 -2.941 -2.514 1 97.75 247 TYR B N 1
ATOM 4006 C CA . TYR B 1 247 ? 10.297 -3.328 -2.195 1 97.75 247 TYR B CA 1
ATOM 4007 C C . TYR B 1 247 ? 11.266 -2.789 -3.236 1 97.75 247 TYR B C 1
ATOM 4009 O O . TYR B 1 247 ? 11.156 -3.109 -4.422 1 97.75 247 TYR B O 1
ATOM 4017 N N . THR B 1 248 ? 12.227 -1.97 -2.75 1 95.94 248 THR B N 1
ATOM 4018 C CA . THR B 1 248 ? 13.273 -1.49 -3.643 1 95.94 248 THR B CA 1
ATOM 4019 C C . THR B 1 248 ? 14.477 -2.43 -3.619 1 95.94 248 THR B C 1
ATOM 4021 O O . THR B 1 248 ? 15.008 -2.734 -2.551 1 95.94 248 THR B O 1
ATOM 4024 N N . LEU B 1 249 ? 14.844 -2.838 -4.723 1 95.56 249 LEU B N 1
ATOM 4025 C CA . LEU B 1 249 ? 15.898 -3.836 -4.836 1 95.56 249 LEU B CA 1
ATOM 4026 C C . LEU B 1 249 ? 17.25 -3.246 -4.441 1 95.56 249 LEU B C 1
ATOM 4028 O O . LEU B 1 249 ? 17.719 -2.293 -5.066 1 95.56 249 LEU B O 1
ATOM 4032 N N . PRO B 1 250 ? 17.859 -3.779 -3.43 1 93.75 250 PRO B N 1
ATOM 4033 C CA . PRO B 1 250 ? 19.25 -3.379 -3.139 1 93.75 250 PRO B CA 1
ATOM 4034 C C . PRO B 1 250 ? 20.234 -3.84 -4.211 1 93.75 250 PRO B C 1
ATOM 4036 O O . PRO B 1 250 ? 19.953 -4.793 -4.941 1 93.75 250 PRO B O 1
ATOM 4039 N N . GLN B 1 251 ? 21.328 -3.252 -4.219 1 92.69 251 GLN B N 1
ATOM 4040 C CA . GLN B 1 251 ? 22.328 -3.482 -5.266 1 92.69 251 GLN B CA 1
ATOM 4041 C C . GLN B 1 251 ? 22.797 -4.93 -5.262 1 92.69 251 GLN B C 1
ATOM 4043 O O . GLN B 1 251 ? 23.031 -5.516 -6.32 1 92.69 251 GLN B O 1
ATOM 4048 N N . ASP B 1 252 ? 22.891 -5.484 -4.125 1 93.75 252 ASP B N 1
ATOM 4049 C CA . ASP B 1 252 ? 23.5 -6.809 -4.012 1 93.75 252 ASP B CA 1
ATOM 4050 C C . ASP B 1 252 ? 22.516 -7.895 -4.465 1 93.75 252 ASP B C 1
ATOM 4052 O O . ASP B 1 252 ? 22.906 -9.055 -4.613 1 93.75 252 ASP B O 1
ATOM 4056 N N . MET B 1 253 ? 21.297 -7.543 -4.75 1 93.81 253 MET B N 1
ATOM 4057 C CA . MET B 1 253 ? 20.297 -8.508 -5.219 1 93.81 253 MET B CA 1
ATOM 4058 C C . MET B 1 253 ? 20.172 -8.461 -6.738 1 93.81 253 MET B C 1
ATOM 4060 O O . MET B 1 253 ? 19.422 -9.234 -7.324 1 93.81 253 MET B O 1
ATOM 4064 N N . ARG B 1 254 ? 20.875 -7.527 -7.352 1 94 254 ARG B N 1
ATOM 4065 C CA . ARG B 1 254 ? 20.953 -7.484 -8.812 1 94 254 ARG B CA 1
ATOM 4066 C C . ARG B 1 254 ? 21.922 -8.531 -9.336 1 94 254 ARG B C 1
ATOM 4068 O O . ARG B 1 254 ? 23.109 -8.234 -9.562 1 94 254 ARG B O 1
ATOM 4075 N N . VAL B 1 255 ? 21.453 -9.68 -9.695 1 93.62 255 VAL B N 1
ATOM 4076 C CA . VAL B 1 255 ? 22.328 -10.828 -9.938 1 93.62 255 VAL B CA 1
A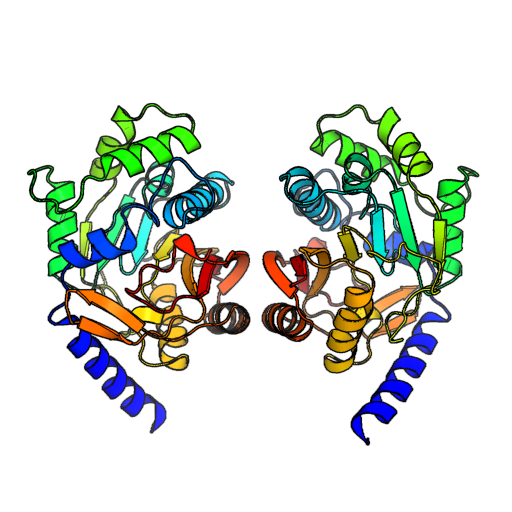TOM 4077 C C . VAL B 1 255 ? 22.484 -11.047 -11.438 1 93.62 255 VAL B C 1
ATOM 4079 O O . VAL B 1 255 ? 23.062 -12.055 -11.875 1 93.62 255 VAL B O 1
ATOM 4082 N N . GLY B 1 256 ? 21.875 -10.211 -12.273 1 94.56 256 GLY B N 1
ATOM 4083 C CA . GLY B 1 256 ? 22.172 -10.219 -13.695 1 94.56 256 GLY B CA 1
ATOM 4084 C C . GLY B 1 256 ? 21.219 -11.094 -14.492 1 94.56 256 GLY B C 1
ATOM 4085 O O . GLY B 1 256 ? 21.391 -11.266 -15.703 1 94.56 256 GLY B O 1
ATOM 4086 N N . VAL B 1 257 ? 20.203 -11.633 -13.852 1 96.94 257 VAL B N 1
ATOM 4087 C CA . VAL B 1 257 ? 19.297 -12.539 -14.555 1 96.94 257 VAL B CA 1
ATOM 4088 C C . VAL B 1 257 ? 18.031 -11.797 -14.961 1 96.94 257 VAL B C 1
ATOM 4090 O O . VAL B 1 257 ? 17.109 -12.398 -15.516 1 96.94 257 VAL B O 1
ATOM 4093 N N . ASP B 1 258 ? 17.953 -10.57 -14.664 1 98.19 258 ASP B N 1
ATOM 4094 C CA . ASP B 1 258 ? 16.875 -9.648 -15.016 1 98.19 258 ASP B CA 1
ATOM 4095 C C . ASP B 1 258 ? 17.312 -8.195 -14.82 1 98.19 258 ASP B C 1
ATOM 4097 O O . ASP B 1 258 ? 18.484 -7.926 -14.562 1 98.19 258 ASP B O 1
ATOM 4101 N N . ASP B 1 259 ? 16.422 -7.238 -15.07 1 97.94 259 ASP B N 1
ATOM 4102 C CA . ASP B 1 259 ? 16.719 -5.832 -14.828 1 97.94 259 ASP B CA 1
ATOM 4103 C C . ASP B 1 259 ? 15.695 -5.207 -13.883 1 97.94 259 ASP B C 1
ATOM 4105 O O . ASP B 1 259 ? 15.359 -4.027 -14.016 1 97.94 259 ASP B O 1
ATOM 4109 N N . VAL B 1 260 ? 15.141 -6.055 -12.984 1 97.44 260 VAL B N 1
ATOM 4110 C CA . VAL B 1 260 ? 14.109 -5.637 -12.039 1 97.44 260 VAL B CA 1
ATOM 4111 C C . VAL B 1 260 ? 14.656 -4.555 -11.117 1 97.44 260 VAL B C 1
ATOM 4113 O O . VAL B 1 260 ? 15.805 -4.629 -10.672 1 97.44 260 VAL B O 1
ATOM 4116 N N . THR B 1 261 ? 13.828 -3.533 -10.836 1 96.06 261 THR B N 1
ATOM 4117 C CA . THR B 1 261 ? 14.258 -2.453 -9.953 1 96.06 261 THR B CA 1
ATOM 4118 C C . THR B 1 261 ? 13.5 -2.508 -8.633 1 96.06 261 THR B C 1
ATOM 4120 O O . THR B 1 261 ? 13.914 -1.89 -7.648 1 96.06 261 THR B O 1
ATOM 4123 N N . GLY B 1 262 ? 12.383 -3.123 -8.586 1 97.62 262 GLY B N 1
ATOM 4124 C CA . GLY B 1 262 ? 11.57 -3.268 -7.391 1 97.62 262 GLY B CA 1
ATOM 4125 C C . GLY B 1 262 ? 10.539 -4.371 -7.5 1 97.62 262 GLY B C 1
ATOM 4126 O O . GLY B 1 262 ? 10.344 -4.941 -8.578 1 97.62 262 GLY B O 1
ATOM 4127 N N . VAL B 1 263 ? 9.969 -4.754 -6.41 1 98.56 263 VAL B N 1
ATOM 4128 C CA . VAL B 1 263 ? 8.898 -5.738 -6.312 1 98.56 263 VAL B CA 1
ATOM 4129 C C . VAL B 1 263 ? 7.707 -5.137 -5.562 1 98.56 263 VAL B C 1
ATOM 4131 O O . VAL B 1 263 ? 7.887 -4.359 -4.625 1 98.56 263 VAL B O 1
ATOM 4134 N N . PHE B 1 264 ? 6.508 -5.414 -6.027 1 98.88 264 PHE B N 1
ATOM 4135 C CA . PHE B 1 264 ? 5.344 -4.941 -5.285 1 98.88 264 PHE B CA 1
ATOM 4136 C C . PHE B 1 264 ? 4.539 -6.117 -4.734 1 98.88 264 PHE B C 1
ATOM 4138 O O . PHE B 1 264 ? 4.586 -7.219 -5.285 1 98.88 264 PHE B O 1
ATOM 4145 N N . PHE B 1 265 ? 3.93 -5.945 -3.65 1 98.94 265 PHE B N 1
ATOM 4146 C CA . PHE B 1 265 ? 2.846 -6.754 -3.107 1 98.94 265 PHE B CA 1
ATOM 4147 C C . PHE B 1 265 ? 1.545 -5.961 -3.068 1 98.94 265 PHE B C 1
ATOM 4149 O O . PHE B 1 265 ? 1.507 -4.848 -2.543 1 98.94 265 PHE B O 1
ATOM 4156 N N . ALA B 1 266 ? 0.485 -6.492 -3.611 1 98.94 266 ALA B N 1
ATOM 4157 C CA . ALA B 1 266 ? -0.825 -5.848 -3.574 1 98.94 266 ALA B CA 1
ATOM 4158 C C . ALA B 1 266 ? -1.88 -6.785 -2.99 1 98.94 266 ALA B C 1
ATOM 4160 O O . ALA B 1 266 ? -1.963 -7.953 -3.375 1 98.94 266 ALA B O 1
ATOM 4161 N N . LYS B 1 267 ? -2.57 -6.379 -2.055 1 98.88 267 LYS B N 1
ATOM 4162 C CA . LYS B 1 267 ? -3.785 -6.996 -1.53 1 98.88 267 LYS B CA 1
ATOM 4163 C C . LYS B 1 267 ? -5.027 -6.242 -1.997 1 98.88 267 LYS B C 1
ATOM 4165 O O . LYS B 1 267 ? -5.145 -5.035 -1.791 1 98.88 267 LYS B O 1
ATOM 4170 N N . ALA B 1 268 ? -5.918 -6.883 -2.627 1 98.81 268 ALA B N 1
ATOM 4171 C CA . ALA B 1 268 ? -7.129 -6.262 -3.156 1 98.81 268 ALA B CA 1
ATOM 4172 C C . ALA B 1 268 ? -8.344 -7.156 -2.928 1 98.81 268 ALA B C 1
ATOM 4174 O O . ALA B 1 268 ? -8.203 -8.328 -2.574 1 98.81 268 ALA B O 1
ATOM 4175 N N . ARG B 1 269 ? -9.484 -6.586 -3.078 1 98.44 269 ARG B N 1
ATOM 4176 C CA . ARG B 1 269 ? -10.758 -7.297 -2.963 1 98.44 269 ARG B CA 1
ATOM 4177 C C . ARG B 1 269 ? -11.602 -7.109 -4.219 1 98.44 269 ARG B C 1
ATOM 4179 O O . ARG B 1 269 ? -11.656 -6.016 -4.781 1 98.44 269 ARG B O 1
ATOM 4186 N N . LYS B 1 270 ? -12.195 -8.148 -4.605 1 98.19 270 LYS B N 1
ATOM 4187 C CA . LYS B 1 270 ? -13.078 -8.047 -5.762 1 98.19 270 LYS B CA 1
ATOM 4188 C C . LYS B 1 270 ? -14.383 -7.348 -5.398 1 98.19 270 LYS B C 1
ATOM 4190 O O . LYS B 1 270 ? -14.984 -7.652 -4.367 1 98.19 270 LYS B O 1
ATOM 4195 N N . ASP B 1 271 ? -14.859 -6.406 -6.191 1 93.88 271 ASP B N 1
ATOM 4196 C CA . ASP B 1 271 ? -16.109 -5.684 -5.969 1 93.88 271 ASP B CA 1
ATOM 4197 C C . ASP B 1 271 ? -17.312 -6.574 -6.262 1 93.88 271 ASP B C 1
ATOM 4199 O O . ASP B 1 271 ? -17.234 -7.48 -7.094 1 93.88 271 ASP B O 1
#

Foldseek 3Di:
DVVVVVQVVLLVVQVVLCPPQDLLQQCVLQCDPPQPDLVDCLRVLNVLLLLLLCVLPVPLQADAEEEEDAQFLDDLNCLNVLVGYQAYEYEHQDPVSLVLNVCLLVVVPPHSDDCLVSLVSSCVVVVHDSVVRSVSSSRRYDYYYYFDLLDLAGGDPPPADPQAGQEYEYAAPLQQSGSELVSSLSSLLSVVNRHHAFHKYKYKHFAQWQWFASDVVSIGGGHRDDPVSVCVSCVVSQKAWDDKDKRADDPRSPPPRIDTGIMMITMITGD/DVVVVVQVVLLVVQVVLCPPQDLLQQCVLQCDPPQPDLVDCLRVLNVLLLLLLCVLPVPLQADAEEEEDAQFLDDLNCLNVLVGYQAYEYEHQDPVSLVLNVCLLVVVPPHSDDCQVSLVSSCVVVVHDSVVRSVSSSRRYDYYYYFDLLDLAGGDPPPADPQAGQEYEYAAPLQQSGSELVSSLSSLLSVVNRHHAFHKYKYKHFAQWQWFASDDVSIGGGHRDDPVSVCVSCVVSQKAWDDKDKRADDPRSPPPRIDTGIMMITMITGD

Sequence (542 aa):
MLSGSNTASGVAAMAAYYQRFDPAAYLQYNYTPPRADFERKDSIVPWKLACLHRAFNEGDVSGELLVDIGSGPTLYQVLSGCEVFSKVLLTDFLEVNREELKHWLQDDGGCNLDWTPYLQHVCKLEGRRYDQKAAKLRQVITDILPIDVHRPQPLAHDALPSAGADCLVSCFCLESVSPDLAAFTRALGHIGRLLRPGGHLLLIGALGESYYFGGPGVKIPVVPLTEAQVCDSLKESGYTLIRLEVYTLPQDMRVGVDDVTGVFFAKARKDMLSGSNTASGVAAMAAYYQRFDPAAYLQYNYTPPRADFERKDSIVPWKLACLHRAFNEGDVSGELLVDIGSGPTLYQVLSGCEVFSKVLLTDFLEVNREELKHWLQDDGGCNLDWTPYLQHVCKLEGRRYDQKAAKLRQVITDILPIDVHRPQPLAHDALPSAGADCLVSCFCLESVSPDLAAFTRALGHIGRLLRPGGHLLLIGALGESYYFGGPGVKIPVVPLTEAQVCDSLKESGYTLIRLEVYTLPQDMRVGVDDVTGVFFAKARKD

Secondary structure (DSSP, 8-state):
-HHHHHHHHHHHHHHHHTTT--HHHHHHHHSSTTTT-TT-TTSHHHHHHHHHHHHHHSSSS-SSEEEESS-TT--GGGTTGGGT-SEEEEE-S-HHHHHHHHHHHHT-S--SS--HHHHHHHHHHHT--THHHHHHHHHHEEEEE---TTSSS-S-TTSS-TT-EEEEEEES-HHHH-SSHHHHHHHHHHHHTTEEEEEEEEEEEEES--EEESSTT-EEE-----HHHHHHHHHHTTEEEEEEEEEEPPGGG--SSB---EEEEEEEEE-/-HHHHHHHHHHHHHHHHTTT--HHHHHHHHSSTTTT-TT-TTSHHHHHHHHHHHHHHSSSS-SSEEEESS-TT--GGGTTGGGT-SEEEEE-S-HHHHHHHHHHHHT-S--SS--HHHHHHHHHHHT--THHHHHHHHHHEEEEE---TTSSS-S-TTSS-TT-EEEEEEES-HHHH-SSHHHHHHHHHHHHTTEEEEEEEEEEEEES--EEESSTT-EEE-----HHHHHHHHHHTTEEEEEEEEEEPPGGG--SSB---EEEEEEEEE-